Protein AF-0000000074536637 (afdb_homodimer)

InterPro domains:
  IPR002818 DJ-1/PfpI [PF01965] (7-188)
  IPR006286 Deglycase PfpI-like [PTHR42733] (5-195)
  IPR006286 Deglycase PfpI-like [TIGR01382] (5-191)
  IPR029062 Class I glutamine amidotransferase-like [G3DSA:3.40.50.880] (2-197)
  IPR029062 Class I glutamine amidotransferase-like [SSF52317] (7-191)

Foldseek 3Di:
DDAFEEEEEDAAAFAPLLRPVLQVVSVVLPHHYFYEYPPDAFFDWHWYWHWDDDPPDPGTDTDIDDTGGGHHYLVVCLVPLVRGQEYEFGDGPRLVCLLVDPSSLSSVVVCLVVLGAYFYEASRCLSVLVPLVSQADWEEEYAPVCQVSSVVSNHHYDDDDQQDWDDGRRYIYHYHSNNCVRSSVVSCVSVVHDDDD/DDAFEEEEEDAAAFAPLLRPVLQVVSVVLPHHYFYEYPPDAFFDWHWYWHWDDDPPDPGTDTDIDDTGGGHHYLVVCLVPLVRGQEYEFTDGPRLVCLLVDPSSLSSVVVCLVVLGAYFYEASRCLSVLVPLVSQADWEEEYAPVCQVSSVVSNHHYDDDDQQDWDDGRRYIYHYHSNNCVRSSVVSCVSVVHDDDD

pLDDT: mean 97.72, std 3.06, range [65.25, 99.0]

Solvent-accessible surface area (backbone atoms only — not comparable to full-atom values): 19338 Å² total; per-residue (Å²): 78,71,70,41,36,28,38,33,55,51,41,57,29,18,26,40,63,48,50,49,35,57,50,38,40,43,38,34,72,55,34,45,68,36,27,26,30,90,97,41,40,54,76,39,67,33,44,19,19,31,70,40,77,53,92,90,53,96,54,67,45,78,41,75,42,42,75,42,72,24,66,28,38,27,69,63,48,69,76,45,56,88,69,44,55,33,39,38,28,36,17,40,65,19,22,72,59,47,54,69,34,68,69,52,47,51,55,51,48,50,36,62,75,68,58,35,36,33,37,25,25,18,39,13,46,56,48,51,45,89,42,26,87,82,33,47,73,34,53,41,29,35,26,74,91,46,44,64,60,44,38,71,28,50,21,41,62,47,89,72,55,49,52,36,53,34,75,35,92,46,35,31,16,16,27,36,67,76,5,44,27,50,34,50,40,53,45,35,50,70,64,44,41,45,72,44,51,80,72,68,40,37,29,39,35,54,51,41,59,31,18,26,41,63,47,49,50,35,56,50,37,40,43,38,35,70,54,32,44,67,38,26,26,30,90,95,39,40,53,75,40,68,32,44,18,18,32,68,40,79,52,92,91,52,95,55,68,44,78,40,76,43,42,76,44,72,24,66,29,37,29,68,59,49,68,76,44,55,87,69,43,56,33,40,37,30,36,17,39,63,19,22,71,58,47,53,72,33,67,69,53,47,50,55,52,48,51,36,62,74,69,58,35,36,33,38,23,24,19,39,12,46,56,48,52,46,88,42,28,87,82,34,48,72,34,53,41,28,36,24,72,91,46,44,64,60,45,38,71,28,49,20,40,62,48,90,73,56,48,53,34,53,34,75,34,91,44,34,33,16,15,26,36,67,76,4,43,27,50,32,50,41,54,44,35,51,70,63,44,43,45,74,44,51

Nearest PDB structures (foldseek):
  4ofw-assembly1_C  TM=9.790E-01  e=1.172E-25  Arabidopsis thaliana
  4ogg-assembly1_B  TM=9.775E-01  e=1.172E-25  Arabidopsis thaliana
  3uk7-assembly1_C  TM=9.797E-01  e=1.022E-24  Arabidopsis thaliana
  3l18-assembly1_B  TM=9.431E-01  e=6.520E-18  Thermococcus onnurineus NA1
  7r66-assembly2_C  TM=9.139E-01  e=1.018E-17  Thermococcus thioreducens

Structure (mmCIF, N/CA/C/O backbone):
data_AF-0000000074536637-model_v1
#
loop_
_entity.id
_entity.type
_entity.pdbx_description
1 polymer 'Predicted protein'
#
loop_
_atom_site.group_PDB
_atom_site.id
_atom_site.type_symbol
_atom_site.label_atom_id
_atom_site.label_alt_id
_atom_site.label_comp_id
_atom_site.label_asym_id
_atom_site.label_entity_id
_atom_site.label_seq_id
_atom_site.pdbx_PDB_ins_code
_atom_site.Cartn_x
_atom_site.Cartn_y
_atom_site.Cartn_z
_atom_site.occupancy
_atom_site.B_iso_or_equiv
_atom_site.auth_seq_id
_atom_site.auth_comp_id
_atom_site.auth_asym_id
_atom_site.auth_atom_id
_atom_site.pdbx_PDB_model_num
ATOM 1 N N . MET A 1 1 ? 19.703 12.25 -6.086 1 66.25 1 MET A N 1
ATOM 2 C CA . MET A 1 1 ? 19.656 12.695 -4.695 1 66.25 1 MET A CA 1
ATOM 3 C C . MET A 1 1 ? 19.812 11.516 -3.742 1 66.25 1 MET A C 1
ATOM 5 O O . MET A 1 1 ? 19.75 10.359 -4.164 1 66.25 1 MET A O 1
ATOM 9 N N . VAL A 1 2 ? 20.125 11.766 -2.373 1 85.44 2 VAL A N 1
ATOM 10 C CA . VAL A 1 2 ? 20.5 10.82 -1.326 1 85.44 2 VAL A CA 1
ATOM 11 C C . VAL A 1 2 ? 19.25 10.312 -0.619 1 85.44 2 VAL A C 1
ATOM 13 O O . VAL A 1 2 ? 18.234 11.016 -0.534 1 85.44 2 VAL A O 1
ATOM 16 N N . ALA A 1 3 ? 19.188 9.172 -0.277 1 94.5 3 ALA A N 1
ATOM 17 C CA . ALA A 1 3 ? 18.125 8.602 0.559 1 94.5 3 ALA A CA 1
ATOM 18 C C . ALA A 1 3 ? 17.75 9.547 1.694 1 94.5 3 ALA A C 1
ATOM 20 O O . ALA A 1 3 ? 18.625 10.172 2.301 1 94.5 3 ALA A O 1
ATOM 21 N N . GLN A 1 4 ? 16.453 9.711 1.934 1 96.69 4 GLN A N 1
ATOM 22 C CA . GLN A 1 4 ? 15.953 10.609 2.965 1 96.69 4 GLN A CA 1
ATOM 23 C C . GLN A 1 4 ? 15.352 9.836 4.137 1 96.69 4 GLN A C 1
ATOM 25 O O . GLN A 1 4 ? 14.883 8.711 3.965 1 96.69 4 GLN A O 1
ATOM 30 N N . ASN A 1 5 ? 15.477 10.469 5.32 1 98.69 5 ASN A N 1
ATOM 31 C CA . ASN A 1 5 ? 14.641 10.086 6.449 1 98.69 5 ASN A CA 1
ATOM 32 C C . ASN A 1 5 ? 13.312 10.852 6.445 1 98.69 5 ASN A C 1
ATOM 34 O O . ASN A 1 5 ? 13.305 12.086 6.414 1 98.69 5 ASN A O 1
ATOM 38 N N . LEU A 1 6 ? 12.25 10.102 6.453 1 98.94 6 LEU A N 1
ATOM 39 C CA . LEU A 1 6 ? 10.93 10.711 6.379 1 98.94 6 LEU A CA 1
ATOM 40 C C . LEU A 1 6 ? 10.133 10.43 7.652 1 98.94 6 LEU A C 1
ATOM 42 O O . LEU A 1 6 ? 10.43 9.477 8.383 1 98.94 6 LEU A O 1
ATOM 46 N N . ILE A 1 7 ? 9.156 11.258 7.906 1 98.94 7 ILE A N 1
ATOM 47 C CA . ILE A 1 7 ? 8.25 11.078 9.031 1 98.94 7 ILE A CA 1
ATOM 48 C C . ILE A 1 7 ? 6.84 10.812 8.523 1 98.94 7 ILE A C 1
ATOM 50 O O . ILE A 1 7 ? 6.344 11.523 7.645 1 98.94 7 ILE A O 1
ATOM 54 N N . LEU A 1 8 ? 6.27 9.797 8.961 1 99 8 LEU A N 1
ATOM 55 C CA . LEU A 1 8 ? 4.844 9.516 8.812 1 99 8 LEU A CA 1
ATOM 56 C C . LEU A 1 8 ? 4.125 9.633 10.148 1 99 8 L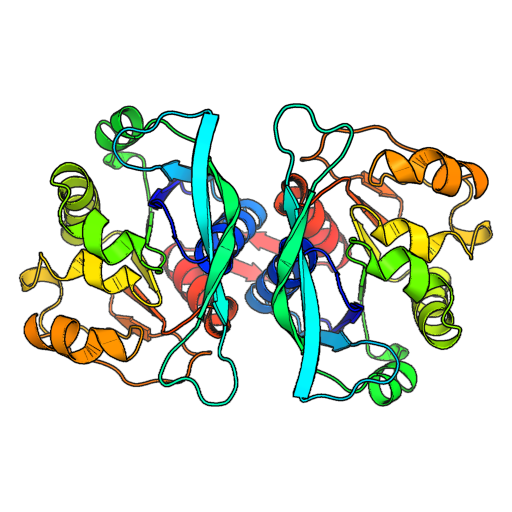EU A C 1
ATOM 58 O O . LEU A 1 8 ? 4.355 8.82 11.055 1 99 8 LEU A O 1
ATOM 62 N N . ILE A 1 9 ? 3.268 10.617 10.312 1 99 9 ILE A N 1
ATOM 63 C CA . ILE A 1 9 ? 2.537 10.781 11.562 1 99 9 ILE A CA 1
ATOM 64 C C . ILE A 1 9 ? 1.169 10.109 11.453 1 99 9 ILE A C 1
ATOM 66 O O . ILE A 1 9 ? 0.37 10.453 10.578 1 99 9 ILE A O 1
ATOM 70 N N . VAL A 1 10 ? 0.954 9.188 12.344 1 98.94 10 VAL A N 1
ATOM 71 C CA . VAL A 1 10 ? -0.331 8.492 12.367 1 98.94 10 VAL A CA 1
ATOM 72 C C . VAL A 1 10 ? -0.961 8.617 13.758 1 98.94 10 VAL A C 1
ATOM 74 O O . VAL A 1 10 ? -0.354 9.18 14.672 1 98.94 10 VAL A O 1
ATOM 77 N N . GLY A 1 11 ? -2.148 8.242 13.914 1 98.88 11 GLY A N 1
ATOM 78 C CA . GLY A 1 11 ? -2.932 8.078 15.125 1 98.88 11 GLY A CA 1
ATOM 79 C C . GLY A 1 11 ? -4.051 7.062 14.984 1 98.88 11 GLY A C 1
ATOM 80 O O . GLY A 1 11 ? -4.277 6.531 13.898 1 98.88 11 GLY A O 1
ATOM 81 N N . ASP A 1 12 ? -4.711 6.746 16.125 1 98.62 12 ASP A N 1
ATOM 82 C CA . ASP A 1 12 ? -5.824 5.805 16.062 1 98.62 12 ASP A CA 1
ATOM 83 C C . ASP A 1 12 ? -6.871 6.25 15.047 1 98.62 12 ASP A C 1
ATOM 85 O O . ASP A 1 12 ? -7.262 7.418 15.016 1 98.62 12 ASP A O 1
ATOM 89 N N . TYR A 1 13 ? -7.184 5.262 14.148 1 98.5 13 TYR A N 1
ATOM 90 C CA . TYR A 1 13 ? -8.195 5.387 13.102 1 98.5 13 TYR A CA 1
ATOM 91 C C . TYR A 1 13 ? -7.691 6.246 11.953 1 98.5 13 TYR A C 1
ATOM 93 O O . TYR A 1 13 ? -8.461 6.973 11.328 1 98.5 13 TYR A O 1
ATOM 101 N N . VAL A 1 14 ? -6.355 6.238 11.828 1 98.88 14 VAL A N 1
ATOM 102 C CA . VAL A 1 14 ? -5.812 6.598 10.516 1 98.88 14 VAL A CA 1
ATOM 103 C C . VAL A 1 14 ? -6.379 5.66 9.453 1 98.88 14 VAL A C 1
ATOM 105 O O . VAL A 1 14 ? -6.617 4.48 9.719 1 98.88 14 VAL A O 1
ATOM 108 N N . GLU A 1 15 ? -6.676 6.242 8.273 1 98.81 15 GLU A N 1
ATOM 109 C CA . GLU A 1 15 ? -7.16 5.371 7.203 1 98.81 15 GLU A CA 1
ATOM 110 C C . GLU A 1 15 ? -6.117 4.32 6.832 1 98.81 15 GLU A C 1
ATOM 112 O O . GLU A 1 15 ? -4.945 4.648 6.629 1 98.81 15 GLU A O 1
ATOM 117 N N . ASP A 1 16 ? -6.469 3.104 6.746 1 98.75 16 ASP A N 1
ATOM 118 C CA . ASP A 1 16 ? -5.629 1.912 6.648 1 98.75 16 ASP A CA 1
ATOM 119 C C . ASP A 1 16 ? -4.699 1.995 5.441 1 98.75 16 ASP A C 1
ATOM 121 O O . ASP A 1 16 ? -3.479 1.89 5.582 1 98.75 16 ASP A O 1
ATOM 125 N N . TYR A 1 17 ? -5.176 2.271 4.211 1 98.81 17 TYR A N 1
ATOM 126 C CA . TYR A 1 17 ? -4.391 2.369 2.986 1 98.81 17 TYR A CA 1
ATOM 127 C C . TYR A 1 17 ? -3.498 3.604 3.006 1 98.81 17 TYR A C 1
ATOM 129 O O . TYR A 1 17 ? -2.377 3.574 2.496 1 98.81 17 TYR A O 1
ATOM 137 N N . GLU A 1 18 ? -3.963 4.641 3.635 1 98.94 18 GLU A N 1
ATOM 138 C CA . GLU A 1 18 ? -3.234 5.902 3.6 1 98.94 18 GLU A CA 1
ATOM 139 C C . GLU A 1 18 ? -2.029 5.871 4.535 1 98.94 18 GLU A C 1
ATOM 141 O O . GLU A 1 18 ? -1.146 6.727 4.449 1 98.94 18 GLU A O 1
ATOM 146 N N . ALA A 1 19 ? -2.014 4.891 5.398 1 98.88 19 ALA A N 1
ATOM 147 C CA . ALA A 1 19 ? -0.835 4.664 6.23 1 98.88 19 ALA A CA 1
ATOM 148 C C . ALA A 1 19 ? 0.123 3.68 5.566 1 98.88 19 ALA A C 1
ATOM 150 O O . ALA A 1 19 ? 1.294 3.998 5.344 1 98.88 19 ALA A O 1
ATOM 151 N N . MET A 1 20 ? -0.38 2.596 5.156 1 98.94 20 MET A N 1
ATOM 152 C CA . MET A 1 20 ? 0.481 1.476 4.789 1 98.94 20 MET A CA 1
ATOM 153 C C . MET A 1 20 ? 1.078 1.679 3.4 1 98.94 20 MET A C 1
ATOM 155 O O . MET A 1 20 ? 2.254 1.389 3.178 1 98.94 20 MET A O 1
ATOM 159 N N . VAL A 1 21 ? 0.267 2.15 2.422 1 98.94 21 VAL A N 1
ATOM 160 C CA . VAL A 1 21 ? 0.751 2.262 1.05 1 98.94 21 VAL A CA 1
ATOM 161 C C . VAL A 1 21 ? 1.923 3.24 0.993 1 98.94 21 VAL A C 1
ATOM 163 O O . VAL A 1 21 ? 3.006 2.893 0.518 1 98.94 21 VAL A O 1
ATOM 166 N N . PRO A 1 22 ? 1.776 4.445 1.54 1 98.94 22 PRO A N 1
ATOM 167 C CA . PRO A 1 22 ? 2.943 5.328 1.485 1 98.94 22 PRO A CA 1
ATOM 168 C C . PRO A 1 22 ? 4.121 4.797 2.297 1 98.94 22 PRO A C 1
ATOM 170 O O . PRO A 1 22 ? 5.273 4.922 1.873 1 98.94 22 PRO A O 1
ATOM 173 N N . TYR A 1 23 ? 3.895 4.203 3.479 1 98.94 23 TYR A N 1
ATOM 174 C CA . TYR A 1 23 ? 4.973 3.65 4.289 1 98.94 23 TYR A CA 1
ATOM 175 C C . TYR A 1 23 ? 5.805 2.66 3.488 1 98.94 23 TYR A C 1
ATOM 177 O O . TYR A 1 23 ? 7.027 2.807 3.387 1 98.94 23 TYR A O 1
ATOM 185 N N . GLN A 1 24 ? 5.156 1.778 2.844 1 98.94 24 GLN A N 1
ATOM 186 C CA . GLN A 1 24 ? 5.902 0.684 2.234 1 98.94 24 GLN A CA 1
ATOM 187 C C . GLN A 1 24 ? 6.371 1.051 0.83 1 98.94 24 GLN A C 1
ATOM 189 O O . GLN A 1 24 ? 7.43 0.606 0.386 1 98.94 24 GLN A O 1
ATOM 194 N N . ALA A 1 25 ? 5.586 1.879 0.075 1 98.88 25 ALA A N 1
ATOM 195 C CA . ALA A 1 25 ? 6.039 2.328 -1.238 1 98.88 25 ALA A CA 1
ATOM 196 C C . ALA A 1 25 ? 7.324 3.146 -1.123 1 98.88 25 ALA A C 1
ATOM 198 O O . ALA A 1 25 ? 8.258 2.961 -1.905 1 98.88 25 ALA A O 1
ATOM 199 N N . LEU A 1 26 ? 7.359 4.039 -0.119 1 98.88 26 LEU A N 1
ATOM 200 C CA . LEU A 1 26 ? 8.531 4.883 0.063 1 98.88 26 LEU A CA 1
ATOM 201 C C . LEU A 1 26 ? 9.719 4.062 0.558 1 98.88 26 LEU A C 1
ATOM 203 O O . LEU A 1 26 ? 10.859 4.316 0.169 1 98.88 26 LEU A O 1
ATOM 207 N N . THR A 1 27 ? 9.469 3.094 1.434 1 98.75 27 THR A N 1
ATOM 208 C CA . THR A 1 27 ? 10.523 2.195 1.886 1 98.75 27 THR A CA 1
ATOM 209 C C . THR A 1 27 ? 11.031 1.336 0.732 1 98.75 27 THR A C 1
ATOM 211 O O . THR A 1 27 ? 12.234 1.102 0.609 1 98.75 27 THR A O 1
ATOM 214 N N . MET A 1 28 ? 10.156 0.894 -0.134 1 98.5 28 MET A N 1
ATOM 215 C CA . MET A 1 28 ? 10.508 0.091 -1.301 1 98.5 28 MET A CA 1
ATOM 216 C C . MET A 1 28 ? 11.469 0.846 -2.209 1 98.5 28 MET A C 1
ATOM 218 O O . MET A 1 28 ? 12.414 0.258 -2.75 1 98.5 28 MET A O 1
ATOM 222 N N . VAL A 1 29 ? 11.25 2.182 -2.355 1 97.75 29 VAL A N 1
ATOM 223 C CA . VAL A 1 29 ? 12.07 2.975 -3.27 1 97.75 29 VAL A CA 1
ATOM 224 C C . VAL A 1 29 ? 13.422 3.273 -2.631 1 97.75 29 VAL A C 1
ATOM 226 O O . VAL A 1 29 ? 14.359 3.68 -3.314 1 97.75 29 VAL A O 1
ATOM 229 N N . GLY A 1 30 ? 13.508 3.195 -1.3 1 97.81 30 GLY A N 1
ATOM 230 C CA . GLY A 1 30 ? 14.828 3.273 -0.695 1 97.81 30 GLY A CA 1
ATOM 231 C C . GLY A 1 30 ? 14.93 4.34 0.376 1 97.81 30 GLY A C 1
ATOM 232 O O . GLY A 1 30 ? 15.992 4.527 0.975 1 97.81 30 GLY A O 1
ATOM 233 N N . HIS A 1 31 ? 13.836 5.078 0.661 1 98.75 31 HIS A N 1
ATOM 234 C CA . HIS A 1 31 ? 13.828 6.035 1.762 1 98.75 31 HIS A CA 1
ATOM 235 C C . HIS A 1 31 ? 13.555 5.34 3.092 1 98.75 31 HIS A C 1
ATOM 237 O O . HIS A 1 31 ? 13.078 4.203 3.119 1 98.75 31 HIS A O 1
ATOM 243 N N . SER A 1 32 ? 13.992 5.969 4.148 1 98.56 32 SER A N 1
ATOM 244 C CA . SER A 1 32 ? 13.609 5.527 5.488 1 98.56 32 SER A CA 1
ATOM 245 C C . SER A 1 32 ? 12.375 6.273 5.984 1 98.56 32 SER A C 1
ATOM 247 O O . SER A 1 32 ? 12.273 7.492 5.816 1 98.56 32 SER A O 1
ATOM 249 N N . VAL A 1 33 ? 11.43 5.527 6.523 1 98.88 33 VAL A N 1
ATOM 250 C CA . VAL A 1 33 ? 10.203 6.156 7 1 98.88 33 VAL A CA 1
ATOM 251 C C . VAL A 1 33 ? 10.008 5.852 8.484 1 98.88 33 VAL A C 1
ATOM 253 O O . VAL A 1 33 ? 9.812 4.691 8.859 1 98.88 33 VAL A O 1
ATOM 256 N N . SER A 1 34 ? 10.094 6.836 9.312 1 98.94 34 SER A N 1
ATOM 257 C CA . SER A 1 34 ? 9.773 6.734 10.734 1 98.94 34 SER A CA 1
ATOM 258 C C . SER A 1 34 ? 8.289 6.98 10.984 1 98.94 34 SER A C 1
ATOM 260 O O . SER A 1 34 ? 7.801 8.094 10.773 1 98.94 34 SER A O 1
ATOM 262 N N . VAL A 1 35 ? 7.602 5.926 11.398 1 98.94 35 VAL A N 1
ATOM 263 C CA . VAL A 1 35 ? 6.195 6.031 11.766 1 98.94 35 VAL A CA 1
ATOM 264 C C . VAL A 1 35 ? 6.07 6.426 13.234 1 98.94 35 VAL A C 1
ATOM 266 O O . VAL A 1 35 ? 6.527 5.699 14.125 1 98.94 35 VAL A O 1
ATOM 269 N N . ILE A 1 36 ? 5.41 7.559 13.445 1 98.94 36 ILE A N 1
ATOM 270 C CA . ILE A 1 36 ? 5.332 8.039 14.82 1 98.94 36 ILE A CA 1
ATOM 271 C C . ILE A 1 36 ? 3.893 8.414 15.148 1 98.94 36 ILE A C 1
ATOM 273 O O . ILE A 1 36 ? 3.076 8.633 14.25 1 98.94 36 ILE A O 1
ATOM 277 N N . SER A 1 37 ? 3.572 8.492 16.391 1 98.88 37 SER A N 1
ATOM 278 C CA . SER A 1 37 ? 2.324 8.961 16.984 1 98.88 37 SER A CA 1
ATOM 279 C C . SER A 1 37 ? 2.564 9.57 18.359 1 98.88 37 SER A C 1
ATOM 281 O O . SER A 1 37 ? 3.396 9.078 19.125 1 98.88 37 SER A O 1
ATOM 283 N N . PRO A 1 38 ? 1.854 10.703 18.625 1 98.44 38 PRO A N 1
ATOM 284 C CA . PRO A 1 38 ? 2.092 11.336 19.922 1 98.44 38 PRO A CA 1
ATOM 285 C C . PRO A 1 38 ? 1.887 10.375 21.094 1 98.44 38 PRO A C 1
ATOM 287 O O . PRO A 1 38 ? 0.868 9.68 21.156 1 98.44 38 PRO A O 1
ATOM 290 N N . GLY A 1 39 ? 2.865 10.359 22.016 1 97.06 39 GLY A N 1
ATOM 291 C CA . GLY A 1 39 ? 2.766 9.555 23.234 1 97.06 39 GLY A CA 1
ATOM 292 C C . GLY A 1 39 ? 3.102 8.094 23.016 1 97.06 39 GLY A C 1
ATOM 293 O O . GLY A 1 39 ? 2.941 7.27 23.922 1 97.06 39 GLY A O 1
ATOM 294 N N . LYS A 1 40 ? 3.588 7.742 21.844 1 98.25 40 LYS A N 1
ATOM 295 C CA . LYS A 1 40 ? 3.881 6.344 21.531 1 98.25 40 LYS A CA 1
ATOM 296 C C . LYS A 1 40 ? 5.375 6.129 21.328 1 98.25 40 LYS A C 1
ATOM 298 O O . LYS A 1 40 ? 6.105 7.078 21.031 1 98.25 40 LYS A O 1
ATOM 303 N N . LYS A 1 41 ? 5.77 4.898 21.531 1 98.31 41 LYS A N 1
ATOM 304 C CA . LYS A 1 41 ? 7.152 4.469 21.328 1 98.31 41 LYS A CA 1
ATOM 305 C C . LYS A 1 41 ? 7.238 3.355 20.281 1 98.31 41 LYS A C 1
ATOM 307 O O . LYS A 1 41 ? 6.23 2.721 19.969 1 98.31 41 LYS A O 1
ATOM 312 N N . LYS A 1 42 ? 8.516 3.213 19.766 1 98.25 42 LYS A N 1
ATOM 313 C CA . LYS A 1 42 ? 8.758 2.092 18.859 1 98.25 42 LYS A CA 1
ATOM 314 C C . LYS A 1 42 ? 8.227 0.788 19.438 1 98.25 42 LYS A C 1
ATOM 316 O O . LYS A 1 42 ? 8.477 0.477 20.609 1 98.25 42 LYS A O 1
ATOM 321 N N . GLY A 1 43 ? 7.457 0.052 18.625 1 97.19 43 GLY A N 1
ATOM 322 C CA . GLY A 1 43 ? 6.883 -1.2 19.094 1 97.19 43 GLY A CA 1
ATOM 323 C C . GLY A 1 43 ? 5.414 -1.087 19.453 1 97.19 43 GLY A C 1
ATOM 324 O O . GLY A 1 43 ? 4.691 -2.084 19.453 1 97.19 43 GLY A O 1
ATOM 325 N N . ASP A 1 44 ? 4.906 0.136 19.859 1 98.38 44 ASP A N 1
ATOM 326 C CA . ASP A 1 44 ? 3.479 0.374 20.078 1 98.38 44 ASP A CA 1
ATOM 327 C C . ASP A 1 44 ? 2.707 0.26 18.766 1 98.38 44 ASP A C 1
ATOM 329 O O . ASP A 1 44 ? 3.291 -0.027 17.719 1 98.38 44 ASP A O 1
ATOM 333 N N . LYS A 1 45 ? 1.407 0.355 18.844 1 98.25 45 LYS A N 1
ATOM 334 C CA . LYS A 1 45 ? 0.561 0.284 17.656 1 98.25 45 LYS A CA 1
ATOM 335 C C . LYS A 1 45 ? -0.565 1.312 17.719 1 98.25 45 LYS A C 1
ATOM 337 O O . LYS A 1 45 ? -0.886 1.822 18.797 1 98.25 45 LYS A O 1
ATOM 342 N N . VAL A 1 46 ? -1.085 1.661 16.609 1 98.56 46 VAL A N 1
ATOM 343 C CA . VAL A 1 46 ? -2.377 2.33 16.5 1 98.56 46 VAL A CA 1
ATOM 344 C C . VAL A 1 46 ? -3.361 1.443 15.742 1 98.56 46 VAL A C 1
ATOM 346 O O . VAL A 1 46 ? -2.953 0.528 15.031 1 98.56 46 VAL A O 1
ATOM 349 N N . VAL A 1 47 ? -4.629 1.674 15.93 1 97.88 47 VAL A N 1
ATOM 350 C CA . VAL A 1 47 ? -5.66 0.987 15.164 1 97.88 47 VAL A CA 1
ATOM 351 C C . VAL A 1 47 ? -6.008 1.804 13.922 1 97.88 47 VAL A C 1
ATOM 353 O O . VAL A 1 47 ? -6.129 3.029 13.992 1 97.88 47 VAL A O 1
ATOM 356 N N . THR A 1 48 ? -6.148 1.14 12.773 1 98.56 48 THR A N 1
ATOM 357 C CA . THR A 1 48 ? -6.508 1.848 11.547 1 98.56 48 THR A CA 1
ATOM 358 C C . THR A 1 48 ? -7.996 1.685 11.25 1 98.56 48 THR A C 1
ATOM 360 O O . THR A 1 48 ? -8.688 0.915 11.914 1 98.56 48 THR A O 1
ATOM 363 N N . ALA A 1 49 ? -8.438 2.453 10.297 1 98.25 49 ALA A N 1
ATOM 364 C CA . ALA A 1 49 ? -9.836 2.404 9.875 1 98.25 49 ALA A CA 1
ATOM 365 C C . ALA A 1 49 ? -9.961 2.02 8.406 1 98.25 49 ALA A C 1
ATOM 367 O O . ALA A 1 49 ? -9.164 2.471 7.574 1 98.25 49 ALA A O 1
ATOM 368 N N . ILE A 1 50 ? -10.961 1.172 8.156 1 97.5 50 ILE A N 1
ATOM 369 C CA . ILE A 1 50 ? -11.375 0.867 6.793 1 97.5 50 ILE A CA 1
ATOM 370 C C . ILE A 1 50 ? -12.492 1.822 6.367 1 97.5 50 ILE A C 1
ATOM 372 O O . ILE A 1 50 ? -13.602 1.766 6.898 1 97.5 50 ILE A O 1
ATOM 376 N N . HIS A 1 51 ? -12.117 2.666 5.418 1 95.88 51 HIS A N 1
ATOM 377 C CA . HIS A 1 51 ? -13.156 3.521 4.855 1 95.88 51 HIS A CA 1
ATOM 378 C C . HIS A 1 51 ? -13.719 2.928 3.57 1 95.88 51 HIS A C 1
ATOM 380 O O . HIS A 1 51 ? -12.961 2.514 2.688 1 95.88 51 HIS A O 1
ATOM 386 N N . ASP A 1 52 ? -14.984 2.834 3.516 1 92.88 52 ASP A N 1
ATOM 387 C CA . ASP A 1 52 ? -15.688 2.385 2.318 1 92.88 52 ASP A CA 1
ATOM 388 C C . ASP A 1 52 ? -17 3.143 2.131 1 92.88 52 ASP A C 1
ATOM 390 O O . ASP A 1 52 ? -17.422 3.881 3.021 1 92.88 52 ASP A O 1
ATOM 394 N N . PHE A 1 53 ? -17.453 3.029 0.951 1 89.12 53 PHE A N 1
ATOM 395 C CA . PHE A 1 53 ? -18.719 3.699 0.649 1 89.12 53 PHE A CA 1
ATOM 396 C C . PHE A 1 53 ? -19.797 2.682 0.312 1 89.12 53 PHE A C 1
ATOM 398 O O . PHE A 1 53 ? -19.734 2.02 -0.725 1 89.12 53 PHE A O 1
ATOM 405 N N . LEU A 1 54 ? -20.734 2.518 1.188 1 88 54 LEU A N 1
ATOM 406 C CA . LEU A 1 54 ? -21.812 1.563 1 1 88 54 LEU A CA 1
ATOM 407 C C . LEU A 1 54 ? -23.047 2.254 0.434 1 88 54 LEU A C 1
ATOM 409 O O . LEU A 1 54 ? -23.281 3.439 0.687 1 88 54 LEU A O 1
ATOM 413 N N . PRO A 1 55 ? -23.828 1.499 -0.35 1 89.69 55 PRO A N 1
ATOM 414 C CA . PRO A 1 55 ? -25.031 2.1 -0.948 1 89.69 55 PRO A CA 1
ATOM 415 C C . PRO A 1 55 ? -25.953 2.717 0.091 1 89.69 55 PRO A C 1
ATOM 417 O O . PRO A 1 55 ? -26.25 2.092 1.117 1 89.69 55 PRO A O 1
ATOM 420 N N . GLY A 1 56 ? -26.344 3.93 -0.2 1 92.19 56 GLY A N 1
ATOM 421 C CA . GLY A 1 56 ? -27.359 4.574 0.615 1 92.19 56 GLY A CA 1
ATOM 422 C C . GLY A 1 56 ? -26.781 5.426 1.729 1 92.19 56 GLY A C 1
ATOM 423 O O . GLY A 1 56 ? -27.516 6.184 2.377 1 92.19 56 GLY A O 1
ATOM 424 N N . GLU A 1 57 ? -25.516 5.32 1.923 1 91.44 57 GLU A N 1
ATOM 425 C CA . GLU A 1 57 ? -24.875 6.102 2.977 1 91.44 57 GLU A CA 1
ATOM 426 C C . GLU A 1 57 ? -24.516 7.504 2.484 1 91.44 57 GLU A C 1
ATOM 428 O O . GLU A 1 57 ? -24.172 7.688 1.319 1 91.44 57 GLU A O 1
ATOM 433 N N . GLN A 1 58 ? -24.609 8.492 3.379 1 91.94 58 GLN A N 1
ATOM 434 C CA . GLN A 1 58 ? -24.297 9.875 3.031 1 91.94 58 GLN A CA 1
ATOM 435 C C . GLN A 1 58 ? -22.797 10.117 3.02 1 91.94 58 GLN A C 1
ATOM 437 O O . GLN A 1 58 ? -22.328 11.117 2.467 1 91.94 58 GLN A O 1
ATOM 442 N N . THR A 1 59 ? -22.125 9.227 3.676 1 90.62 59 THR A N 1
ATOM 443 C CA . THR A 1 59 ? -20.672 9.305 3.742 1 90.62 59 THR A CA 1
ATOM 444 C C . THR A 1 59 ? -20.062 7.914 3.934 1 90.62 59 THR A C 1
ATOM 446 O O . THR A 1 59 ? -20.781 6.906 3.857 1 90.62 59 THR A O 1
ATOM 449 N N . TYR A 1 60 ? -18.75 7.891 4.051 1 91.69 60 TYR A N 1
ATOM 450 C CA . TYR A 1 60 ? -18.062 6.602 4.141 1 91.69 60 TYR A CA 1
ATOM 451 C C . TYR A 1 60 ? -18.391 5.906 5.457 1 91.69 60 TYR A C 1
ATOM 453 O O . TYR A 1 60 ? -18.594 6.562 6.48 1 91.69 60 TYR A O 1
ATOM 461 N N . THR A 1 61 ? -18.453 4.598 5.418 1 93.5 61 THR A N 1
ATOM 462 C CA . THR A 1 61 ? -18.484 3.771 6.621 1 93.5 61 THR A CA 1
ATOM 463 C C . THR A 1 61 ? -17.062 3.52 7.125 1 93.5 61 THR A C 1
ATOM 465 O O . THR A 1 61 ? -16.094 3.598 6.359 1 93.5 61 THR A O 1
ATOM 468 N N . GLU A 1 62 ? -16.938 3.303 8.438 1 95.06 62 GLU A N 1
ATOM 469 C CA . GLU A 1 62 ? -15.648 3.051 9.07 1 95.06 62 GLU A CA 1
ATOM 470 C C . GLU A 1 62 ? -15.656 1.719 9.812 1 95.06 62 GLU A C 1
ATOM 472 O O . GLU A 1 62 ? -16.484 1.495 10.695 1 95.06 62 GLU A O 1
ATOM 477 N N . LEU A 1 63 ? -14.844 0.81 9.367 1 95.44 63 LEU A N 1
ATOM 478 C CA . LEU A 1 63 ? -14.609 -0.446 10.07 1 95.44 63 LEU A CA 1
ATOM 479 C C . LEU A 1 63 ? -13.203 -0.484 10.664 1 95.44 63 LEU A C 1
ATOM 481 O O . LEU A 1 63 ? -12.328 0.279 10.242 1 95.44 63 LEU A O 1
ATOM 485 N N . LYS A 1 64 ? -13.039 -1.345 11.719 1 96.5 64 LYS A N 1
ATOM 486 C CA . LYS A 1 64 ? -11.703 -1.531 12.266 1 96.5 64 LYS A CA 1
ATOM 487 C C . LYS A 1 64 ? -10.766 -2.15 11.234 1 96.5 64 LYS A C 1
ATOM 489 O O . LYS A 1 64 ? -11.125 -3.109 10.555 1 96.5 64 LYS A O 1
ATOM 494 N N . GLY A 1 65 ? -9.602 -1.528 11.031 1 97.56 65 GLY A N 1
ATOM 495 C CA . GLY A 1 65 ? -8.586 -2.061 10.141 1 97.56 65 GLY A CA 1
ATOM 496 C C . GLY A 1 65 ? -7.477 -2.795 10.867 1 97.56 65 GLY A C 1
ATOM 497 O O . GLY A 1 65 ? -7.723 -3.449 11.883 1 97.56 65 GLY A O 1
ATOM 498 N N . HIS A 1 66 ? -6.273 -2.836 10.297 1 97.94 66 HIS A N 1
ATOM 499 C CA . HIS A 1 66 ? -5.098 -3.475 10.875 1 97.94 66 HIS A CA 1
ATOM 500 C C . HIS A 1 66 ? -4.613 -2.713 12.109 1 97.94 66 HIS A C 1
ATOM 502 O O . HIS A 1 66 ? -4.84 -1.508 12.227 1 97.94 66 HIS A O 1
ATOM 508 N N . ASN A 1 67 ? -4.02 -3.451 13.031 1 97.25 67 ASN A N 1
ATOM 509 C CA . ASN A 1 67 ? -3.076 -2.754 13.898 1 97.25 67 ASN A CA 1
ATOM 510 C C . ASN A 1 67 ? -1.825 -2.326 13.133 1 97.25 67 ASN A C 1
ATOM 512 O O . ASN A 1 67 ? -1.258 -3.111 12.375 1 97.25 67 ASN A O 1
ATOM 516 N N . PHE A 1 68 ? -1.499 -1.12 13.234 1 98.19 68 PHE A N 1
ATOM 517 C CA . PHE A 1 68 ? -0.386 -0.543 12.492 1 98.19 68 PHE A CA 1
ATOM 518 C C . PHE A 1 68 ? 0.762 -0.184 13.43 1 98.19 68 PHE A C 1
ATOM 520 O O . PHE A 1 68 ? 0.577 0.573 14.383 1 98.19 68 PHE A O 1
ATOM 527 N N . ALA A 1 69 ? 1.939 -0.64 13.164 1 97.88 69 ALA A N 1
ATOM 528 C CA . ALA A 1 69 ? 3.076 -0.562 14.078 1 97.88 69 ALA A CA 1
ATOM 529 C C . ALA A 1 69 ? 3.717 0.823 14.039 1 97.88 69 ALA A C 1
ATOM 531 O O . ALA A 1 69 ? 3.887 1.405 12.969 1 97.88 69 ALA A O 1
ATOM 532 N N . ILE A 1 70 ? 4.004 1.336 15.25 1 98.81 70 ILE A N 1
ATOM 533 C CA . ILE A 1 70 ? 4.879 2.492 15.414 1 98.81 70 ILE A CA 1
ATOM 534 C C . ILE A 1 70 ? 6.34 2.051 15.32 1 98.81 70 ILE A C 1
ATOM 536 O O . ILE A 1 70 ? 6.758 1.123 16.016 1 98.81 70 ILE A O 1
ATOM 540 N N . THR A 1 71 ? 7.121 2.758 14.453 1 98.75 71 THR A N 1
ATOM 541 C CA . THR A 1 71 ? 8.445 2.223 14.172 1 98.75 71 THR A CA 1
ATOM 542 C C . THR A 1 71 ? 9.531 3.115 14.781 1 98.75 71 THR A C 1
ATOM 544 O O . THR A 1 71 ? 10.719 2.803 14.695 1 98.75 71 THR A O 1
ATOM 547 N N . ALA A 1 72 ? 9.164 4.27 15.328 1 98.88 72 ALA A N 1
ATOM 548 C CA . ALA A 1 72 ? 10.102 5.188 15.961 1 98.88 72 ALA A CA 1
ATOM 549 C C . ALA A 1 72 ? 9.469 5.883 17.156 1 98.88 72 ALA A C 1
ATOM 551 O O . ALA A 1 72 ? 8.242 6.012 17.234 1 98.88 72 ALA A O 1
ATOM 552 N N . ASP A 1 73 ? 10.297 6.324 18.109 1 98.75 73 ASP A N 1
ATOM 553 C CA . ASP A 1 73 ? 9.828 7.074 19.266 1 98.75 73 ASP A CA 1
ATOM 554 C C . ASP A 1 73 ? 9.453 8.5 18.891 1 98.75 73 ASP A C 1
ATOM 556 O O . ASP A 1 73 ? 10.273 9.25 18.359 1 98.75 73 ASP A O 1
ATOM 560 N N . PHE A 1 74 ? 8.234 8.852 19.281 1 98.81 74 PHE A N 1
ATOM 561 C CA . PHE A 1 74 ? 7.758 10.188 18.938 1 98.81 74 PHE A CA 1
ATOM 562 C C . PHE A 1 74 ? 8.727 11.25 19.453 1 98.81 74 PHE A C 1
ATOM 564 O O . PHE A 1 74 ? 9.133 12.141 18.703 1 98.81 74 PHE A O 1
ATOM 571 N N . ASP A 1 75 ? 9.109 11.117 20.719 1 98.56 75 ASP A N 1
ATOM 572 C CA . ASP A 1 75 ? 9.938 12.133 21.359 1 98.56 75 ASP A CA 1
ATOM 573 C C . ASP A 1 75 ? 11.328 12.18 20.734 1 98.56 75 ASP A C 1
ATOM 575 O O . ASP A 1 75 ? 11.938 13.25 20.641 1 98.56 75 ASP A O 1
ATOM 579 N N . ASP A 1 76 ? 11.844 11.023 20.312 1 98.69 76 ASP A N 1
ATOM 580 C CA . ASP A 1 76 ? 13.141 10.992 19.656 1 98.69 76 ASP A CA 1
ATOM 581 C C . ASP A 1 76 ? 13.102 11.734 18.328 1 98.69 76 ASP A C 1
ATOM 583 O O . ASP A 1 76 ? 14.016 12.492 18 1 98.69 76 ASP A O 1
ATOM 587 N N . VAL A 1 77 ? 12.062 11.523 17.562 1 98.81 77 VAL A N 1
ATOM 588 C CA . VAL A 1 77 ? 11.898 12.203 16.266 1 98.81 77 VAL A CA 1
ATOM 589 C C . VAL A 1 77 ? 11.742 13.703 16.484 1 98.81 77 VAL A C 1
ATOM 591 O O . VAL A 1 77 ? 12.406 14.508 15.828 1 98.81 77 VAL A O 1
ATOM 594 N N . LEU A 1 78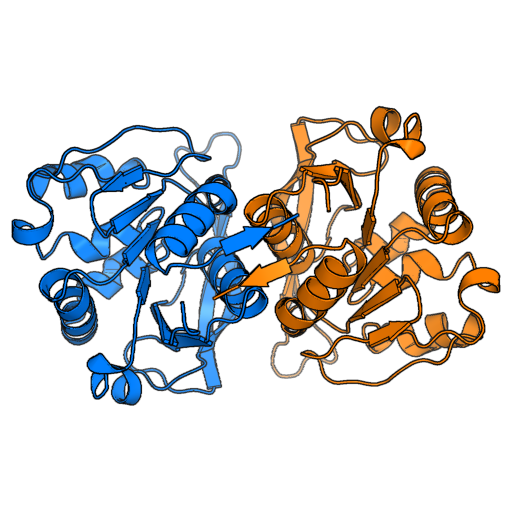 ? 10.906 14.062 17.484 1 98.75 78 LEU A N 1
ATOM 595 C CA . LEU A 1 78 ? 10.641 15.461 17.797 1 98.75 78 LEU A CA 1
ATOM 596 C C . LEU A 1 78 ? 11.93 16.203 18.141 1 98.75 78 LEU A C 1
ATOM 598 O O . LEU A 1 78 ? 12.102 17.359 17.75 1 98.75 78 LEU A O 1
ATOM 602 N N . SER A 1 79 ? 12.82 15.523 18.75 1 98.44 79 SER A N 1
ATOM 603 C CA . SER A 1 79 ?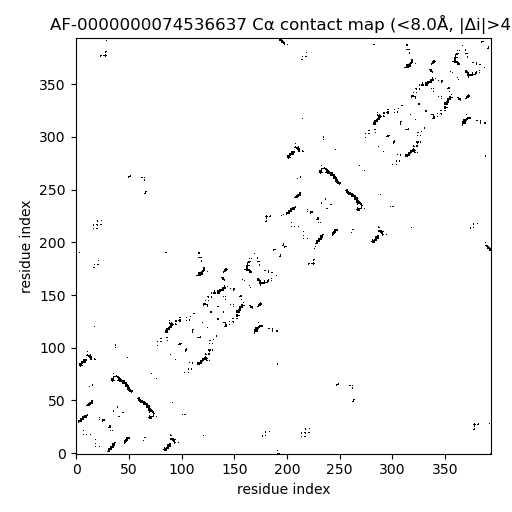 14.055 16.156 19.219 1 98.44 79 SER A CA 1
ATOM 604 C C . SER A 1 79 ? 15.094 16.234 18.094 1 98.44 79 SER A C 1
ATOM 606 O O . SER A 1 79 ? 16.141 16.859 18.266 1 98.44 79 SER A O 1
ATOM 608 N N . ASN A 1 80 ? 14.844 15.602 16.859 1 98.75 80 ASN A N 1
ATOM 609 C CA . ASN A 1 80 ? 15.844 15.5 15.805 1 98.75 80 ASN A CA 1
ATOM 610 C C . ASN A 1 80 ? 15.25 15.852 14.445 1 98.75 80 ASN A C 1
ATOM 612 O O . ASN A 1 80 ? 15.609 15.242 13.43 1 98.75 80 ASN A O 1
ATOM 616 N N . LEU A 1 81 ? 14.453 16.844 14.367 1 98.81 81 LEU A N 1
ATOM 617 C CA . LEU A 1 81 ? 13.656 17.156 13.188 1 98.81 81 LEU A CA 1
ATOM 618 C C . LEU A 1 81 ? 14.555 17.547 12.016 1 98.81 81 LEU A C 1
ATOM 620 O O . LEU A 1 81 ? 14.203 17.297 10.859 1 98.81 81 LEU A O 1
ATOM 624 N N . ASP A 1 82 ? 15.719 18.062 12.258 1 98.56 82 ASP A N 1
ATOM 625 C CA . ASP A 1 82 ? 16.609 18.5 11.188 1 98.56 82 ASP A CA 1
ATOM 626 C C . ASP A 1 82 ? 17.094 17.328 10.359 1 98.56 82 ASP A C 1
ATOM 628 O O . ASP A 1 82 ? 17.547 17.5 9.219 1 98.56 82 ASP A O 1
ATOM 632 N N . ASN A 1 83 ? 17.031 16.125 10.883 1 98.38 83 ASN A N 1
ATOM 633 C CA . ASN A 1 83 ? 17.516 14.93 10.227 1 98.38 83 ASN A CA 1
ATOM 634 C C . ASN A 1 83 ? 16.484 14.344 9.273 1 98.38 83 ASN A C 1
ATOM 636 O O . ASN A 1 83 ? 16.75 13.328 8.609 1 98.38 83 ASN A O 1
ATOM 640 N N . PHE A 1 84 ? 15.367 14.977 9.18 1 98.88 84 PHE A N 1
ATOM 641 C CA . PHE A 1 84 ? 14.289 14.438 8.367 1 98.88 84 PHE A CA 1
ATOM 642 C C . PHE A 1 84 ? 14.016 15.336 7.168 1 98.88 84 PHE A C 1
ATOM 644 O O . PHE A 1 84 ? 13.977 16.562 7.305 1 98.88 84 PHE A O 1
ATOM 651 N N . GLY A 1 85 ? 13.805 14.664 6.016 1 98.62 85 GLY A N 1
ATOM 652 C CA . GLY A 1 85 ? 13.734 15.398 4.762 1 98.62 85 GLY A CA 1
ATOM 653 C C . GLY A 1 85 ? 12.32 15.555 4.234 1 98.62 85 GLY A C 1
ATOM 654 O O . GLY A 1 85 ? 12.086 16.281 3.27 1 98.62 85 GLY A O 1
ATOM 655 N N . GLY A 1 86 ? 11.375 14.922 4.816 1 98.81 86 GLY A N 1
ATOM 656 C CA . GLY A 1 86 ? 10 15 4.352 1 98.81 86 GLY A CA 1
ATOM 657 C C . GLY A 1 86 ? 8.992 14.523 5.383 1 98.81 86 GLY A C 1
ATOM 658 O O . GLY A 1 86 ? 9.352 13.82 6.328 1 98.81 86 GLY A O 1
ATOM 659 N N . LEU A 1 87 ? 7.77 14.953 5.207 1 98.94 87 LEU A N 1
ATOM 660 C CA . LEU A 1 87 ? 6.68 14.695 6.145 1 98.94 87 LEU A CA 1
ATOM 661 C C . LEU A 1 87 ? 5.445 14.18 5.414 1 98.94 87 LEU A C 1
ATOM 663 O O . LEU A 1 87 ? 5.047 14.734 4.391 1 98.94 87 LEU A O 1
ATOM 667 N N . ILE A 1 88 ? 4.91 13.07 5.863 1 99 88 ILE A N 1
ATOM 668 C CA . ILE A 1 88 ? 3.682 12.508 5.312 1 99 88 ILE A CA 1
ATOM 669 C C . ILE A 1 88 ? 2.566 12.586 6.355 1 99 88 ILE A C 1
ATOM 671 O O . ILE A 1 88 ? 2.744 12.164 7.496 1 99 88 ILE A O 1
ATOM 675 N N . LEU A 1 89 ? 1.415 13.125 5.945 1 98.94 89 LEU A N 1
ATOM 676 C CA . LEU A 1 89 ? 0.234 13.297 6.785 1 98.94 89 LEU A CA 1
ATOM 677 C C . LEU A 1 89 ? -0.975 12.594 6.168 1 98.94 89 LEU A C 1
ATOM 679 O O . LEU A 1 89 ? -1.689 13.188 5.355 1 98.94 89 LEU A O 1
ATOM 683 N N . PRO A 1 90 ? -1.189 11.328 6.539 1 98.88 90 PRO A N 1
ATOM 684 C CA . PRO A 1 90 ? -2.377 10.625 6.055 1 98.88 90 PRO A CA 1
ATOM 685 C C . PRO A 1 90 ? -3.668 11.133 6.695 1 98.88 90 PRO A C 1
ATOM 687 O O . PRO A 1 90 ? -3.623 11.93 7.637 1 98.88 90 PRO A O 1
ATOM 690 N N . GLY A 1 91 ? -4.773 10.711 6.133 1 98.56 91 GLY A N 1
ATOM 691 C CA . GLY A 1 91 ? -6.074 11.086 6.668 1 98.56 91 GLY A CA 1
ATOM 692 C C . GLY A 1 91 ? -6.691 10.008 7.543 1 98.56 91 GLY A C 1
ATOM 693 O O . GLY A 1 91 ? -5.992 9.125 8.039 1 98.56 91 GLY A O 1
ATOM 694 N N . GLY A 1 92 ? -7.934 10.031 7.645 1 98.12 92 GLY A N 1
ATOM 695 C CA . GLY A 1 92 ? -8.727 9.32 8.633 1 98.12 92 GLY A CA 1
ATOM 696 C C . GLY A 1 92 ? -9.156 10.195 9.797 1 98.12 92 GLY A C 1
ATOM 697 O O . GLY A 1 92 ? -9.016 11.422 9.742 1 98.12 92 GLY A O 1
ATOM 698 N N . ARG A 1 93 ? -9.781 9.641 10.773 1 97.25 93 ARG A N 1
ATOM 699 C CA . ARG A 1 93 ? -10.297 10.383 11.922 1 97.25 93 ARG A CA 1
ATOM 700 C C . ARG A 1 93 ? -9.156 10.961 12.758 1 97.25 93 ARG A C 1
ATOM 702 O O . ARG A 1 93 ? -9.344 11.945 13.469 1 97.25 93 ARG A O 1
ATOM 709 N N . CYS A 1 94 ? -7.961 10.406 12.633 1 98.44 94 CYS A N 1
ATOM 710 C CA . CYS A 1 94 ? -6.84 10.797 13.477 1 98.44 94 CYS A CA 1
ATOM 711 C C . CYS A 1 94 ? -6.465 12.258 13.25 1 98.44 94 CYS A C 1
ATOM 713 O O . CYS A 1 94 ? -6 12.938 14.172 1 98.44 94 CYS A O 1
ATOM 715 N N . SER A 1 95 ? -6.68 12.758 12.016 1 98.38 95 SER A N 1
ATOM 716 C CA . SER A 1 95 ? -6.289 14.125 11.688 1 98.38 95 SER A CA 1
ATOM 717 C C . SER A 1 95 ? -7.035 15.141 12.547 1 98.38 95 SER A C 1
ATOM 719 O O . SER A 1 95 ? -6.5 16.203 12.867 1 98.38 95 SER A O 1
ATOM 721 N N . GLU A 1 96 ? -8.266 14.773 12.953 1 97.56 96 GLU A N 1
ATOM 722 C CA . GLU A 1 96 ? -9.109 15.648 13.758 1 97.56 96 GLU A CA 1
ATOM 723 C C . GLU A 1 96 ? -8.477 15.922 15.117 1 97.56 96 GLU A C 1
ATOM 725 O O . GLU A 1 96 ? -8.508 17.062 15.602 1 97.56 96 GLU A O 1
ATOM 730 N N . TYR A 1 97 ? -7.922 14.898 15.742 1 97.81 97 TYR A N 1
ATOM 731 C CA . TYR A 1 97 ? -7.395 15.125 17.078 1 97.81 97 TYR A CA 1
ATOM 732 C C . TYR A 1 97 ? -5.895 15.375 17.047 1 97.81 97 TYR A C 1
ATOM 734 O O . TYR A 1 97 ? -5.348 16.047 17.922 1 97.81 97 TYR A O 1
ATOM 742 N N . LEU A 1 98 ? -5.172 14.898 16.016 1 98.75 98 LEU A N 1
ATOM 743 C CA . LEU A 1 98 ? -3.732 15.125 15.914 1 98.75 98 LEU A CA 1
ATOM 744 C C . LEU A 1 98 ? -3.418 16.609 15.789 1 98.75 98 LEU A C 1
ATOM 746 O O . LEU A 1 98 ? -2.406 17.078 16.312 1 98.75 98 LEU A O 1
ATOM 750 N N . ARG A 1 99 ? -4.281 17.359 15.125 1 98.44 99 ARG A N 1
ATOM 751 C CA . ARG A 1 99 ? -4.031 18.781 14.906 1 98.44 99 ARG A CA 1
ATOM 752 C C . ARG A 1 99 ? -4.168 19.562 16.219 1 98.44 99 ARG A C 1
ATOM 754 O O . ARG A 1 99 ? -3.84 20.75 16.266 1 98.44 99 ARG A O 1
ATOM 761 N N . LEU A 1 100 ? -4.672 18.891 17.281 1 98.25 100 LEU A N 1
ATOM 762 C CA . LEU A 1 100 ? -4.828 19.547 18.562 1 98.25 100 LEU A CA 1
ATOM 763 C C . LEU A 1 100 ? -3.594 19.328 19.438 1 98.25 100 LEU A C 1
ATOM 765 O O . LEU A 1 100 ? -3.484 19.922 20.516 1 98.25 100 LEU A O 1
ATOM 769 N N . HIS A 1 101 ? -2.67 18.5 18.984 1 98.31 101 HIS A N 1
ATOM 770 C CA . HIS A 1 101 ? -1.479 18.172 19.766 1 98.31 101 HIS A CA 1
ATOM 771 C C . HIS A 1 101 ? -0.35 19.156 19.484 1 98.31 101 HIS A C 1
ATOM 773 O O . HIS A 1 101 ? 0.169 19.203 18.359 1 98.31 101 HIS A O 1
ATOM 779 N N . ASP A 1 102 ? 0.126 19.828 20.531 1 98.44 102 ASP A N 1
ATOM 780 C CA . ASP A 1 102 ? 1.134 20.875 20.359 1 98.44 102 ASP A CA 1
ATOM 781 C C . ASP A 1 102 ? 2.412 20.312 19.75 1 98.44 102 ASP A C 1
ATOM 783 O O . ASP A 1 102 ? 3.037 20.953 18.906 1 98.44 102 ASP A O 1
ATOM 787 N N . ASN A 1 103 ? 2.822 19.156 20.141 1 98.69 103 ASN A N 1
ATOM 788 C CA . ASN A 1 103 ? 4.062 18.578 19.641 1 98.69 103 ASN A CA 1
ATOM 789 C C . ASN A 1 103 ? 3.932 18.156 18.172 1 98.69 103 ASN A C 1
ATOM 791 O O . ASN A 1 103 ? 4.902 18.219 17.422 1 98.69 103 ASN A O 1
ATOM 795 N N . VAL A 1 104 ? 2.727 17.688 17.766 1 98.88 104 VAL A N 1
ATOM 796 C CA . VAL A 1 104 ? 2.488 17.422 16.344 1 98.88 104 VAL A CA 1
ATOM 797 C C . VAL A 1 104 ? 2.625 18.719 15.547 1 98.88 104 VAL A C 1
ATOM 799 O O . VAL A 1 104 ? 3.285 18.75 14.508 1 98.88 104 VAL A O 1
ATOM 802 N N . LEU A 1 105 ? 2.029 19.766 16.062 1 98.81 105 LEU A N 1
ATOM 803 C CA . LEU A 1 105 ? 2.076 21.062 15.375 1 98.81 105 LEU A CA 1
ATOM 804 C C . LEU A 1 105 ? 3.506 21.578 15.312 1 98.81 105 LEU A C 1
ATOM 806 O O . LEU A 1 105 ? 3.883 22.25 14.344 1 98.81 105 LEU A O 1
ATOM 810 N N . THR A 1 106 ? 4.328 21.281 16.328 1 98.88 106 THR A N 1
ATOM 811 C CA . THR A 1 106 ? 5.738 21.641 16.297 1 98.88 106 THR A CA 1
ATOM 812 C C . THR A 1 106 ? 6.445 20.969 15.125 1 98.88 106 THR A C 1
ATOM 814 O O . THR A 1 106 ? 7.211 21.609 14.398 1 98.88 106 THR A O 1
ATOM 817 N N . ILE A 1 107 ? 6.199 19.719 14.898 1 98.94 107 ILE A N 1
ATOM 818 C CA . ILE A 1 107 ? 6.789 18.984 13.789 1 98.94 107 ILE A CA 1
ATOM 819 C C . ILE A 1 107 ? 6.344 19.594 12.469 1 98.94 107 ILE A C 1
ATOM 821 O O . ILE A 1 107 ? 7.172 19.891 11.602 1 98.94 107 ILE A O 1
ATOM 825 N N . VAL A 1 108 ? 5.043 19.812 12.336 1 98.88 108 VAL A N 1
ATOM 826 C CA . VAL A 1 108 ? 4.465 20.328 11.102 1 98.88 108 VAL A CA 1
ATOM 827 C C . VAL A 1 108 ? 5.039 21.703 10.789 1 98.88 108 VAL A C 1
ATOM 829 O O . VAL A 1 108 ? 5.445 21.969 9.656 1 98.88 108 VAL A O 1
ATOM 832 N N . LYS A 1 109 ? 5.082 22.531 11.781 1 98.81 109 LYS A N 1
ATOM 833 C CA . LYS A 1 109 ? 5.613 23.891 11.625 1 98.81 109 LYS A CA 1
ATOM 834 C C . LYS A 1 109 ? 7.055 23.859 11.125 1 98.81 109 LYS A C 1
ATOM 836 O O . LYS A 1 109 ? 7.441 24.672 10.281 1 98.81 109 LYS A O 1
ATOM 841 N N . HIS A 1 110 ? 7.848 22.953 11.633 1 98.88 110 HIS A N 1
ATOM 842 C CA . HIS A 1 110 ? 9.234 22.797 11.195 1 98.88 110 HIS A CA 1
ATOM 843 C C . HIS A 1 110 ? 9.32 22.594 9.688 1 98.88 110 HIS A C 1
ATOM 845 O O . HIS A 1 110 ? 10.109 23.25 9.008 1 98.88 110 HIS A O 1
ATOM 851 N N . PHE A 1 111 ? 8.547 21.719 9.156 1 98.88 111 PHE A N 1
ATOM 852 C CA . PHE A 1 111 ? 8.586 21.375 7.738 1 98.88 111 PHE A CA 1
ATOM 853 C C . PHE A 1 111 ? 8.031 22.516 6.895 1 98.88 111 PHE A C 1
ATOM 855 O O . PHE A 1 111 ? 8.516 22.781 5.793 1 98.88 111 PHE A O 1
ATOM 862 N N . LEU A 1 112 ? 6.977 23.203 7.418 1 98.75 112 LEU A N 1
ATOM 863 C CA . LEU A 1 112 ? 6.418 24.344 6.715 1 98.75 112 LEU A CA 1
ATOM 864 C C . LEU A 1 112 ? 7.43 25.484 6.641 1 98.75 112 LEU A C 1
ATOM 866 O O . LEU A 1 112 ? 7.66 26.047 5.57 1 98.75 112 LEU A O 1
ATOM 870 N N . GLU A 1 113 ? 8.078 25.781 7.719 1 98.56 113 GLU A N 1
ATOM 871 C CA . GLU A 1 113 ? 9 26.906 7.801 1 98.56 113 GLU A CA 1
ATOM 872 C C . GLU A 1 113 ? 10.258 26.656 6.984 1 98.56 113 GLU A C 1
ATOM 874 O O . GLU A 1 113 ? 10.797 27.562 6.355 1 98.56 113 GLU A O 1
ATOM 879 N N . LYS A 1 114 ? 10.742 25.469 7.012 1 98.56 114 LYS A N 1
ATOM 880 C CA . LYS A 1 114 ? 11.969 25.109 6.305 1 98.56 114 LYS A CA 1
ATOM 881 C C . LYS A 1 114 ? 11.688 24.797 4.836 1 98.56 114 LYS A C 1
ATOM 883 O O . LYS A 1 114 ? 12.609 24.547 4.066 1 98.56 114 LYS A O 1
ATOM 888 N N . LYS A 1 115 ? 10.414 24.797 4.449 1 98.38 115 LYS A N 1
ATOM 889 C CA . LYS A 1 115 ? 9.961 24.516 3.09 1 98.38 115 LYS A CA 1
ATOM 890 C C . LYS A 1 115 ? 10.422 23.141 2.633 1 98.38 115 LYS A C 1
ATOM 892 O O . LYS A 1 115 ? 10.859 22.969 1.494 1 98.38 115 LYS A O 1
ATOM 897 N N . LYS A 1 116 ? 10.438 22.203 3.572 1 98.69 116 LYS A N 1
ATOM 898 C CA . LYS A 1 116 ? 10.719 20.812 3.25 1 98.69 116 LYS A CA 1
ATOM 899 C C . LYS A 1 116 ? 9.469 20.109 2.701 1 98.69 116 LYS A C 1
ATOM 901 O O . LYS A 1 116 ? 8.344 20.5 3.027 1 98.69 116 LYS A O 1
ATOM 906 N N . PRO A 1 117 ? 9.617 19.094 1.852 1 98.88 117 PRO A N 1
ATOM 907 C CA . PRO A 1 117 ? 8.484 18.391 1.233 1 98.88 117 PRO A CA 1
ATOM 908 C C . PRO A 1 117 ? 7.484 17.875 2.258 1 98.88 117 PRO A C 1
ATOM 910 O O . PRO A 1 117 ? 7.879 17.281 3.27 1 98.88 117 PRO A O 1
ATOM 913 N N . ILE A 1 118 ? 6.199 18.156 2.008 1 98.94 118 ILE A N 1
ATOM 914 C CA . ILE A 1 118 ? 5.086 17.641 2.795 1 98.94 118 ILE A CA 1
ATOM 915 C C . ILE A 1 118 ? 4.078 16.953 1.876 1 98.94 118 ILE A C 1
ATOM 917 O O . ILE A 1 118 ? 3.678 17.516 0.854 1 98.94 118 ILE A O 1
ATOM 921 N N . ALA A 1 119 ? 3.725 15.789 2.158 1 98.94 119 ALA A N 1
ATOM 922 C CA . ALA A 1 119 ? 2.646 15.07 1.478 1 98.94 119 ALA A CA 1
ATOM 923 C C . ALA A 1 119 ? 1.458 14.859 2.412 1 98.94 119 ALA A C 1
ATOM 925 O O . ALA A 1 119 ? 1.578 14.172 3.428 1 98.94 119 ALA A O 1
ATOM 926 N N . ALA A 1 120 ? 0.301 15.422 2.115 1 98.94 120 ALA A N 1
ATOM 927 C CA . ALA A 1 120 ? -0.909 15.297 2.922 1 98.94 120 ALA A CA 1
ATOM 928 C C . ALA A 1 120 ? -2.09 14.836 2.072 1 98.94 120 ALA A C 1
ATOM 930 O O . ALA A 1 120 ? -2.256 15.281 0.935 1 98.94 120 ALA A O 1
ATOM 931 N N . ILE A 1 121 ? -2.939 13.984 2.607 1 98.94 121 ILE A N 1
ATOM 932 C CA . ILE A 1 121 ? -4.004 13.422 1.782 1 98.94 121 ILE A CA 1
ATOM 933 C C . ILE A 1 121 ? -5.266 13.242 2.621 1 98.94 121 ILE A C 1
ATOM 935 O O . ILE A 1 121 ? -5.188 13.039 3.836 1 98.94 121 ILE A O 1
ATOM 939 N N . CYS A 1 122 ? -6.48 13.289 1.915 1 98.69 122 CYS A N 1
ATOM 940 C CA . CYS A 1 122 ? -7.766 13.07 2.57 1 98.69 122 CYS A CA 1
ATOM 941 C C . CYS A 1 122 ? -7.988 14.086 3.688 1 98.69 122 CYS A C 1
ATOM 943 O O . CYS A 1 122 ? -8.102 15.281 3.43 1 98.69 122 CYS A O 1
ATOM 945 N N . HIS A 1 123 ? -8.078 13.688 4.969 1 98.81 123 HIS A N 1
ATOM 946 C CA . HIS A 1 123 ? -8.227 14.586 6.109 1 98.81 123 HIS A CA 1
ATOM 947 C C . HIS A 1 123 ? -6.871 15.094 6.59 1 98.81 123 HIS A C 1
ATOM 949 O O . HIS A 1 123 ? -6.801 15.992 7.426 1 98.81 123 HIS A O 1
ATOM 955 N N . GLY A 1 124 ? -5.766 14.609 6 1 98.88 124 GLY A N 1
ATOM 956 C CA . GLY A 1 124 ? -4.418 14.984 6.398 1 98.88 124 GLY A CA 1
ATOM 957 C C . GLY A 1 124 ? -4.176 16.484 6.355 1 98.88 124 GLY A C 1
ATOM 958 O O . GLY A 1 124 ? -3.584 17.047 7.281 1 98.88 124 GLY A O 1
ATOM 959 N N . PRO A 1 125 ? -4.629 17.172 5.363 1 98.88 125 PRO A N 1
ATOM 960 C CA . PRO A 1 125 ? -4.43 18.609 5.246 1 98.88 125 PRO A CA 1
ATOM 961 C C . PRO A 1 125 ? -5.027 19.391 6.418 1 98.88 125 PRO A C 1
ATOM 963 O O . PRO A 1 125 ? -4.641 20.531 6.664 1 98.88 125 PRO A O 1
ATOM 966 N N . LEU A 1 126 ? -5.965 18.766 7.152 1 98.81 126 LEU A N 1
ATOM 967 C CA . LEU A 1 126 ? -6.5 19.438 8.344 1 98.81 126 LEU A CA 1
ATOM 968 C C . LEU A 1 126 ? -5.383 19.781 9.32 1 98.81 126 LEU A C 1
ATOM 970 O O . LEU A 1 126 ? -5.457 20.781 10.023 1 98.81 126 LEU A O 1
ATOM 974 N N . ILE A 1 127 ? -4.352 18.969 9.328 1 98.88 127 ILE A N 1
ATOM 975 C CA . ILE A 1 127 ? -3.268 19.141 10.289 1 98.88 127 ILE A CA 1
ATOM 976 C C . ILE A 1 127 ? -2.434 20.359 9.93 1 98.88 127 ILE A C 1
ATOM 978 O O . ILE A 1 127 ? -1.688 20.875 10.758 1 98.88 127 ILE A O 1
ATOM 982 N N . LEU A 1 128 ? -2.588 20.859 8.734 1 98.81 128 LEU A N 1
ATOM 983 C CA . LEU A 1 128 ? -1.864 22.031 8.273 1 98.81 128 LEU A CA 1
ATOM 984 C C . LEU A 1 128 ? -2.639 23.312 8.602 1 98.81 128 LEU A C 1
ATOM 986 O O . LEU A 1 128 ? -2.07 24.406 8.602 1 98.81 128 LEU A O 1
ATOM 990 N N . THR A 1 129 ? -3.9 23.25 8.906 1 98.69 129 THR A N 1
ATOM 991 C CA . THR A 1 129 ? -4.809 24.391 8.93 1 98.69 129 THR A CA 1
ATOM 992 C C . THR A 1 129 ? -4.516 25.281 10.125 1 98.69 129 THR A C 1
ATOM 994 O O . THR A 1 129 ? -4.875 26.469 10.125 1 98.69 129 THR A O 1
ATOM 997 N N . PRO A 1 130 ? -3.871 24.812 11.227 1 98.62 130 PRO A N 1
ATOM 998 C CA . PRO A 1 130 ? -3.496 25.734 12.312 1 98.62 130 PRO A CA 1
ATOM 999 C C . PRO A 1 130 ? -2.436 26.75 11.883 1 98.62 130 PRO A C 1
ATOM 1001 O O . PRO A 1 130 ? -2.105 27.656 12.648 1 98.62 130 PRO A O 1
ATOM 1004 N N . PHE A 1 131 ? -1.892 26.609 10.68 1 98.56 131 PHE A N 1
ATOM 1005 C CA . PHE A 1 131 ? -0.854 27.516 10.195 1 98.56 131 PHE A CA 1
ATOM 1006 C C . PHE A 1 131 ? -1.303 28.219 8.914 1 98.56 131 PHE A C 1
ATOM 1008 O O . PHE A 1 131 ? -0.658 28.094 7.875 1 98.56 131 PHE A O 1
ATOM 1015 N N . PRO A 1 132 ? -2.361 29.047 9.008 1 98.31 132 PRO A N 1
ATOM 1016 C CA . PRO A 1 132 ? -2.904 29.672 7.805 1 98.31 132 PRO A CA 1
ATOM 1017 C C . PRO A 1 132 ? -1.884 30.562 7.09 1 98.31 132 PRO A C 1
ATOM 1019 O O . PRO A 1 132 ? -1.944 30.703 5.867 1 98.31 132 PRO A O 1
ATOM 1022 N N . GLU A 1 133 ? -0.95 31.078 7.734 1 98.25 133 GLU A N 1
ATOM 1023 C CA . GLU A 1 133 ? 0.053 31.953 7.133 1 98.25 133 GLU A CA 1
ATOM 1024 C C . GLU A 1 133 ? 0.917 31.188 6.133 1 98.25 133 GLU A C 1
ATOM 1026 O O . GLU A 1 133 ? 1.468 31.781 5.203 1 98.25 133 GLU A O 1
ATOM 1031 N N . HIS A 1 134 ? 1.036 29.891 6.281 1 98.25 134 HIS A N 1
ATOM 1032 C CA . HIS A 1 134 ? 1.843 29.078 5.383 1 98.25 134 HIS A CA 1
ATOM 1033 C C . HIS A 1 134 ? 0.994 28.484 4.258 1 98.25 134 HIS A C 1
ATOM 1035 O O . HIS A 1 134 ? 1.526 27.891 3.316 1 98.25 134 HIS A O 1
ATOM 1041 N N . LEU A 1 135 ? -0.38 28.641 4.332 1 98.31 135 LEU A N 1
ATOM 1042 C CA . LEU A 1 135 ? -1.275 28.016 3.365 1 98.31 135 LEU A CA 1
ATOM 1043 C C . LEU A 1 135 ? -1.916 29.062 2.461 1 98.31 135 LEU A C 1
ATOM 1045 O O . LEU A 1 135 ? -2.441 28.734 1.395 1 98.31 135 LEU A O 1
ATOM 1049 N N . LYS A 1 136 ? -1.916 30.297 2.945 1 98.06 136 LYS A N 1
ATOM 1050 C CA . LYS A 1 136 ? -2.559 31.375 2.191 1 98.06 136 LYS A CA 1
ATOM 1051 C C . LYS A 1 136 ? -2.064 31.406 0.748 1 98.06 136 LYS A C 1
ATOM 1053 O O . LYS A 1 136 ? -0.858 31.438 0.5 1 98.06 136 LYS A O 1
ATOM 1058 N N . GLY A 1 137 ? -3.018 31.312 -0.167 1 98.12 137 GLY A N 1
ATOM 1059 C CA . GLY A 1 137 ? -2.705 31.422 -1.583 1 98.12 137 GLY A CA 1
ATOM 1060 C C . GLY A 1 137 ? -2.24 30.109 -2.193 1 98.12 137 GLY A C 1
ATOM 1061 O O . GLY A 1 137 ? -2.107 30 -3.414 1 98.12 137 GLY A O 1
ATOM 1062 N N . LYS A 1 138 ? -1.938 29.109 -1.455 1 98.56 138 LYS A N 1
ATOM 1063 C CA . LYS A 1 138 ? -1.502 27.812 -1.971 1 98.56 138 LYS A CA 1
ATOM 1064 C C . LYS A 1 138 ? -2.684 27 -2.496 1 98.56 138 LYS A C 1
ATOM 1066 O O . LYS A 1 138 ? -3.811 27.156 -2.02 1 98.56 138 LYS A O 1
ATOM 1071 N N . ARG A 1 139 ? -2.43 26.281 -3.488 1 98.81 139 ARG A N 1
ATOM 1072 C CA . ARG A 1 139 ? -3.406 25.344 -4.012 1 98.81 139 ARG A CA 1
ATOM 1073 C C . ARG A 1 139 ? -3.398 24.047 -3.207 1 98.81 139 ARG A C 1
ATOM 1075 O O . ARG A 1 139 ? -2.408 23.312 -3.209 1 98.81 139 ARG A O 1
ATOM 1082 N N . ILE A 1 140 ? -4.496 23.75 -2.465 1 98.88 140 ILE A N 1
ATOM 1083 C CA . ILE A 1 140 ? -4.555 22.625 -1.551 1 98.88 140 ILE A CA 1
ATOM 1084 C C . ILE A 1 140 ? -5.789 21.781 -1.851 1 98.88 140 ILE A C 1
ATOM 1086 O O . ILE A 1 140 ? -6.898 22.312 -1.96 1 98.88 140 ILE A O 1
ATOM 1090 N N . SER A 1 141 ? -5.633 20.531 -2.08 1 98.81 141 SER A N 1
ATOM 1091 C CA . SER A 1 141 ? -6.746 19.594 -2.135 1 98.81 141 SER A CA 1
ATOM 1092 C C . SER A 1 141 ? -6.871 18.797 -0.834 1 98.81 141 SER A C 1
ATOM 1094 O O . SER A 1 141 ? -5.938 18.766 -0.032 1 98.81 141 SER A O 1
ATOM 1096 N N . ALA A 1 142 ? -7.969 18.219 -0.56 1 98.69 142 ALA A N 1
ATOM 1097 C CA . ALA A 1 142 ? -8.328 17.422 0.608 1 98.69 142 ALA A CA 1
ATOM 1098 C C . ALA A 1 142 ? -9.633 16.656 0.371 1 98.69 142 ALA A C 1
ATOM 1100 O O . ALA A 1 142 ? -10.289 16.844 -0.655 1 98.69 142 ALA A O 1
ATOM 1101 N N . TYR A 1 143 ? -9.891 15.758 1.264 1 97.94 143 TYR A N 1
ATOM 1102 C CA . TYR A 1 143 ? -11.234 15.18 1.229 1 97.94 143 TYR A CA 1
ATOM 1103 C C . TYR A 1 143 ? -12.297 16.266 1.221 1 97.94 143 TYR A C 1
ATOM 1105 O O . TYR A 1 143 ? -12.164 17.281 1.906 1 97.94 143 TYR A O 1
ATOM 1113 N N . PHE A 1 144 ? -13.352 16.125 0.566 1 96.25 144 PHE A N 1
ATOM 1114 C CA . PHE A 1 144 ? -14.305 17.172 0.252 1 96.25 144 PHE A CA 1
ATOM 1115 C C . PHE A 1 144 ? -14.891 17.781 1.527 1 96.25 144 PHE A C 1
ATOM 1117 O O . PHE A 1 144 ? -15.188 18.969 1.578 1 96.25 144 PHE A O 1
ATOM 1124 N N . ALA A 1 145 ? -15.078 16.984 2.525 1 96.19 145 ALA A N 1
ATOM 1125 C CA . ALA A 1 145 ? -15.656 17.453 3.781 1 96.19 145 ALA A CA 1
ATOM 1126 C C . ALA A 1 145 ? -14.734 18.453 4.473 1 96.19 145 ALA A C 1
ATOM 1128 O O . ALA A 1 145 ? -15.156 19.156 5.398 1 96.19 145 ALA A O 1
ATOM 1129 N N . CYS A 1 146 ? -13.461 18.562 4.027 1 98.06 146 CYS A N 1
ATOM 1130 C CA . CYS A 1 146 ? -12.484 19.453 4.641 1 98.06 146 CYS A CA 1
ATOM 1131 C C . CYS A 1 146 ? -12.438 20.781 3.916 1 98.06 146 CYS A C 1
ATOM 1133 O O . CYS A 1 146 ? -11.648 21.672 4.273 1 98.06 146 CYS A O 1
ATOM 1135 N N . LYS A 1 147 ? -13.273 21.016 2.941 1 98.31 147 LYS A N 1
ATOM 1136 C CA . LYS A 1 147 ? -13.227 22.156 2.035 1 98.31 147 LYS A CA 1
ATOM 1137 C C . LYS A 1 147 ? -13.195 23.484 2.809 1 98.31 147 LYS A C 1
ATOM 1139 O O . LYS A 1 147 ? -12.305 24.312 2.592 1 98.31 147 LYS A O 1
ATOM 1144 N N . HIS A 1 148 ? -14.086 23.609 3.703 1 98.56 148 HIS A N 1
ATOM 1145 C CA . HIS A 1 148 ? -14.227 24.891 4.379 1 98.56 148 HIS A CA 1
ATOM 1146 C C . HIS A 1 148 ? -13.047 25.156 5.309 1 98.56 148 HIS A C 1
ATOM 1148 O O . HIS A 1 148 ? -12.625 26.297 5.477 1 98.56 148 HIS A O 1
ATOM 1154 N N . ASP A 1 149 ? -12.531 24.109 5.938 1 98.5 149 ASP A N 1
ATOM 1155 C CA . ASP A 1 149 ? -11.344 24.266 6.77 1 98.5 149 ASP A CA 1
ATOM 1156 C C . ASP A 1 149 ? -10.164 24.781 5.949 1 98.5 149 ASP A C 1
ATOM 1158 O O . ASP A 1 149 ? -9.438 25.672 6.395 1 98.5 149 ASP A O 1
ATOM 1162 N N . ILE A 1 150 ? -10.023 24.234 4.742 1 98.69 150 ILE A N 1
ATOM 1163 C CA . ILE A 1 150 ? -8.93 24.625 3.863 1 98.69 150 ILE A CA 1
ATOM 1164 C C . ILE A 1 150 ? -9.133 26.078 3.406 1 98.69 150 ILE A C 1
ATOM 1166 O O . ILE A 1 150 ? -8.219 26.891 3.504 1 98.69 150 ILE A O 1
ATOM 1170 N N . GLN A 1 151 ? -10.312 26.359 2.99 1 98.69 151 GLN A N 1
ATOM 1171 C CA . GLN A 1 151 ? -10.625 27.703 2.49 1 98.69 151 GLN A CA 1
ATOM 1172 C C . GLN A 1 151 ? -10.43 28.75 3.58 1 98.69 151 GLN A C 1
ATOM 1174 O O . GLN A 1 151 ? -9.984 29.859 3.303 1 98.69 151 GLN A O 1
ATOM 1179 N N . ASN A 1 152 ? -10.75 28.422 4.762 1 98.56 152 ASN A N 1
ATOM 1180 C CA . ASN A 1 152 ? -10.672 29.344 5.883 1 98.56 152 ASN A CA 1
ATOM 1181 C C . ASN A 1 152 ? -9.227 29.75 6.176 1 98.56 152 ASN A C 1
ATOM 1183 O O . ASN A 1 152 ? -8.984 30.75 6.855 1 98.56 152 ASN A O 1
ATOM 1187 N N . THR A 1 153 ? -8.266 29.016 5.715 1 98.38 153 THR A N 1
ATOM 1188 C CA . THR A 1 153 ? -6.855 29.359 5.902 1 98.38 153 THR A CA 1
ATOM 1189 C C . THR A 1 153 ? -6.414 30.406 4.887 1 98.38 153 THR A C 1
ATOM 1191 O O . THR A 1 153 ? -5.324 30.969 5.004 1 98.38 153 THR A O 1
ATOM 1194 N N . GLY A 1 154 ? -7.281 30.688 3.863 1 98.56 154 GLY A N 1
ATOM 1195 C CA . GLY A 1 154 ? -6.887 31.547 2.76 1 98.56 154 GLY A CA 1
ATOM 1196 C C . GLY A 1 154 ? -6.293 30.781 1.591 1 98.56 154 GLY A C 1
ATOM 1197 O O . GLY A 1 154 ? -5.949 31.375 0.567 1 98.56 154 GLY A O 1
ATOM 1198 N N . ALA A 1 155 ? -6.168 29.453 1.733 1 98.69 155 ALA A N 1
ATOM 1199 C CA . ALA A 1 155 ? -5.723 28.625 0.615 1 98.69 155 ALA A CA 1
ATOM 1200 C C . ALA A 1 155 ? -6.812 28.5 -0.445 1 98.69 155 ALA A C 1
ATOM 1202 O O . ALA A 1 155 ? -7.992 28.734 -0.162 1 98.69 155 ALA A O 1
ATOM 1203 N N . GLU A 1 156 ? -6.383 28.266 -1.635 1 98.62 156 GLU A N 1
ATOM 1204 C CA . GLU A 1 156 ? -7.309 27.844 -2.688 1 98.62 156 GLU A CA 1
ATOM 1205 C C . GLU A 1 156 ? -7.629 26.359 -2.59 1 98.62 156 GLU A C 1
ATOM 1207 O O . GLU A 1 156 ? -6.762 25.516 -2.826 1 98.62 156 GLU A O 1
ATOM 1212 N N . TYR A 1 157 ? -8.836 26.078 -2.256 1 98.69 157 TYR A N 1
ATOM 1213 C CA . TYR A 1 157 ? -9.25 24.688 -2.277 1 98.69 157 TYR A CA 1
ATOM 1214 C C . TYR A 1 157 ? -9.398 24.188 -3.709 1 98.69 157 TYR A C 1
ATOM 1216 O O . TYR A 1 157 ? -10.195 24.719 -4.48 1 98.69 157 TYR A O 1
ATOM 1224 N N . VAL A 1 158 ? -8.656 23.188 -4.082 1 98.75 158 VAL A N 1
ATOM 1225 C CA . VAL A 1 158 ? -8.703 22.625 -5.426 1 98.75 158 VAL A CA 1
ATOM 1226 C C . VAL A 1 158 ? -9.594 21.391 -5.434 1 98.75 158 VAL A C 1
ATOM 1228 O O . VAL A 1 158 ? -9.227 20.344 -4.887 1 98.75 158 VAL A O 1
ATOM 1231 N N . GLN A 1 159 ? -10.719 21.531 -6.008 1 97.69 159 GLN A N 1
ATOM 1232 C CA . GLN A 1 159 ? -11.578 20.375 -6.234 1 97.69 159 GLN A CA 1
ATOM 1233 C C . GLN A 1 159 ? -11.062 19.516 -7.383 1 97.69 159 GLN A C 1
ATOM 1235 O O . GLN A 1 159 ? -10.922 20 -8.508 1 97.69 159 GLN A O 1
ATOM 1240 N N . CYS A 1 160 ? -10.633 18.297 -7.125 1 97.25 160 CYS A N 1
ATOM 1241 C CA . CYS A 1 160 ? -10.125 17.375 -8.148 1 97.25 160 CYS A CA 1
ATOM 1242 C C . CYS A 1 160 ? -10.57 15.953 -7.875 1 97.25 160 CYS A C 1
ATOM 1244 O O . CYS A 1 160 ? -11.312 15.695 -6.918 1 97.25 160 CYS A O 1
ATOM 1246 N N . GLY A 1 161 ? -10.336 15.047 -8.797 1 97.06 161 GLY A N 1
ATOM 1247 C CA . GLY A 1 161 ? -10.773 13.664 -8.664 1 97.06 161 GLY A CA 1
ATOM 1248 C C . GLY A 1 161 ? -10.031 12.906 -7.582 1 97.06 161 GLY A C 1
ATOM 1249 O O . GLY A 1 161 ? -8.953 13.312 -7.156 1 97.06 161 GLY A O 1
ATOM 1250 N N . ALA A 1 162 ? -10.609 11.781 -7.133 1 96.5 162 ALA A N 1
ATOM 1251 C CA . ALA A 1 162 ? -10.039 10.961 -6.07 1 96.5 162 ALA A CA 1
ATOM 1252 C C . ALA A 1 162 ? -8.664 10.43 -6.469 1 96.5 162 ALA A C 1
ATOM 1254 O O . ALA A 1 162 ? -7.852 10.078 -5.609 1 96.5 162 ALA A O 1
ATOM 1255 N N . GLU A 1 163 ? -8.375 10.383 -7.777 1 97.69 163 GLU A N 1
ATOM 1256 C CA . GLU A 1 163 ? -7.125 9.805 -8.266 1 97.69 163 GLU A CA 1
ATOM 1257 C C . GLU A 1 163 ? -6.066 10.883 -8.477 1 97.69 163 GLU A C 1
ATOM 1259 O O . GLU A 1 163 ? -4.926 10.578 -8.836 1 97.69 163 GLU A O 1
ATOM 1264 N N . ASP A 1 164 ? -6.391 12.117 -8.25 1 98 164 ASP A N 1
ATOM 1265 C CA . ASP A 1 164 ? -5.527 13.234 -8.609 1 98 164 ASP A CA 1
ATOM 1266 C C . ASP A 1 164 ? -4.625 13.633 -7.445 1 98 164 ASP A C 1
ATOM 1268 O O . ASP A 1 164 ? -4.824 13.18 -6.316 1 98 164 ASP A O 1
ATOM 1272 N N . ALA A 1 165 ? -3.652 14.391 -7.727 1 98.62 165 ALA A N 1
ATOM 1273 C CA . ALA A 1 165 ? -2.752 15.039 -6.773 1 98.62 165 ALA A CA 1
ATOM 1274 C C . ALA A 1 165 ? -2.561 16.516 -7.113 1 98.62 165 ALA A C 1
ATOM 1276 O O . ALA A 1 165 ? -2.572 16.891 -8.289 1 98.62 165 ALA A O 1
ATOM 1277 N N . VAL A 1 166 ? -2.412 17.328 -6.172 1 98.88 166 VAL A N 1
ATOM 1278 C CA . VAL A 1 166 ? -2.189 18.766 -6.332 1 98.88 166 VAL A CA 1
ATOM 1279 C C . VAL A 1 166 ? -0.867 19.156 -5.68 1 98.88 166 VAL A C 1
ATOM 1281 O O . VAL A 1 166 ? -0.651 18.906 -4.492 1 98.88 166 VAL A O 1
ATOM 1284 N N . VAL A 1 167 ? 0.026 19.781 -6.465 1 98.81 167 VAL A N 1
ATOM 1285 C CA . VAL A 1 167 ? 1.312 20.234 -5.949 1 98.81 167 VAL A CA 1
ATOM 1286 C C . VAL A 1 167 ? 1.327 21.75 -5.852 1 98.81 167 VAL A C 1
ATOM 1288 O O . VAL A 1 167 ? 0.971 22.453 -6.805 1 98.81 167 VAL A O 1
ATOM 1291 N N . SER A 1 168 ? 1.594 22.234 -4.738 1 98.75 168 SER A N 1
ATOM 1292 C CA . SER A 1 168 ? 1.843 23.641 -4.512 1 98.75 168 SER A CA 1
ATOM 1293 C C . SER A 1 168 ? 3.145 23.859 -3.748 1 98.75 168 SER A C 1
ATOM 1295 O O . SER A 1 168 ? 3.193 23.688 -2.529 1 98.75 168 SER A O 1
ATOM 1297 N N . ASP A 1 169 ? 4.254 24.297 -4.477 1 97.75 169 ASP A N 1
ATOM 1298 C CA . ASP A 1 169 ? 5.582 24.453 -3.891 1 97.75 169 ASP A CA 1
ATOM 1299 C C . ASP A 1 169 ? 6.078 23.141 -3.301 1 97.75 169 ASP A C 1
ATOM 1301 O O . ASP A 1 169 ? 6.18 22.125 -4.008 1 97.75 169 ASP A O 1
ATOM 1305 N N . ASN A 1 170 ? 6.266 23.125 -1.989 1 98.31 170 ASN A N 1
ATOM 1306 C CA . ASN A 1 170 ? 6.832 21.938 -1.349 1 98.31 170 ASN A CA 1
ATOM 1307 C C . ASN A 1 170 ? 5.738 21.031 -0.776 1 98.31 170 ASN A C 1
ATOM 1309 O O . ASN A 1 170 ? 6.031 20.094 -0.03 1 98.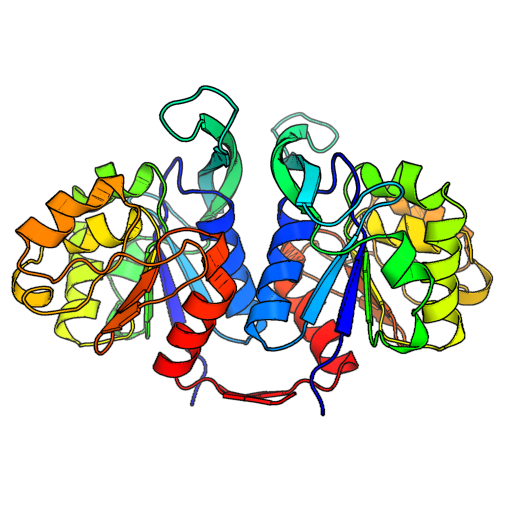31 170 ASN A O 1
ATOM 1313 N N . ILE A 1 171 ? 4.434 21.281 -1.119 1 98.88 171 ILE A N 1
ATOM 1314 C CA . ILE A 1 171 ? 3.324 20.531 -0.538 1 98.88 171 ILE A CA 1
ATOM 1315 C C . ILE A 1 171 ? 2.57 19.797 -1.639 1 98.88 171 ILE A C 1
ATOM 1317 O O . ILE A 1 171 ? 2.164 20.391 -2.635 1 98.88 171 ILE A O 1
ATOM 1321 N N . VAL A 1 172 ? 2.459 18.531 -1.514 1 98.94 172 VAL A N 1
ATOM 1322 C CA . VAL A 1 172 ? 1.602 17.734 -2.375 1 98.94 172 VAL A CA 1
ATOM 1323 C C . VAL A 1 172 ? 0.376 17.266 -1.593 1 98.94 172 VAL A C 1
ATOM 1325 O O . VAL A 1 172 ? 0.504 16.734 -0.487 1 98.94 172 VAL A O 1
ATOM 1328 N N . THR A 1 173 ? -0.807 17.484 -2.086 1 98.94 173 THR A N 1
ATOM 1329 C CA . THR A 1 173 ? -2.043 17.078 -1.425 1 98.94 173 THR A CA 1
ATOM 1330 C C . THR A 1 173 ? -2.896 16.219 -2.354 1 98.94 173 THR A C 1
ATOM 1332 O O . THR A 1 173 ? -2.697 16.219 -3.57 1 98.94 173 THR A O 1
ATOM 1335 N N . GLY A 1 174 ? -3.688 15.398 -1.862 1 98.75 174 GLY A N 1
ATOM 1336 C CA . GLY A 1 174 ? -4.629 14.555 -2.578 1 98.75 174 GLY A CA 1
ATOM 1337 C C . GLY A 1 174 ? -5.949 14.383 -1.851 1 98.75 174 GLY A C 1
ATOM 1338 O O . GLY A 1 174 ? -6.066 14.734 -0.677 1 98.75 174 GLY A O 1
ATOM 1339 N N . VAL A 1 175 ? -6.922 13.781 -2.479 1 98.38 175 VAL A N 1
ATOM 1340 C CA . VAL A 1 175 ? -8.297 13.719 -1.984 1 98.38 175 VAL A CA 1
ATOM 1341 C C . VAL A 1 175 ? -8.484 12.461 -1.142 1 98.38 175 VAL A C 1
ATOM 1343 O O . VAL A 1 175 ? -9.109 12.5 -0.08 1 98.38 175 VAL A O 1
ATOM 1346 N N . ALA A 1 176 ? -8.023 11.328 -1.738 1 97.31 176 ALA A N 1
ATOM 1347 C CA . ALA A 1 176 ? -8.227 10.031 -1.102 1 97.31 176 ALA A CA 1
ATOM 1348 C C . ALA A 1 176 ? -7.258 8.992 -1.659 1 97.31 176 ALA A C 1
ATOM 1350 O O . ALA A 1 176 ? -6.461 9.289 -2.555 1 97.31 176 ALA A O 1
ATOM 1351 N N . TRP A 1 177 ? -7.273 7.809 -1.097 1 97.81 177 TRP A N 1
ATOM 1352 C CA . TRP A 1 177 ? -6.246 6.793 -1.31 1 97.81 177 TRP A CA 1
ATOM 1353 C C . TRP A 1 177 ? -6.215 6.348 -2.768 1 97.81 177 TRP A C 1
ATOM 1355 O O . TRP A 1 177 ? -5.188 5.879 -3.258 1 97.81 177 TRP A O 1
ATOM 1365 N N . PRO A 1 178 ? -7.309 6.453 -3.586 1 97.75 178 PRO A N 1
ATOM 1366 C CA . PRO A 1 178 ? -7.148 6.102 -5 1 97.75 178 PRO A CA 1
ATOM 1367 C C . PRO A 1 178 ? -6.078 6.938 -5.699 1 97.75 178 PRO A C 1
ATOM 1369 O O . PRO A 1 178 ? -5.52 6.512 -6.711 1 97.75 178 PRO A O 1
ATOM 1372 N N . GLY A 1 179 ? -5.711 8.055 -5.145 1 98.5 179 GLY A N 1
ATOM 1373 C CA . GLY A 1 179 ? -4.758 8.969 -5.754 1 98.5 179 GLY A CA 1
ATOM 1374 C C . GLY A 1 179 ? -3.326 8.711 -5.324 1 98.5 179 GLY A C 1
ATOM 1375 O O . GLY A 1 179 ? -2.408 9.422 -5.742 1 98.5 179 GLY A O 1
ATOM 1376 N N . HIS A 1 180 ? -3.084 7.66 -4.547 1 98.88 180 HIS A N 1
ATOM 1377 C CA . HIS A 1 180 ? -1.763 7.383 -3.996 1 98.88 180 HIS A CA 1
ATOM 1378 C C . HIS A 1 180 ? -0.698 7.395 -5.086 1 98.88 180 HIS A C 1
ATOM 1380 O O . HIS A 1 180 ? 0.368 7.992 -4.914 1 98.88 180 HIS A O 1
ATOM 1386 N N . PRO A 1 181 ? -0.974 6.727 -6.246 1 98.81 181 PRO A N 1
ATOM 1387 C CA . PRO A 1 181 ? 0.112 6.645 -7.223 1 98.81 181 PRO A CA 1
ATOM 1388 C C . PRO A 1 181 ? 0.584 8.023 -7.695 1 98.81 181 PRO A C 1
ATOM 1390 O O . PRO A 1 181 ? 1.782 8.312 -7.652 1 98.81 181 PRO A O 1
ATOM 1393 N N . LYS A 1 182 ? -0.322 8.898 -8.047 1 98.75 182 LYS A N 1
ATOM 1394 C CA . LYS A 1 182 ? 0.052 10.242 -8.492 1 98.75 182 LYS A CA 1
ATOM 1395 C C . LYS A 1 182 ? 0.589 11.07 -7.332 1 98.75 182 LYS A C 1
ATOM 1397 O O . LYS A 1 182 ? 1.55 11.828 -7.496 1 98.75 182 LYS A O 1
ATOM 1402 N N . TRP A 1 183 ? -0.041 10.961 -6.215 1 98.88 183 TRP A N 1
ATOM 1403 C CA . TRP A 1 183 ? 0.317 11.688 -5 1 98.88 183 TRP A CA 1
ATOM 1404 C C . TRP A 1 183 ? 1.734 11.344 -4.559 1 98.88 183 TRP A C 1
ATOM 1406 O O . TRP A 1 183 ? 2.553 12.234 -4.324 1 98.88 183 TRP A O 1
ATOM 1416 N N . LEU A 1 184 ? 2.061 10.039 -4.531 1 98.94 184 LEU A N 1
ATOM 1417 C CA . LEU A 1 184 ? 3.379 9.586 -4.105 1 98.94 184 LEU A CA 1
ATOM 1418 C C . LEU A 1 184 ? 4.43 9.891 -5.168 1 98.94 184 LEU A C 1
ATOM 1420 O O . LEU A 1 184 ? 5.578 10.195 -4.844 1 98.94 184 LEU A O 1
ATOM 1424 N N . ARG A 1 185 ? 4.039 9.789 -6.422 1 98.5 185 ARG A N 1
ATOM 1425 C CA . ARG A 1 185 ? 4.98 10.148 -7.477 1 98.5 185 ARG A CA 1
ATOM 1426 C C . ARG A 1 185 ? 5.395 11.609 -7.371 1 98.5 185 ARG A C 1
ATOM 1428 O O . ARG A 1 185 ? 6.578 11.938 -7.488 1 98.5 185 ARG A O 1
ATOM 1435 N N . ALA A 1 186 ? 4.469 12.484 -7.148 1 98.75 186 ALA A N 1
ATOM 1436 C CA . ALA A 1 186 ? 4.758 13.906 -6.984 1 98.75 186 ALA A CA 1
ATOM 1437 C C . ALA A 1 186 ? 5.656 14.141 -5.773 1 98.75 186 ALA A C 1
ATOM 1439 O O . ALA A 1 186 ? 6.562 14.977 -5.82 1 98.75 186 ALA A O 1
ATOM 1440 N N . PHE A 1 187 ? 5.387 13.43 -4.707 1 98.88 187 PHE A N 1
ATOM 1441 C CA . PHE A 1 187 ? 6.207 13.555 -3.506 1 98.88 187 PHE A CA 1
ATOM 1442 C C . PHE A 1 187 ? 7.637 13.109 -3.773 1 98.88 187 PHE A C 1
ATOM 1444 O O . PHE A 1 187 ? 8.586 13.758 -3.336 1 98.88 187 PHE A O 1
ATOM 1451 N N . LEU A 1 188 ? 7.777 11.961 -4.496 1 98.69 188 LEU A N 1
ATOM 1452 C CA . LEU A 1 188 ? 9.094 11.469 -4.875 1 98.69 188 LEU A CA 1
ATOM 1453 C C . LEU A 1 188 ? 9.844 12.5 -5.707 1 98.69 188 LEU A C 1
ATOM 1455 O O . LEU A 1 188 ? 11.055 12.68 -5.539 1 98.69 188 LEU A O 1
ATOM 1459 N N . ASP A 1 189 ? 9.125 13.164 -6.586 1 98 189 ASP A N 1
ATOM 1460 C CA . ASP A 1 189 ? 9.734 14.227 -7.375 1 98 189 ASP A CA 1
ATOM 1461 C C . ASP A 1 189 ? 10.289 15.328 -6.48 1 98 189 ASP A C 1
ATOM 1463 O O . ASP A 1 189 ? 11.406 15.812 -6.695 1 98 189 ASP A O 1
ATOM 1467 N N . LEU A 1 190 ? 9.508 15.711 -5.473 1 98.31 190 LEU A N 1
ATOM 1468 C CA . LEU A 1 190 ? 9.938 16.75 -4.543 1 98.31 190 LEU A CA 1
ATOM 1469 C C . LEU A 1 190 ? 11.164 16.297 -3.752 1 98.31 190 LEU A C 1
ATOM 1471 O O . LEU A 1 190 ? 11.984 17.125 -3.35 1 98.31 190 LEU A O 1
ATOM 1475 N N . LEU A 1 191 ? 11.273 14.984 -3.559 1 98.12 191 LEU A N 1
ATOM 1476 C CA . LEU A 1 191 ? 12.383 14.43 -2.789 1 98.12 191 LEU A CA 1
ATOM 1477 C C . LEU A 1 191 ? 13.609 14.227 -3.672 1 98.12 191 LEU A C 1
ATOM 1479 O O . LEU A 1 191 ? 14.688 13.891 -3.176 1 98.12 191 LEU A O 1
ATOM 1483 N N . GLY A 1 192 ? 13.453 14.344 -4.965 1 97.31 192 GLY A N 1
ATOM 1484 C CA . GLY A 1 192 ? 14.562 14.227 -5.898 1 97.31 192 GLY A CA 1
ATOM 1485 C C . GLY A 1 192 ? 14.797 12.805 -6.375 1 97.31 192 GLY A C 1
ATOM 1486 O O . GLY A 1 192 ? 15.859 12.492 -6.922 1 97.31 192 GLY A O 1
ATOM 1487 N N . THR A 1 193 ? 13.789 11.938 -6.152 1 96.94 193 THR A N 1
ATOM 1488 C CA . THR A 1 193 ? 13.891 10.547 -6.562 1 96.94 193 THR A CA 1
ATOM 1489 C C . THR A 1 193 ? 13.562 10.391 -8.047 1 96.94 193 THR A C 1
ATOM 1491 O O . THR A 1 193 ? 12.602 10.977 -8.539 1 96.94 193 THR A O 1
ATOM 1494 N N . THR A 1 194 ? 14.398 9.609 -8.75 1 96.12 194 THR A N 1
ATOM 1495 C CA . THR A 1 194 ? 14.133 9.344 -10.164 1 96.12 194 THR A CA 1
ATOM 1496 C C . THR A 1 194 ? 13.906 7.848 -10.391 1 96.12 194 THR A C 1
ATOM 1498 O O . THR A 1 194 ? 14.57 7.012 -9.773 1 96.12 194 THR A O 1
ATOM 1501 N N . ILE A 1 195 ? 12.984 7.523 -11.234 1 95.56 195 ILE A N 1
ATOM 1502 C CA . ILE A 1 195 ? 12.625 6.148 -11.57 1 95.56 195 ILE A CA 1
ATOM 1503 C C . ILE A 1 195 ? 12.719 5.945 -13.078 1 95.56 195 ILE A C 1
ATOM 1505 O O . ILE A 1 195 ? 12.18 6.742 -13.852 1 95.56 195 ILE A O 1
ATOM 1509 N N . THR A 1 196 ? 13.422 4.961 -13.43 1 95.25 196 THR A N 1
ATOM 1510 C CA . THR A 1 196 ? 13.539 4.598 -14.844 1 95.25 196 THR A CA 1
ATOM 1511 C C . THR A 1 196 ? 13.016 3.188 -15.086 1 95.25 196 THR A C 1
ATOM 1513 O O . THR A 1 196 ? 13.391 2.248 -14.375 1 95.25 196 THR A O 1
ATOM 1516 N N . LEU A 1 197 ? 12.172 3.006 -16.078 1 95.44 197 LEU A N 1
ATOM 1517 C CA . LEU A 1 197 ? 11.531 1.733 -16.375 1 95.44 197 LEU A CA 1
ATOM 1518 C C . LEU A 1 197 ? 12.336 0.95 -17.406 1 95.44 197 LEU A C 1
ATOM 1520 O O . LEU A 1 197 ? 13.016 1.54 -18.25 1 95.44 197 LEU A O 1
ATOM 1524 N N . MET B 1 1 ? 14.664 0.118 -19.109 1 65.25 1 MET B N 1
ATOM 1525 C CA . MET B 1 1 ? 13.609 -0.783 -19.594 1 65.25 1 MET B CA 1
ATOM 1526 C C . MET B 1 1 ? 12.266 -0.066 -19.656 1 65.25 1 MET B C 1
ATOM 1528 O O . MET B 1 1 ? 12.117 1.028 -19.109 1 65.25 1 MET B O 1
ATOM 1532 N N . VAL B 1 2 ? 11.219 -0.618 -20.5 1 84.69 2 VAL B N 1
ATOM 1533 C CA . VAL B 1 2 ? 9.953 -0.023 -20.906 1 84.69 2 VAL B CA 1
ATOM 1534 C C . VAL B 1 2 ? 8.867 -0.351 -19.891 1 84.69 2 VAL B C 1
ATOM 1536 O O . VAL B 1 2 ? 8.906 -1.407 -19.25 1 84.69 2 VAL B O 1
ATOM 1539 N N . ALA B 1 3 ? 8.078 0.473 -19.609 1 94.06 3 ALA B N 1
ATOM 1540 C CA . ALA B 1 3 ? 6.883 0.248 -18.797 1 94.06 3 ALA B CA 1
ATOM 1541 C C . ALA B 1 3 ? 6.219 -1.076 -19.156 1 94.06 3 ALA B C 1
ATOM 1543 O O . ALA B 1 3 ? 6.137 -1.437 -20.328 1 94.06 3 ALA B O 1
ATOM 1544 N N . GLN B 1 4 ? 5.809 -1.842 -18.125 1 96.56 4 GLN B N 1
ATOM 1545 C CA . GLN B 1 4 ? 5.191 -3.148 -18.328 1 96.56 4 GLN B CA 1
ATOM 1546 C C . GLN B 1 4 ? 3.709 -3.121 -17.969 1 96.56 4 GLN B C 1
ATOM 1548 O O . GLN B 1 4 ? 3.279 -2.311 -17.156 1 96.56 4 GLN B O 1
ATOM 1553 N N . ASN B 1 5 ? 2.969 -3.99 -18.703 1 98.69 5 ASN B N 1
ATOM 1554 C CA . ASN B 1 5 ? 1.644 -4.387 -18.25 1 98.69 5 ASN B CA 1
ATOM 1555 C C . ASN B 1 5 ? 1.709 -5.598 -17.312 1 98.69 5 ASN B C 1
ATOM 1557 O O . ASN B 1 5 ? 2.262 -6.637 -17.688 1 98.69 5 ASN B O 1
ATOM 1561 N N . LEU B 1 6 ? 1.167 -5.422 -16.141 1 98.94 6 LEU B N 1
ATOM 1562 C CA . LEU B 1 6 ? 1.229 -6.48 -15.141 1 98.94 6 LEU B CA 1
ATOM 1563 C C . LEU B 1 6 ? -0.168 -6.984 -14.797 1 98.94 6 LEU B C 1
ATOM 1565 O O . LEU B 1 6 ? -1.158 -6.285 -15.016 1 98.94 6 LEU B O 1
ATOM 1569 N N . ILE B 1 7 ? -0.229 -8.18 -14.297 1 98.94 7 ILE B N 1
ATOM 1570 C CA . ILE B 1 7 ? -1.479 -8.773 -13.836 1 98.94 7 ILE B CA 1
ATOM 1571 C C . ILE B 1 7 ? -1.423 -8.992 -12.328 1 98.94 7 ILE B C 1
ATOM 1573 O O . ILE B 1 7 ? -0.442 -9.531 -11.805 1 98.94 7 ILE B O 1
ATOM 1577 N N . LEU B 1 8 ? -2.354 -8.516 -11.648 1 99 8 LEU B N 1
ATOM 1578 C CA . LEU B 1 8 ? -2.623 -8.852 -10.258 1 99 8 LEU B CA 1
ATOM 1579 C C . LEU B 1 8 ? -3.898 -9.672 -10.133 1 99 8 LEU B C 1
ATOM 1581 O O . LEU B 1 8 ? -4.996 -9.172 -10.391 1 99 8 LEU B O 1
ATOM 1585 N N . ILE B 1 9 ? -3.787 -10.922 -9.734 1 99 9 ILE B N 1
ATOM 1586 C CA . ILE B 1 9 ? -4.961 -11.773 -9.586 1 99 9 ILE B CA 1
ATOM 1587 C C . ILE B 1 9 ? -5.43 -11.75 -8.133 1 99 9 ILE B C 1
ATOM 1589 O O . ILE B 1 9 ? -4.668 -12.109 -7.227 1 99 9 ILE B O 1
ATOM 1593 N N . VAL B 1 10 ? -6.656 -11.352 -7.965 1 98.94 10 VAL B N 1
ATOM 1594 C CA . VAL B 1 10 ? -7.23 -11.32 -6.625 1 98.94 10 VAL B CA 1
ATOM 1595 C C . VAL B 1 10 ? -8.523 -12.133 -6.594 1 98.94 10 VAL B C 1
ATOM 1597 O O . VAL B 1 10 ? -8.969 -12.633 -7.629 1 98.94 10 VAL B O 1
ATOM 1600 N N . GLY B 1 11 ? -9.062 -12.367 -5.48 1 98.88 11 GLY B N 1
ATOM 1601 C CA . GLY B 1 11 ? -10.359 -12.945 -5.168 1 98.88 11 GLY B CA 1
ATOM 1602 C C . GLY B 1 11 ? -10.891 -12.523 -3.814 1 98.88 11 GL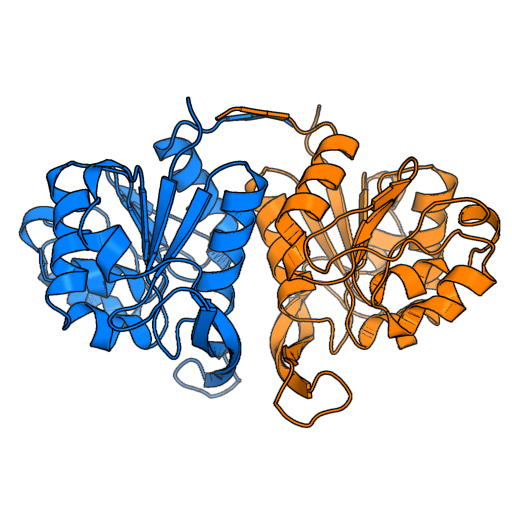Y B C 1
ATOM 1603 O O . GLY B 1 11 ? -10.211 -11.82 -3.064 1 98.88 11 GLY B O 1
ATOM 1604 N N . ASP B 1 12 ? -12.156 -12.898 -3.531 1 98.62 12 ASP B N 1
ATOM 1605 C CA . ASP B 1 12 ? -12.734 -12.562 -2.232 1 98.62 12 ASP B CA 1
ATOM 1606 C C . ASP B 1 12 ? -11.844 -13.062 -1.093 1 98.62 12 ASP B C 1
ATOM 1608 O O . ASP B 1 12 ? -11.398 -14.211 -1.103 1 98.62 12 ASP B O 1
ATOM 1612 N N . TYR B 1 13 ? -11.547 -12.07 -0.185 1 98.5 13 TYR B N 1
ATOM 1613 C CA . TYR B 1 13 ? -10.766 -12.273 1.032 1 98.5 13 TYR B CA 1
ATOM 1614 C C . TYR B 1 13 ? -9.281 -12.422 0.716 1 98.5 13 TYR B C 1
ATOM 1616 O O . TYR B 1 13 ? -8.57 -13.172 1.387 1 98.5 13 TYR B O 1
ATOM 1624 N N . VAL B 1 14 ? -8.914 -11.805 -0.414 1 98.88 14 VAL B N 1
ATOM 1625 C CA . VAL B 1 14 ? -7.5 -11.461 -0.545 1 98.88 14 VAL B CA 1
ATOM 1626 C C . VAL B 1 14 ? -7.07 -10.578 0.622 1 98.88 14 VAL B C 1
ATOM 1628 O O . VAL B 1 14 ? -7.855 -9.766 1.112 1 98.88 14 VAL B O 1
ATOM 1631 N N . GLU B 1 15 ? -5.848 -10.828 1.113 1 98.81 15 GLU B N 1
ATOM 1632 C CA . GLU B 1 15 ? -5.375 -9.961 2.189 1 98.81 15 GLU B CA 1
ATOM 1633 C C . GLU B 1 15 ? -5.285 -8.508 1.729 1 98.81 15 GLU B C 1
ATOM 1635 O O . GLU B 1 15 ? -4.734 -8.219 0.665 1 98.81 15 GLU B O 1
ATOM 1640 N N . ASP B 1 16 ? -5.805 -7.594 2.455 1 98.75 16 ASP B N 1
ATOM 1641 C CA . ASP B 1 16 ? -6.062 -6.195 2.125 1 98.75 16 ASP B CA 1
ATOM 1642 C C . ASP B 1 16 ? -4.777 -5.488 1.702 1 98.75 16 ASP B C 1
ATOM 1644 O O . ASP B 1 16 ? -4.707 -4.918 0.61 1 98.75 16 ASP B O 1
ATOM 1648 N N . TYR B 1 17 ? -3.67 -5.543 2.475 1 98.81 17 TYR B N 1
ATOM 1649 C CA . TYR B 1 17 ? -2.393 -4.898 2.182 1 98.81 17 TYR B CA 1
ATOM 1650 C C . TYR B 1 17 ? -1.705 -5.566 0.997 1 98.81 17 TYR B C 1
ATOM 1652 O O . TYR B 1 17 ? -1.045 -4.902 0.197 1 98.81 17 TYR B O 1
ATOM 1660 N N . GLU B 1 18 ? -1.913 -6.84 0.852 1 98.94 18 GLU B N 1
ATOM 1661 C CA . GLU B 1 18 ? -1.196 -7.586 -0.177 1 98.94 18 GLU B CA 1
ATOM 1662 C C . GLU B 1 18 ? -1.797 -7.34 -1.559 1 98.94 18 GLU B C 1
ATOM 1664 O O . GLU B 1 18 ? -1.178 -7.656 -2.576 1 98.94 18 GLU B O 1
ATOM 1669 N N . ALA B 1 19 ? -2.975 -6.781 -1.57 1 98.88 19 ALA B N 1
ATOM 1670 C CA . ALA B 1 19 ? -3.57 -6.344 -2.828 1 98.88 19 ALA B CA 1
ATOM 1671 C C . ALA B 1 19 ? -3.215 -4.891 -3.129 1 98.88 19 ALA B C 1
ATOM 1673 O O . ALA B 1 19 ? -2.643 -4.59 -4.18 1 98.88 19 ALA B O 1
ATOM 1674 N N . MET B 1 20 ? -3.416 -4.051 -2.195 1 98.94 20 MET B N 1
ATOM 1675 C CA . MET B 1 20 ? -3.4 -2.617 -2.469 1 98.94 20 MET B CA 1
ATOM 1676 C C . MET B 1 20 ? -1.969 -2.098 -2.572 1 98.94 20 MET B C 1
ATOM 1678 O O . MET B 1 20 ? -1.662 -1.276 -3.438 1 98.94 20 MET B O 1
ATOM 1682 N N . VAL B 1 21 ? -1.072 -2.547 -1.665 1 98.94 21 VAL B N 1
ATOM 1683 C CA . VAL B 1 21 ? 0.281 -2.002 -1.644 1 98.94 21 VAL B CA 1
ATOM 1684 C C . VAL B 1 21 ? 0.983 -2.307 -2.965 1 98.94 21 VAL B C 1
ATOM 1686 O O . VAL B 1 21 ? 1.466 -1.397 -3.643 1 98.94 21 VAL B O 1
ATOM 1689 N N . PRO B 1 22 ? 0.988 -3.561 -3.412 1 98.94 22 PRO B N 1
ATOM 1690 C CA . PRO B 1 22 ? 1.646 -3.789 -4.703 1 98.94 22 PRO B CA 1
ATOM 1691 C C . PRO B 1 22 ? 0.936 -3.09 -5.859 1 98.94 22 PRO B C 1
ATOM 1693 O O . PRO B 1 22 ? 1.59 -2.566 -6.766 1 98.94 22 PRO B O 1
ATOM 1696 N N . TYR B 1 23 ? -0.395 -3.061 -5.879 1 98.94 23 TYR B N 1
ATOM 1697 C CA . TYR B 1 23 ? -1.137 -2.387 -6.938 1 98.94 23 TYR B CA 1
ATOM 1698 C C . TYR B 1 23 ? -0.69 -0.937 -7.078 1 98.94 23 TYR B C 1
ATOM 1700 O O . TYR B 1 23 ? -0.299 -0.505 -8.164 1 98.94 23 TYR B O 1
ATOM 1708 N N . GLN B 1 24 ? -0.628 -0.258 -6 1 98.94 24 GLN B N 1
ATOM 1709 C CA . GLN B 1 24 ? -0.412 1.181 -6.102 1 98.94 24 GLN B CA 1
ATOM 1710 C C . GLN B 1 24 ? 1.077 1.513 -6.137 1 98.94 24 GLN B C 1
ATOM 1712 O O . GLN B 1 24 ? 1.489 2.48 -6.781 1 98.94 24 GLN B O 1
ATOM 1717 N N . ALA B 1 25 ? 1.937 0.708 -5.438 1 98.88 25 ALA B N 1
ATOM 1718 C CA . ALA B 1 25 ? 3.377 0.938 -5.516 1 98.88 25 ALA B CA 1
ATOM 1719 C C . ALA B 1 25 ? 3.883 0.757 -6.945 1 98.88 25 ALA B C 1
ATOM 1721 O O . ALA B 1 25 ? 4.676 1.564 -7.434 1 98.88 25 ALA B O 1
ATOM 1722 N N . LEU B 1 26 ? 3.389 -0.299 -7.617 1 98.88 26 LEU B N 1
ATOM 1723 C CA . LEU B 1 26 ? 3.824 -0.566 -8.984 1 98.88 26 LEU B CA 1
ATOM 1724 C C . LEU B 1 26 ? 3.271 0.48 -9.945 1 98.88 26 LEU B C 1
ATOM 1726 O O . LEU B 1 26 ? 3.951 0.879 -10.891 1 98.88 26 LEU B O 1
ATOM 1730 N N . THR B 1 27 ? 2.033 0.917 -9.719 1 98.75 27 THR B N 1
ATOM 1731 C CA . THR B 1 27 ? 1.456 1.987 -10.523 1 98.75 27 THR B CA 1
ATOM 1732 C C . THR B 1 27 ? 2.207 3.297 -10.305 1 98.75 27 THR B C 1
ATOM 1734 O O . THR B 1 27 ? 2.459 4.043 -11.25 1 98.75 27 THR B O 1
ATOM 1737 N N . MET B 1 28 ? 2.607 3.572 -9.086 1 98.5 28 MET B N 1
ATOM 1738 C CA . MET B 1 28 ? 3.365 4.77 -8.734 1 98.5 28 MET B CA 1
ATOM 1739 C C . MET B 1 28 ? 4.684 4.824 -9.5 1 98.5 28 MET B C 1
ATOM 1741 O O . MET B 1 28 ? 5.098 5.891 -9.953 1 98.5 28 MET B O 1
ATOM 1745 N N . VAL B 1 29 ? 5.32 3.645 -9.664 1 97.75 29 VAL B N 1
ATOM 1746 C CA . VAL B 1 29 ? 6.625 3.58 -10.32 1 97.75 29 VAL B CA 1
ATOM 1747 C C . VAL B 1 29 ? 6.457 3.738 -11.828 1 97.75 29 VAL B C 1
ATOM 1749 O O . VAL B 1 29 ? 7.418 4.047 -12.539 1 97.75 29 VAL B O 1
ATOM 1752 N N . GLY B 1 30 ? 5.285 3.408 -12.352 1 97.75 30 GLY B N 1
ATOM 1753 C CA . GLY B 1 30 ? 5.039 3.721 -13.75 1 97.75 30 GLY B CA 1
ATOM 1754 C C . GLY B 1 30 ? 4.574 2.523 -14.555 1 97.75 30 GLY B C 1
ATOM 1755 O O . GLY B 1 30 ? 4.336 2.635 -15.758 1 97.75 30 GLY B O 1
ATOM 1756 N N . HIS B 1 31 ? 4.43 1.337 -13.914 1 98.75 31 HIS B N 1
ATOM 1757 C CA . HIS B 1 31 ? 3.869 0.174 -14.594 1 98.75 31 HIS B CA 1
ATOM 1758 C C . HIS B 1 31 ? 2.344 0.226 -14.602 1 98.75 31 HIS B C 1
ATOM 1760 O O . HIS B 1 31 ? 1.737 0.973 -13.836 1 98.75 31 HIS B O 1
ATOM 1766 N N . SER B 1 32 ? 1.769 -0.447 -15.562 1 98.56 32 SER B N 1
ATOM 1767 C CA . SER B 1 32 ? 0.324 -0.656 -15.562 1 98.56 32 SER B CA 1
ATOM 1768 C C . SER B 1 32 ? -0.044 -1.974 -14.891 1 98.56 32 SER B C 1
ATOM 1770 O O . SER B 1 32 ? 0.585 -3.004 -15.141 1 98.56 32 SER B O 1
ATOM 1772 N N . VAL B 1 33 ? -1.016 -1.916 -14.008 1 98.88 33 VAL B N 1
ATOM 1773 C CA . VAL B 1 33 ? -1.408 -3.125 -13.289 1 98.88 33 VAL B CA 1
ATOM 1774 C C . VAL B 1 33 ? -2.887 -3.416 -13.539 1 98.88 33 VAL B C 1
ATOM 1776 O O . VAL B 1 33 ? -3.756 -2.643 -13.133 1 98.88 33 VAL B O 1
ATOM 1779 N N . SER B 1 34 ? -3.172 -4.473 -14.219 1 98.94 34 SER B N 1
ATOM 1780 C CA . SER B 1 34 ? -4.531 -4.969 -14.406 1 98.94 34 SER B CA 1
ATOM 1781 C C . SER B 1 34 ? -4.941 -5.898 -13.266 1 98.94 34 SER B C 1
ATOM 1783 O O . SER B 1 34 ? -4.375 -6.98 -13.102 1 98.94 34 SER B O 1
ATOM 1785 N N . VAL B 1 35 ? -5.902 -5.438 -12.469 1 98.94 35 VAL B N 1
ATOM 1786 C CA . VAL B 1 35 ? -6.457 -6.25 -11.391 1 98.94 35 VAL B CA 1
ATOM 1787 C C . VAL B 1 35 ? -7.609 -7.102 -11.922 1 98.94 35 VAL B C 1
ATOM 1789 O O . VAL B 1 35 ? -8.609 -6.566 -12.414 1 98.94 35 VAL B O 1
ATOM 1792 N N . ILE B 1 36 ? -7.434 -8.406 -11.773 1 98.94 36 ILE B N 1
ATOM 1793 C CA . ILE B 1 36 ? -8.461 -9.273 -1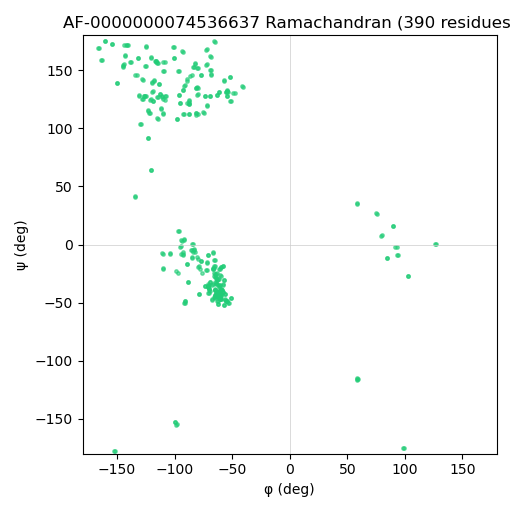2.336 1 98.94 36 ILE B CA 1
ATOM 1794 C C . ILE B 1 36 ? -8.875 -10.32 -11.305 1 98.94 36 ILE B C 1
ATOM 1796 O O . ILE B 1 36 ? -8.156 -10.57 -10.336 1 98.94 36 ILE B O 1
ATOM 1800 N N . SER B 1 37 ? -10 -10.914 -11.477 1 98.88 37 SER B N 1
ATOM 1801 C CA . SER B 1 37 ? -10.578 -12.031 -10.734 1 98.88 37 SER B CA 1
ATOM 1802 C C . SER B 1 37 ? -11.484 -12.883 -11.617 1 98.88 37 SER B C 1
ATOM 1804 O O . SER B 1 37 ? -12.211 -12.344 -12.453 1 98.88 37 SER B O 1
ATOM 1806 N N . PRO B 1 38 ? -11.367 -14.219 -11.438 1 98.44 38 PRO B N 1
ATOM 1807 C CA . PRO B 1 38 ? -12.203 -15.062 -12.297 1 98.44 38 PRO B CA 1
ATOM 1808 C C . PRO B 1 38 ? -13.688 -14.703 -12.219 1 98.44 38 PRO B C 1
ATOM 1810 O O . PRO B 1 38 ? -14.227 -14.57 -11.117 1 98.44 38 PRO B O 1
ATOM 1813 N N . GLY B 1 39 ? -14.328 -14.578 -13.391 1 97.19 39 GLY B N 1
ATOM 1814 C CA . GLY B 1 39 ? -15.758 -14.32 -13.461 1 97.19 39 GLY B CA 1
ATOM 1815 C C . GLY B 1 39 ? -16.109 -12.867 -13.227 1 97.19 39 GLY B C 1
ATOM 1816 O O . GLY B 1 39 ? -17.297 -12.516 -13.148 1 97.19 39 GLY B O 1
ATOM 1817 N N . LYS B 1 40 ? -15.125 -11.992 -13.133 1 98.31 40 LYS B N 1
ATOM 1818 C CA . LYS B 1 40 ? -15.398 -10.586 -12.852 1 98.31 40 LYS B CA 1
ATOM 1819 C C . LYS B 1 40 ? -15 -9.703 -14.023 1 98.31 40 LYS B C 1
ATOM 1821 O O . LYS B 1 40 ? -14.195 -10.102 -14.867 1 98.31 40 LYS B O 1
ATOM 1826 N N . LYS B 1 41 ? -15.625 -8.555 -14.07 1 98.38 41 LYS B N 1
ATOM 1827 C CA . LYS B 1 41 ? -15.359 -7.543 -15.086 1 98.38 41 LYS B CA 1
ATOM 1828 C C . LYS B 1 41 ? -14.906 -6.23 -14.453 1 98.38 41 LYS B C 1
ATOM 1830 O O . LYS B 1 41 ? -15.094 -6.02 -13.25 1 98.38 41 LYS B O 1
ATOM 1835 N N . LYS B 1 42 ? -14.242 -5.402 -15.359 1 98.25 42 LYS B N 1
ATOM 1836 C CA . LYS B 1 42 ? -13.883 -4.062 -14.906 1 98.25 42 LYS B CA 1
ATOM 1837 C C . LYS B 1 42 ? -15.062 -3.375 -14.227 1 98.25 42 LYS B C 1
ATOM 1839 O O . LYS B 1 42 ? -16.172 -3.377 -14.758 1 98.25 42 LYS B O 1
ATOM 1844 N N . GLY B 1 43 ? -14.812 -2.824 -13.039 1 97.19 43 GLY B N 1
ATOM 1845 C CA . GLY B 1 43 ? -15.875 -2.156 -12.305 1 97.19 43 GLY B CA 1
ATOM 1846 C C . GLY B 1 43 ? -16.438 -2.994 -11.172 1 97.19 43 GLY B C 1
ATOM 1847 O O . GLY B 1 43 ? -17 -2.457 -10.219 1 97.19 43 GLY B O 1
ATOM 1848 N N . ASP B 1 44 ? -16.375 -4.371 -11.242 1 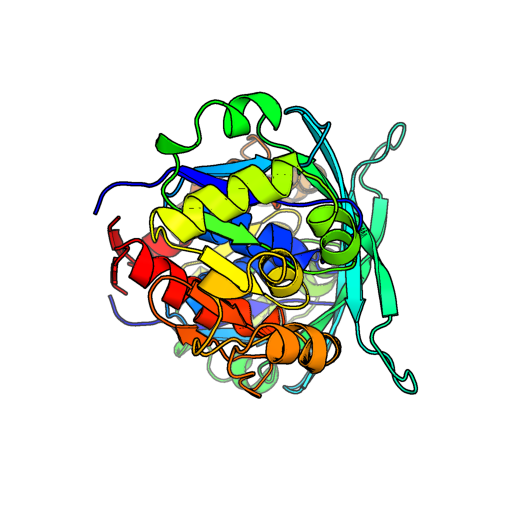98.38 44 ASP B N 1
ATOM 1849 C CA . ASP B 1 44 ? -16.734 -5.246 -10.133 1 98.38 44 ASP B CA 1
ATOM 1850 C C . ASP B 1 44 ? -15.781 -5.07 -8.961 1 98.38 44 ASP B C 1
ATOM 1852 O O . ASP B 1 44 ? -14.859 -4.254 -9.016 1 98.38 44 ASP B O 1
ATOM 1856 N N . LYS B 1 45 ? -16.078 -5.727 -7.879 1 98.19 45 LYS B N 1
ATOM 1857 C CA . LYS B 1 45 ? -15.234 -5.656 -6.691 1 98.19 45 LYS B CA 1
ATOM 1858 C C . LYS B 1 45 ? -15.07 -7.027 -6.043 1 98.19 45 LYS B C 1
ATOM 1860 O O . LYS B 1 45 ? -15.867 -7.938 -6.305 1 98.19 45 LYS B O 1
ATOM 1865 N N . VAL B 1 46 ? -14.039 -7.188 -5.301 1 98.56 46 VAL B N 1
ATOM 1866 C CA . VAL B 1 46 ? -13.922 -8.273 -4.336 1 98.56 46 VAL B CA 1
ATOM 1867 C C . VAL B 1 46 ? -13.828 -7.707 -2.922 1 98.56 46 VAL B C 1
ATOM 1869 O O . VAL B 1 46 ? -13.508 -6.531 -2.738 1 98.56 46 VAL B O 1
ATOM 1872 N N . VAL B 1 47 ? -14.156 -8.508 -1.946 1 97.81 47 VAL B N 1
ATOM 1873 C CA . VAL B 1 47 ? -13.977 -8.125 -0.549 1 97.81 47 VAL B CA 1
ATOM 1874 C C . VAL B 1 47 ? -12.594 -8.57 -0.066 1 97.81 47 VAL B C 1
ATOM 1876 O O . VAL B 1 47 ? -12.148 -9.68 -0.375 1 97.81 47 VAL B O 1
ATOM 1879 N N . THR B 1 48 ? -11.906 -7.703 0.683 1 98.56 48 THR B N 1
ATOM 1880 C CA . THR B 1 48 ? -10.594 -8.07 1.204 1 98.56 48 THR B CA 1
ATOM 1881 C C . THR B 1 48 ? -10.688 -8.469 2.674 1 98.56 48 THR B C 1
ATOM 1883 O O . THR B 1 48 ? -11.742 -8.328 3.295 1 98.56 48 THR B O 1
ATOM 1886 N N . ALA B 1 49 ? -9.602 -9.008 3.15 1 98.19 49 ALA B N 1
ATOM 1887 C CA . ALA B 1 49 ? -9.531 -9.43 4.547 1 98.19 49 ALA B CA 1
ATOM 1888 C C . ALA B 1 49 ? -8.422 -8.695 5.289 1 98.19 49 ALA B C 1
ATOM 1890 O O . ALA B 1 49 ? -7.344 -8.469 4.742 1 98.19 49 ALA B O 1
ATOM 1891 N N . ILE B 1 50 ? -8.766 -8.344 6.527 1 97.56 50 ILE B N 1
ATOM 1892 C CA . ILE B 1 50 ? -7.777 -7.828 7.465 1 97.56 50 ILE B CA 1
ATOM 1893 C C . ILE B 1 50 ? -7.207 -8.977 8.297 1 97.56 50 ILE B C 1
ATOM 1895 O O . ILE B 1 50 ? -7.914 -9.57 9.117 1 97.56 50 ILE B O 1
ATOM 1899 N N . HIS B 1 51 ? -5.941 -9.219 8.031 1 95.94 51 HIS B N 1
ATOM 1900 C CA . HIS B 1 51 ? -5.281 -10.211 8.875 1 95.94 51 HIS B CA 1
ATOM 1901 C C . HIS B 1 51 ? -4.512 -9.539 10.008 1 95.94 51 HIS B C 1
ATOM 1903 O O . HIS B 1 51 ? -3.756 -8.594 9.781 1 95.94 51 HIS B O 1
ATOM 1909 N N . ASP B 1 52 ? -4.762 -9.984 11.18 1 93.06 52 ASP B N 1
ATOM 1910 C CA . ASP B 1 52 ? -4.035 -9.523 12.359 1 93.06 52 ASP B CA 1
ATOM 1911 C C . ASP B 1 52 ? -3.803 -10.672 13.344 1 93.06 52 ASP B C 1
ATOM 1913 O O . ASP B 1 52 ? -4.375 -11.75 13.188 1 93.06 52 ASP B O 1
ATOM 1917 N N . PHE B 1 53 ? -2.893 -10.406 14.188 1 89.25 53 PHE B N 1
ATOM 1918 C CA . PHE B 1 53 ? -2.58 -11.414 15.188 1 89.25 53 PHE B CA 1
ATOM 1919 C C . PHE B 1 53 ? -2.932 -10.922 16.594 1 89.25 53 PHE B C 1
ATOM 1921 O O . PHE B 1 53 ? -2.291 -10 17.109 1 89.25 53 PHE B O 1
ATOM 1928 N N . LEU B 1 54 ? -3.949 -11.453 17.141 1 88.12 54 LEU B N 1
ATOM 1929 C CA . LEU B 1 54 ? -4.41 -11.047 18.469 1 88.12 54 LEU B CA 1
ATOM 1930 C C . LEU B 1 54 ? -3.875 -11.992 19.547 1 88.12 54 LEU B C 1
ATOM 1932 O O . LEU B 1 54 ? -3.645 -13.172 19.281 1 88.12 54 LEU B O 1
ATOM 1936 N N . PRO B 1 55 ? -3.662 -11.445 20.734 1 89.81 55 PRO B N 1
ATOM 1937 C CA . PRO B 1 55 ? -3.123 -12.281 21.812 1 89.81 55 PRO B CA 1
ATOM 1938 C C . PRO B 1 55 ? -3.967 -13.523 22.062 1 89.81 55 PRO B C 1
ATOM 1940 O O . PRO B 1 55 ? -5.195 -13.438 22.156 1 89.81 55 PRO B O 1
ATOM 1943 N N . GLY B 1 56 ? -3.275 -14.609 22.125 1 92.12 56 GLY B N 1
ATOM 1944 C CA . GLY B 1 56 ? -3.928 -15.844 22.547 1 92.12 56 GLY B CA 1
ATOM 1945 C C . GLY B 1 56 ? -4.43 -16.672 21.375 1 92.12 56 GLY B C 1
ATOM 1946 O O . GLY B 1 56 ? -4.832 -17.828 21.547 1 92.12 56 GLY B O 1
ATOM 1947 N N . GLU B 1 57 ? -4.375 -16.109 20.219 1 91.38 57 GLU B N 1
ATOM 1948 C CA . GLU B 1 57 ? -4.844 -16.828 19.031 1 91.38 57 GLU B CA 1
ATOM 1949 C C . GLU B 1 57 ? -3.734 -17.688 18.438 1 91.38 57 GLU B C 1
ATOM 1951 O O . GLU B 1 57 ? -2.562 -17.312 18.469 1 91.38 57 GLU B O 1
ATOM 1956 N N . GLN B 1 58 ? -4.105 -18.844 17.906 1 91.94 58 GLN B N 1
ATOM 1957 C CA . GLN B 1 58 ? -3.137 -19.766 17.312 1 91.94 58 GLN B CA 1
ATOM 1958 C C . GLN B 1 58 ? -2.736 -19.328 15.914 1 91.94 58 GLN B C 1
ATOM 1960 O O . GLN B 1 58 ? -1.729 -19.797 15.375 1 91.94 58 GLN B O 1
ATOM 1965 N N . THR B 1 59 ? -3.559 -18.5 15.367 1 90.62 59 THR B N 1
ATOM 1966 C CA . THR B 1 59 ? -3.305 -17.953 14.039 1 90.62 59 THR B CA 1
ATOM 1967 C C . THR B 1 59 ? -3.938 -16.578 13.875 1 90.62 59 THR B C 1
ATOM 1969 O O . THR B 1 59 ? -4.414 -15.992 14.852 1 90.62 59 THR B O 1
ATOM 1972 N N . TYR B 1 60 ? -3.797 -16.031 12.703 1 91.88 60 TYR B N 1
ATOM 1973 C CA . TYR B 1 60 ? -4.293 -14.68 12.477 1 91.88 60 TYR B CA 1
ATOM 1974 C C . TYR B 1 60 ? -5.812 -14.641 12.516 1 91.88 60 TYR B C 1
ATOM 1976 O O . TYR B 1 60 ? -6.477 -15.609 12.133 1 91.88 60 TYR B O 1
ATOM 1984 N N . THR B 1 61 ? -6.348 -13.555 13.008 1 93.44 61 THR B N 1
ATOM 1985 C CA . THR B 1 61 ? -7.766 -13.242 12.859 1 93.44 61 THR B CA 1
ATOM 1986 C C . THR B 1 61 ? -8.039 -12.594 11.508 1 93.44 61 THR B C 1
ATOM 1988 O O . THR B 1 61 ? -7.137 -12.023 10.891 1 93.44 61 THR B O 1
ATOM 1991 N N . GLU B 1 62 ? -9.266 -12.773 11.016 1 95.12 62 GLU B N 1
ATOM 1992 C CA . GLU B 1 62 ? -9.68 -12.211 9.734 1 95.12 62 GLU B CA 1
ATOM 1993 C C . GLU B 1 62 ? -10.914 -11.328 9.891 1 95.12 62 GLU B C 1
ATOM 1995 O O . GLU B 1 62 ? -11.953 -11.781 10.375 1 95.12 62 GLU B O 1
ATOM 2000 N N . LEU B 1 63 ? -10.758 -10.055 9.641 1 95.31 63 LEU B N 1
ATOM 2001 C CA . LEU B 1 63 ? -11.867 -9.109 9.586 1 95.31 63 LEU B CA 1
ATOM 2002 C C . LEU B 1 63 ? -12.133 -8.664 8.148 1 95.31 63 LEU B C 1
ATOM 2004 O O . LEU B 1 63 ? -11.266 -8.797 7.285 1 95.31 63 LEU B O 1
ATOM 2008 N N . LYS B 1 64 ? -13.398 -8.203 7.922 1 96.44 64 LYS B N 1
ATOM 2009 C CA . LYS B 1 64 ? -13.703 -7.645 6.605 1 96.44 64 LYS B CA 1
ATOM 2010 C C . LYS B 1 64 ? -12.875 -6.395 6.332 1 96.44 64 LYS B C 1
ATOM 2012 O O . LYS B 1 64 ? -12.75 -5.523 7.191 1 96.44 64 LYS B O 1
ATOM 2017 N N . GLY B 1 65 ? -12.203 -6.363 5.176 1 97.56 65 GLY B N 1
ATOM 2018 C CA . GLY B 1 65 ? -11.438 -5.203 4.758 1 97.56 65 GLY B CA 1
ATOM 2019 C C . GLY B 1 65 ? -12.172 -4.332 3.758 1 97.56 65 GLY B C 1
ATOM 2020 O O . GLY B 1 65 ? -13.398 -4.195 3.826 1 97.56 65 GLY B O 1
ATOM 2021 N N . HIS B 1 66 ? -11.438 -3.604 2.908 1 97.94 66 HIS B N 1
ATOM 2022 C CA . HIS B 1 66 ? -11.992 -2.744 1.868 1 97.94 66 HIS B CA 1
ATOM 2023 C C . HIS B 1 66 ? -12.648 -3.566 0.768 1 97.94 66 HIS B C 1
ATOM 2025 O O . HIS B 1 66 ? -12.289 -4.727 0.55 1 97.94 66 HIS B O 1
ATOM 2031 N N . ASN B 1 67 ? -13.664 -2.975 0.155 1 97.25 67 ASN B N 1
ATOM 2032 C CA . ASN B 1 67 ? -13.938 -3.436 -1.202 1 97.25 67 ASN B CA 1
ATOM 2033 C C . ASN B 1 67 ? -12.836 -3.025 -2.17 1 97.25 67 ASN B C 1
ATOM 2035 O O . ASN B 1 67 ? -12.391 -1.878 -2.16 1 97.25 67 ASN B O 1
ATOM 2039 N N . PHE B 1 68 ? -12.344 -3.949 -2.875 1 98.12 68 PHE B N 1
ATOM 2040 C CA . PHE B 1 68 ? -11.219 -3.729 -3.779 1 98.12 68 PHE B CA 1
ATOM 2041 C C . PHE B 1 68 ? -11.672 -3.838 -5.23 1 98.12 68 PHE B C 1
ATOM 2043 O O . PHE B 1 68 ? -12.227 -4.855 -5.641 1 98.12 68 PHE B O 1
ATOM 2050 N N . ALA B 1 69 ? -11.383 -2.859 -6.035 1 97.81 69 ALA B N 1
ATOM 2051 C CA . ALA B 1 69 ? -11.938 -2.729 -7.383 1 97.81 69 ALA B CA 1
ATOM 2052 C C . ALA B 1 69 ? -11.188 -3.617 -8.367 1 97.81 69 ALA B C 1
ATOM 2054 O O . ALA B 1 69 ? -9.953 -3.705 -8.328 1 97.81 69 ALA B O 1
ATOM 2055 N N . ILE B 1 70 ? -11.969 -4.312 -9.211 1 98.81 70 ILE B N 1
ATOM 2056 C CA . ILE B 1 70 ? -11.445 -4.973 -10.406 1 98.81 70 ILE B CA 1
ATOM 2057 C C . ILE B 1 70 ? -11.273 -3.947 -11.523 1 98.81 70 ILE B C 1
ATOM 2059 O O . ILE B 1 70 ? -12.195 -3.203 -11.844 1 98.81 70 ILE B O 1
ATOM 2063 N N . THR B 1 71 ? -10.055 -3.928 -12.125 1 98.75 71 THR B N 1
ATOM 2064 C CA . THR B 1 71 ? -9.773 -2.818 -13.023 1 98.75 71 THR B CA 1
ATOM 2065 C C . THR B 1 71 ? -9.719 -3.301 -14.477 1 98.75 71 THR B C 1
ATOM 2067 O O . THR B 1 71 ? -9.555 -2.5 -15.398 1 98.75 71 THR B O 1
ATOM 2070 N N . ALA B 1 72 ? -9.766 -4.613 -14.695 1 98.88 72 ALA B N 1
ATOM 2071 C CA . ALA B 1 72 ? -9.75 -5.188 -16.047 1 98.88 72 ALA B CA 1
ATOM 2072 C C . ALA B 1 72 ? -10.633 -6.43 -16.125 1 98.88 72 ALA B C 1
ATOM 2074 O O . ALA B 1 72 ? -10.875 -7.09 -15.109 1 98.88 72 ALA B O 1
ATOM 2075 N N . ASP B 1 73 ? -11.117 -6.75 -17.328 1 98.81 73 ASP B N 1
ATOM 2076 C CA . ASP B 1 73 ? -11.906 -7.953 -17.562 1 98.81 73 ASP B CA 1
ATOM 2077 C C . ASP B 1 73 ? -11.031 -9.203 -17.531 1 98.81 73 ASP B C 1
ATOM 2079 O O . ASP B 1 73 ? -10.078 -9.32 -18.312 1 98.81 73 ASP B O 1
ATOM 2083 N N . PHE B 1 74 ? -11.477 -10.141 -16.703 1 98.81 74 PHE B N 1
ATOM 2084 C CA . PHE B 1 74 ? -10.695 -11.367 -16.594 1 98.81 74 PHE B CA 1
ATOM 2085 C C . PHE B 1 74 ? -10.5 -12.023 -17.953 1 98.81 74 PHE B C 1
ATOM 2087 O O . PHE B 1 74 ? -9.375 -12.359 -18.328 1 98.81 74 PHE B O 1
ATOM 2094 N N . ASP B 1 75 ? -11.586 -12.141 -18.703 1 98.56 75 ASP B N 1
ATOM 2095 C CA . ASP B 1 75 ? -11.547 -12.844 -19.969 1 98.56 75 ASP B CA 1
ATOM 2096 C C . ASP B 1 75 ? -10.695 -12.094 -21 1 98.56 75 ASP B C 1
ATOM 2098 O O . ASP B 1 75 ? -10.039 -12.703 -21.828 1 98.56 75 ASP B O 1
ATOM 2102 N N . ASP B 1 76 ? -10.727 -10.766 -20.938 1 98.69 76 ASP B N 1
ATOM 2103 C CA . ASP B 1 76 ? -9.906 -9.969 -21.844 1 98.69 76 ASP B CA 1
ATOM 2104 C C . ASP B 1 76 ? -8.422 -10.195 -21.562 1 98.69 76 ASP B C 1
ATOM 2106 O O . ASP B 1 76 ? -7.625 -10.344 -22.5 1 98.69 76 ASP B O 1
ATOM 2110 N N . VAL B 1 77 ? -8.039 -10.227 -20.328 1 98.88 77 VAL B N 1
ATOM 2111 C CA . VAL B 1 77 ? -6.648 -10.461 -19.938 1 98.88 77 VAL B CA 1
ATOM 2112 C C . VAL B 1 77 ? -6.23 -11.867 -20.359 1 98.88 77 VAL B C 1
ATOM 2114 O O . VAL B 1 77 ? -5.168 -12.055 -20.953 1 98.88 77 VAL B O 1
ATOM 2117 N N . LEU B 1 78 ? -7.109 -12.828 -20.078 1 98.75 78 LEU B N 1
ATOM 2118 C CA . LEU B 1 78 ? -6.84 -14.227 -20.391 1 98.75 78 LEU B CA 1
ATOM 2119 C C . LEU B 1 78 ? -6.57 -14.406 -21.875 1 98.75 78 LEU B C 1
ATOM 2121 O O . LEU B 1 78 ? -5.699 -15.195 -22.266 1 98.75 78 LEU B O 1
ATOM 2125 N N . SER B 1 79 ? -7.234 -13.656 -22.672 1 98.5 79 SER B N 1
ATOM 2126 C CA . SER B 1 79 ? -7.133 -13.805 -24.109 1 98.5 79 SER B CA 1
ATOM 2127 C C . SER B 1 79 ? -5.91 -13.078 -24.672 1 98.5 79 SER B C 1
ATOM 2129 O O . SER B 1 79 ? -5.574 -13.211 -25.844 1 98.5 79 SER B O 1
ATOM 2131 N N . ASN B 1 80 ? -5.137 -12.266 -23.828 1 98.75 80 ASN B N 1
ATOM 2132 C CA . ASN B 1 80 ? -4.047 -11.422 -24.297 1 98.75 80 ASN B CA 1
ATOM 2133 C C . ASN B 1 80 ? -2.812 -11.531 -23.422 1 98.75 80 ASN B C 1
ATOM 2135 O O . ASN B 1 80 ? -2.111 -10.547 -23.188 1 98.75 80 ASN B O 1
ATOM 2139 N N . LEU B 1 81 ? -2.473 -12.688 -23 1 98.81 81 LEU B N 1
ATOM 2140 C CA . LEU B 1 81 ? -1.452 -12.93 -21.984 1 98.81 81 LEU B CA 1
ATOM 2141 C C . LEU B 1 81 ? -0.077 -12.492 -22.484 1 98.81 81 LEU B C 1
ATOM 2143 O O . LEU B 1 81 ? 0.769 -12.07 -21.688 1 98.81 81 LEU B O 1
ATOM 2147 N N . ASP B 1 82 ? 0.167 -12.516 -23.75 1 98.56 82 ASP B N 1
ATOM 2148 C CA . ASP B 1 82 ? 1.475 -12.164 -24.297 1 98.56 82 ASP B CA 1
ATOM 2149 C C . ASP B 1 82 ? 1.789 -10.688 -24.062 1 98.56 82 ASP B C 1
ATOM 2151 O O . ASP B 1 82 ? 2.953 -10.281 -24.109 1 98.56 82 ASP B O 1
ATOM 2155 N N . ASN B 1 83 ? 0.796 -9.883 -23.812 1 98.38 83 ASN B N 1
ATOM 2156 C CA . ASN B 1 83 ? 0.953 -8.445 -23.641 1 98.38 83 ASN B CA 1
ATOM 2157 C C . ASN B 1 83 ? 1.34 -8.094 -22.203 1 98.38 83 ASN B C 1
ATOM 2159 O O . ASN B 1 83 ? 1.533 -6.918 -21.875 1 98.38 83 ASN B O 1
ATOM 2163 N N . PHE B 1 84 ? 1.467 -9.078 -21.391 1 98.88 84 PHE B N 1
ATOM 2164 C CA . PHE B 1 84 ? 1.743 -8.82 -19.984 1 98.88 84 PHE B CA 1
ATOM 2165 C C . PHE B 1 84 ? 3.131 -9.328 -19.594 1 98.88 84 PHE B C 1
ATOM 2167 O O . PHE B 1 84 ? 3.529 -10.422 -20 1 98.88 84 PHE B O 1
ATOM 2174 N N . GLY B 1 85 ? 3.818 -8.484 -18.797 1 98.62 85 GLY B N 1
ATOM 2175 C CA . GLY B 1 85 ? 5.227 -8.734 -18.531 1 98.62 85 GLY B CA 1
ATOM 2176 C C . GLY B 1 85 ? 5.477 -9.305 -17.141 1 98.62 85 GLY B C 1
ATOM 2177 O O . GLY B 1 85 ? 6.594 -9.719 -16.828 1 98.62 85 GLY B O 1
ATOM 2178 N N . GLY B 1 86 ? 4.504 -9.375 -16.312 1 98.81 86 GLY B N 1
ATOM 2179 C CA . GLY B 1 86 ? 4.672 -9.875 -14.969 1 98.81 86 GLY B CA 1
ATOM 2180 C C . GLY B 1 86 ? 3.363 -10.234 -14.289 1 98.81 86 GLY B C 1
ATOM 2181 O O . GLY B 1 86 ? 2.297 -9.781 -14.719 1 98.81 86 GLY B O 1
ATOM 2182 N N . LEU B 1 87 ? 3.457 -11.055 -13.289 1 98.94 87 LEU B N 1
ATOM 2183 C CA . LEU B 1 87 ? 2.305 -11.594 -12.57 1 98.94 87 LEU B CA 1
ATOM 2184 C C . LEU B 1 87 ? 2.484 -11.453 -11.062 1 98.94 87 LEU B C 1
ATOM 2186 O O . LEU B 1 87 ? 3.547 -11.781 -10.531 1 98.94 87 LEU B O 1
ATOM 2190 N N . ILE B 1 88 ? 1.507 -10.898 -10.398 1 99 88 ILE B N 1
ATOM 2191 C CA . ILE B 1 88 ? 1.507 -10.773 -8.945 1 99 88 ILE B CA 1
ATOM 2192 C C . ILE B 1 88 ? 0.407 -11.648 -8.352 1 99 88 ILE B C 1
ATOM 2194 O O . ILE B 1 88 ? -0.75 -11.57 -8.773 1 99 88 ILE B O 1
ATOM 2198 N N . LEU B 1 89 ? 0.769 -12.461 -7.367 1 98.94 89 LEU B N 1
ATOM 2199 C CA . LEU B 1 89 ? -0.131 -13.375 -6.672 1 98.94 89 LEU B CA 1
ATOM 2200 C C . LEU B 1 89 ? -0.129 -13.109 -5.172 1 98.94 89 LEU B C 1
ATOM 2202 O O . LEU B 1 89 ? 0.704 -13.648 -4.441 1 98.94 89 LEU B O 1
ATOM 2206 N N . PRO B 1 90 ? -1.049 -12.258 -4.719 1 98.88 90 PRO B N 1
ATOM 2207 C CA . PRO B 1 90 ? -1.159 -12.008 -3.279 1 98.88 90 PRO B CA 1
ATOM 2208 C C . PRO B 1 90 ? -1.761 -13.188 -2.523 1 98.88 90 PRO B C 1
ATOM 2210 O O . PRO B 1 90 ? -2.242 -14.141 -3.143 1 98.88 90 PRO B O 1
ATOM 2213 N N . GLY B 1 91 ? -1.658 -13.133 -1.226 1 98.56 91 GLY B N 1
ATOM 2214 C CA . GLY B 1 91 ? -2.227 -14.172 -0.383 1 98.56 91 GLY B CA 1
ATOM 2215 C C . GLY B 1 91 ? -3.584 -13.805 0.186 1 98.56 91 GLY B C 1
ATOM 2216 O O . GLY B 1 91 ? -4.273 -12.938 -0.352 1 98.56 91 GLY B O 1
ATOM 2217 N N . GLY B 1 92 ? -3.906 -14.367 1.256 1 98.12 92 GLY B N 1
ATOM 2218 C CA . GLY B 1 92 ? -5.242 -14.414 1.825 1 98.12 92 GLY B CA 1
ATOM 2219 C C . GLY B 1 92 ? -5.969 -15.711 1.525 1 98.12 92 GLY B C 1
ATOM 2220 O O . GLY B 1 92 ? -5.367 -16.672 1.027 1 98.12 92 GLY B O 1
ATOM 2221 N N . ARG B 1 93 ? -7.191 -15.828 1.902 1 97.19 93 ARG B N 1
ATOM 2222 C CA . ARG B 1 93 ? -7.98 -17.047 1.716 1 97.19 93 ARG B CA 1
ATOM 2223 C C . ARG B 1 93 ? -8.234 -17.312 0.236 1 97.19 93 ARG B C 1
ATOM 2225 O O . ARG B 1 93 ? -8.461 -18.453 -0.165 1 97.19 93 ARG B O 1
ATOM 2232 N N . CYS B 1 94 ? -8.125 -16.297 -0.599 1 98.44 94 CYS B N 1
ATOM 2233 C CA . CYS B 1 94 ? -8.477 -16.406 -2.008 1 98.44 94 CYS B CA 1
ATOM 2234 C C . CYS B 1 94 ? -7.574 -17.406 -2.717 1 98.44 94 CYS B C 1
ATOM 2236 O O . CYS B 1 94 ? -8 -18.078 -3.656 1 98.44 94 CYS B O 1
ATOM 2238 N N . SER B 1 95 ? -6.32 -17.531 -2.256 1 98.38 95 SER B N 1
ATOM 2239 C CA . SER B 1 95 ? -5.363 -18.406 -2.916 1 98.38 95 SER B CA 1
ATOM 2240 C C . SER B 1 95 ? -5.832 -19.859 -2.869 1 98.38 95 SER B C 1
ATOM 2242 O O . SER B 1 95 ? -5.547 -20.641 -3.779 1 98.38 95 SER B O 1
ATOM 2244 N N . GLU B 1 96 ? -6.586 -20.188 -1.801 1 97.56 96 GLU B N 1
ATOM 2245 C CA . GLU B 1 96 ? -7.078 -21.562 -1.609 1 97.56 96 GLU B CA 1
ATOM 2246 C C . GLU B 1 96 ? -8.039 -21.953 -2.727 1 97.56 96 GLU B C 1
ATOM 2248 O O . GLU B 1 96 ? -7.984 -23.078 -3.225 1 97.56 96 GLU B O 1
ATOM 2253 N N . TYR B 1 97 ? -8.914 -21.047 -3.115 1 97.88 97 TYR B N 1
ATOM 2254 C CA . TYR B 1 97 ? -9.906 -21.453 -4.113 1 97.88 97 TYR B CA 1
ATOM 2255 C C . TYR B 1 97 ? -9.477 -21 -5.508 1 97.88 97 TYR B C 1
ATOM 2257 O O . TYR B 1 97 ? -9.867 -21.609 -6.508 1 97.88 97 TYR B O 1
ATOM 2265 N N . LEU B 1 98 ? -8.625 -19.969 -5.641 1 98.75 98 LEU B N 1
ATOM 2266 C CA . LEU B 1 98 ? -8.172 -19.5 -6.949 1 98.75 98 LEU B CA 1
ATOM 2267 C C . LEU B 1 98 ? -7.359 -20.594 -7.652 1 98.75 98 LEU B C 1
ATOM 2269 O O . LEU B 1 98 ? -7.414 -20.719 -8.875 1 98.75 98 LEU B O 1
ATOM 2273 N N . ARG B 1 99 ? -6.629 -21.375 -6.883 1 98.44 99 ARG B N 1
ATOM 2274 C CA . ARG B 1 99 ? -5.777 -22.391 -7.477 1 98.44 99 ARG B CA 1
ATOM 2275 C C . ARG B 1 99 ? -6.609 -23.531 -8.062 1 98.44 99 ARG B C 1
ATOM 2277 O O . ARG B 1 99 ? -6.082 -24.406 -8.742 1 98.44 99 ARG B O 1
ATOM 2284 N N . LEU B 1 100 ? -7.93 -23.516 -7.785 1 98.25 100 LEU B N 1
ATOM 2285 C CA . LEU B 1 100 ? -8.82 -24.562 -8.305 1 98.25 100 LEU B CA 1
ATOM 2286 C C . LEU B 1 100 ? -9.438 -24.125 -9.633 1 98.25 100 LEU B C 1
ATOM 2288 O O . LEU B 1 100 ? -10.117 -24.906 -10.289 1 98.25 100 LEU B O 1
ATOM 2292 N N . HIS B 1 101 ? -9.234 -22.875 -10.031 1 98.38 101 HIS B N 1
ATOM 2293 C CA . HIS B 1 101 ? -9.82 -22.328 -11.25 1 98.38 101 HIS B CA 1
ATOM 2294 C C . HIS B 1 101 ? -8.922 -22.594 -12.453 1 98.38 101 HIS B C 1
ATOM 2296 O O . HIS B 1 101 ? -7.812 -22.062 -12.531 1 98.38 101 HIS B O 1
ATOM 2302 N N . ASP B 1 102 ? -9.461 -23.281 -13.453 1 98.44 102 ASP B N 1
ATOM 2303 C CA . ASP B 1 102 ? -8.664 -23.688 -14.609 1 98.44 102 ASP B CA 1
ATOM 2304 C C . ASP B 1 102 ? -8.109 -22.469 -15.344 1 98.44 102 ASP B C 1
ATOM 2306 O O . ASP B 1 102 ? -6.961 -22.484 -15.797 1 98.44 102 ASP B O 1
ATOM 2310 N N . ASN B 1 103 ? -8.875 -21.453 -15.477 1 98.69 103 ASN B N 1
ATOM 2311 C CA . ASN B 1 103 ? -8.43 -20.266 -16.219 1 98.69 103 ASN B CA 1
ATOM 2312 C C . ASN B 1 103 ? -7.344 -19.516 -15.453 1 98.69 103 ASN B C 1
ATOM 2314 O O . ASN B 1 103 ? -6.457 -18.906 -16.062 1 98.69 103 ASN B O 1
ATOM 2318 N N . VAL B 1 104 ? -7.418 -19.5 -14.102 1 98.88 104 VAL B N 1
ATOM 2319 C CA . VAL B 1 104 ? -6.332 -18.938 -13.312 1 98.88 104 VAL B CA 1
ATOM 2320 C C . VAL B 1 104 ? -5.047 -19.719 -13.555 1 98.88 104 VAL B C 1
ATOM 2322 O O . VAL B 1 104 ? -3.984 -19.125 -13.781 1 98.88 104 VAL B O 1
ATOM 2325 N N . LEU B 1 105 ? -5.176 -21.016 -13.547 1 98.81 105 LEU B N 1
ATOM 2326 C CA . LEU B 1 105 ? -4.012 -21.875 -13.758 1 98.81 105 LEU B CA 1
ATOM 2327 C C . LEU B 1 105 ? -3.443 -21.688 -15.156 1 98.81 105 LEU B C 1
ATOM 2329 O O . LEU B 1 105 ? -2.229 -21.781 -15.359 1 98.81 105 LEU B O 1
ATOM 2333 N N . THR B 1 106 ? -4.305 -21.391 -16.141 1 98.88 106 THR B N 1
ATOM 2334 C CA . THR B 1 106 ? -3.842 -21.078 -17.5 1 98.88 106 THR B CA 1
ATOM 2335 C C . THR B 1 106 ? -2.959 -19.844 -17.484 1 98.88 106 THR B C 1
ATOM 2337 O O . THR B 1 106 ? -1.896 -19.828 -18.109 1 98.88 106 THR B O 1
ATOM 2340 N N . ILE B 1 107 ? -3.348 -18.828 -16.797 1 98.94 107 ILE B N 1
ATOM 2341 C CA . ILE B 1 107 ? -2.568 -17.594 -16.703 1 98.94 107 ILE B CA 1
ATOM 2342 C C . ILE B 1 107 ? -1.226 -17.891 -16.031 1 98.94 107 ILE B C 1
ATOM 2344 O O . ILE B 1 107 ? -0.173 -17.516 -16.562 1 98.94 107 ILE B O 1
ATOM 2348 N N . VAL B 1 108 ? -1.273 -18.594 -14.906 1 98.88 108 VAL B N 1
ATOM 2349 C CA . VAL B 1 108 ? -0.076 -18.875 -14.125 1 98.88 108 VAL B CA 1
ATOM 2350 C C . VAL B 1 108 ? 0.901 -19.703 -14.953 1 98.88 108 VAL B C 1
ATOM 2352 O O . VAL B 1 108 ? 2.096 -19.406 -15 1 98.88 108 VAL B O 1
ATOM 2355 N N . LYS B 1 109 ? 0.392 -20.703 -15.609 1 98.81 109 LYS B N 1
ATOM 2356 C CA . LYS B 1 109 ? 1.216 -21.578 -16.453 1 98.81 109 LYS B CA 1
ATOM 2357 C C . LYS B 1 109 ? 1.929 -20.766 -17.531 1 98.81 109 LYS B C 1
ATOM 2359 O O . LYS B 1 109 ? 3.096 -21.031 -17.828 1 98.81 109 LYS B O 1
ATOM 2364 N N . HIS B 1 110 ? 1.251 -19.812 -18.125 1 98.88 110 HIS B N 1
ATOM 2365 C CA . HIS B 1 110 ? 1.845 -18.969 -19.141 1 98.88 110 HIS B CA 1
ATOM 2366 C C . HIS B 1 110 ? 3.098 -18.266 -18.625 1 98.88 110 HIS B C 1
ATOM 2368 O O . HIS B 1 110 ? 4.137 -18.266 -19.281 1 98.88 110 HIS B O 1
ATOM 2374 N N . PHE B 1 111 ? 3.039 -17.688 -17.469 1 98.88 111 PHE B N 1
ATOM 2375 C CA . PHE B 1 111 ? 4.156 -16.938 -16.906 1 98.88 111 PHE B CA 1
ATOM 2376 C C . PHE B 1 111 ? 5.277 -17.875 -16.484 1 98.88 111 PHE B C 1
ATOM 2378 O O . PHE B 1 111 ? 6.457 -17.547 -16.609 1 98.88 111 PHE B O 1
ATOM 2385 N N . LEU B 1 112 ? 4.898 -19.062 -15.961 1 98.75 112 LEU B N 1
ATOM 2386 C CA . LEU B 1 112 ? 5.902 -20.062 -15.578 1 98.75 112 LEU B CA 1
ATOM 2387 C C . LEU B 1 112 ? 6.656 -20.562 -16.797 1 98.75 112 LEU B C 1
ATOM 2389 O O . LEU B 1 112 ? 7.887 -20.609 -16.812 1 98.75 112 LEU B O 1
ATOM 2393 N N . GLU B 1 113 ? 5.961 -20.875 -17.844 1 98.56 113 GLU B N 1
ATOM 2394 C CA . GLU B 1 113 ? 6.555 -21.453 -19.047 1 98.56 113 GLU B CA 1
ATOM 2395 C C . GLU B 1 113 ? 7.414 -20.438 -19.781 1 98.56 113 GLU B C 1
ATOM 2397 O O . GLU B 1 113 ? 8.469 -20.781 -20.328 1 98.56 113 GLU B O 1
ATOM 2402 N N . LYS B 1 114 ? 6.969 -19.234 -19.844 1 98.56 114 LYS B N 1
ATOM 2403 C CA . LYS B 1 114 ? 7.688 -18.188 -20.562 1 98.56 114 LYS B CA 1
ATOM 2404 C C . LYS B 1 114 ? 8.789 -17.578 -19.703 1 98.56 114 LYS B C 1
ATOM 2406 O O . LYS B 1 114 ? 9.539 -16.719 -20.156 1 98.56 114 LYS B O 1
ATOM 2411 N N . LYS B 1 115 ? 8.883 -18.016 -18.438 1 98.38 115 LYS B N 1
ATOM 2412 C CA . LYS B 1 115 ? 9.867 -17.547 -17.484 1 98.38 115 LYS B CA 1
ATOM 2413 C C . LYS B 1 115 ? 9.766 -16.031 -17.281 1 98.38 115 LYS B C 1
ATOM 2415 O O . LYS B 1 115 ? 10.789 -15.336 -17.219 1 98.38 115 LYS B O 1
ATOM 2420 N N . LYS B 1 116 ? 8.539 -15.523 -17.344 1 98.69 116 LYS B N 1
ATOM 2421 C CA . LYS B 1 116 ? 8.281 -14.125 -17.031 1 98.69 116 LYS B CA 1
ATOM 2422 C C . LYS B 1 116 ? 8.219 -13.898 -15.523 1 98.69 116 LYS B C 1
ATOM 2424 O O . LYS B 1 116 ? 7.875 -14.805 -14.773 1 98.69 116 LYS B O 1
ATOM 2429 N N . PRO B 1 117 ? 8.562 -12.695 -15.031 1 98.88 117 PRO B N 1
ATOM 2430 C CA . PRO B 1 117 ? 8.586 -12.398 -13.602 1 98.88 117 PRO B CA 1
ATOM 2431 C C . PRO B 1 117 ? 7.258 -12.711 -12.914 1 98.88 117 PRO B C 1
ATOM 2433 O O . PRO B 1 117 ? 6.191 -12.359 -13.43 1 98.88 117 PRO B O 1
ATOM 2436 N N . ILE B 1 118 ? 7.348 -13.414 -11.773 1 98.94 118 ILE B N 1
ATOM 2437 C CA . ILE B 1 118 ? 6.211 -13.703 -10.906 1 98.94 118 ILE B CA 1
ATOM 2438 C C . ILE B 1 118 ? 6.527 -13.266 -9.477 1 98.94 118 ILE B C 1
ATOM 2440 O O . ILE B 1 118 ? 7.59 -13.594 -8.945 1 98.94 118 ILE B O 1
ATOM 2444 N N . ALA B 1 119 ? 5.703 -12.523 -8.906 1 98.94 119 ALA B N 1
ATOM 2445 C CA . ALA B 1 119 ? 5.781 -12.172 -7.488 1 98.94 119 ALA B CA 1
ATOM 2446 C C . ALA B 1 119 ? 4.633 -12.789 -6.703 1 98.94 119 ALA B C 1
ATOM 2448 O O . ALA B 1 119 ? 3.463 -12.484 -6.953 1 98.94 119 ALA B O 1
ATOM 2449 N N . ALA B 1 120 ? 4.906 -13.664 -5.754 1 98.94 120 ALA B N 1
ATOM 2450 C CA . ALA B 1 120 ? 3.902 -14.328 -4.93 1 98.94 120 ALA B CA 1
ATOM 2451 C C . ALA B 1 120 ? 4.219 -14.18 -3.445 1 98.94 120 ALA B C 1
ATOM 2453 O O . ALA B 1 120 ? 5.383 -14.273 -3.041 1 98.94 120 ALA B O 1
ATOM 2454 N N . ILE B 1 121 ? 3.209 -14 -2.613 1 98.94 121 ILE B N 1
ATOM 2455 C CA . ILE B 1 121 ? 3.484 -13.719 -1.209 1 98.94 121 ILE B CA 1
ATOM 2456 C C . ILE B 1 121 ? 2.416 -14.375 -0.333 1 98.94 121 ILE B C 1
ATOM 2458 O O . ILE B 1 121 ? 1.276 -14.555 -0.766 1 98.94 121 ILE B O 1
ATOM 2462 N N . CYS B 1 122 ? 2.814 -14.695 0.972 1 98.69 122 CYS B N 1
ATOM 2463 C CA . CYS B 1 122 ? 1.891 -15.266 1.943 1 98.69 122 CYS B CA 1
ATOM 2464 C C . CYS B 1 122 ? 1.305 -16.578 1.431 1 98.69 122 CYS B C 1
ATOM 2466 O O . CYS B 1 122 ? 2.027 -17.562 1.252 1 98.69 122 CYS B O 1
ATOM 2468 N N . HIS B 1 123 ? -0.003 -16.688 1.176 1 98.81 123 HIS B N 1
ATOM 2469 C CA . HIS B 1 123 ? -0.652 -17.875 0.622 1 98.81 123 HIS B CA 1
ATOM 2470 C C . HIS B 1 123 ? -0.586 -17.875 -0.901 1 98.81 123 HIS B C 1
ATOM 2472 O O . HIS B 1 123 ? -0.919 -18.875 -1.54 1 98.81 123 HIS B O 1
ATOM 2478 N N . GLY B 1 124 ? -0.063 -16.812 -1.516 1 98.88 124 GLY B N 1
ATOM 2479 C CA . GLY B 1 124 ? 0.012 -16.672 -2.961 1 98.88 124 GLY B CA 1
ATOM 2480 C C . GLY B 1 124 ? 0.741 -17.828 -3.633 1 98.88 124 GLY B C 1
ATOM 2481 O O . GLY B 1 124 ? 0.287 -18.344 -4.656 1 98.88 124 GLY B O 1
ATOM 2482 N N . PRO B 1 125 ? 1.829 -18.281 -3.098 1 98.88 125 PRO B N 1
ATOM 2483 C CA . PRO B 1 125 ? 2.596 -19.375 -3.688 1 98.88 125 PRO B CA 1
ATOM 2484 C C . PRO B 1 125 ? 1.78 -20.656 -3.818 1 98.88 125 PRO B C 1
ATOM 2486 O O . PRO B 1 125 ? 2.133 -21.547 -4.609 1 98.88 125 PRO B O 1
ATOM 2489 N N . LEU B 1 126 ? 0.679 -20.781 -3.062 1 98.81 126 LEU B N 1
ATOM 2490 C CA . LEU B 1 126 ? -0.185 -21.938 -3.215 1 98.81 126 LEU B CA 1
ATOM 2491 C C . LEU B 1 126 ? -0.685 -22.062 -4.648 1 98.81 126 LEU B C 1
ATOM 2493 O O . LEU B 1 126 ? -0.885 -23.172 -5.148 1 98.81 126 LEU B O 1
ATOM 2497 N N . ILE B 1 127 ? -0.839 -20.953 -5.301 1 98.88 127 ILE B N 1
ATOM 2498 C CA . ILE B 1 127 ? -1.403 -20.922 -6.648 1 98.88 127 ILE B CA 1
ATOM 2499 C C . ILE B 1 127 ? -0.39 -21.484 -7.641 1 98.88 127 ILE B C 1
ATOM 2501 O O . ILE B 1 127 ? -0.753 -21.875 -8.758 1 98.88 127 ILE B O 1
ATOM 2505 N N . LEU B 1 128 ? 0.847 -21.594 -7.246 1 98.81 128 LEU B N 1
ATOM 2506 C CA . LEU B 1 128 ? 1.899 -22.141 -8.094 1 98.81 128 LEU B CA 1
ATOM 2507 C C . LEU B 1 128 ? 2.004 -23.656 -7.926 1 98.81 128 LEU B C 1
ATOM 2509 O O . LEU B 1 128 ? 2.578 -24.344 -8.773 1 98.81 128 LEU B O 1
ATOM 2513 N N . THR B 1 129 ? 1.456 -24.234 -6.895 1 98.69 129 THR B N 1
ATOM 2514 C CA . THR B 1 129 ? 1.743 -25.609 -6.461 1 98.69 129 THR B CA 1
ATOM 2515 C C . THR B 1 129 ? 1.131 -26.625 -7.422 1 98.69 129 THR B C 1
ATOM 2517 O O . THR B 1 129 ? 1.565 -27.766 -7.477 1 98.69 129 THR B O 1
ATOM 2520 N N . PRO B 1 130 ? 0.095 -26.281 -8.234 1 98.62 130 PRO B N 1
ATOM 2521 C CA . PRO B 1 130 ? -0.393 -27.234 -9.227 1 98.62 130 PRO B CA 1
ATOM 2522 C C . PRO B 1 130 ? 0.625 -27.516 -10.336 1 98.62 130 PRO B C 1
ATOM 2524 O O . PRO B 1 130 ? 0.409 -28.391 -11.172 1 98.62 130 PRO B O 1
ATOM 2527 N N . PHE B 1 131 ? 1.738 -26.781 -10.352 1 98.56 131 PHE B N 1
ATOM 2528 C CA . PHE B 1 131 ? 2.758 -26.953 -11.375 1 98.56 131 PHE B CA 1
ATOM 2529 C C . PHE B 1 131 ? 4.094 -27.328 -10.758 1 98.56 131 PHE B C 1
ATOM 2531 O O . PHE B 1 131 ? 5.09 -26.625 -10.914 1 98.56 131 PHE B O 1
ATOM 2538 N N . PRO B 1 132 ? 4.164 -28.516 -10.117 1 98.31 132 PRO B N 1
ATOM 2539 C CA . PRO B 1 132 ? 5.391 -28.906 -9.414 1 98.31 132 PRO B CA 1
ATOM 2540 C C . PRO B 1 132 ? 6.602 -28.984 -10.336 1 98.31 132 PRO B C 1
ATOM 2542 O O . PRO B 1 132 ? 7.73 -28.75 -9.906 1 98.31 132 PRO B O 1
ATOM 2545 N N . GLU B 1 133 ? 6.43 -29.234 -11.562 1 98.25 133 GLU B N 1
ATOM 2546 C CA . GLU B 1 133 ? 7.535 -29.344 -12.508 1 98.25 133 GLU B CA 1
ATOM 2547 C C . GLU B 1 133 ? 8.266 -28.016 -12.672 1 98.25 133 GLU B C 1
ATOM 2549 O O . GLU B 1 133 ? 9.445 -27.984 -13.023 1 98.25 133 GLU B O 1
ATOM 2554 N N . HIS B 1 134 ? 7.59 -26.922 -12.422 1 98.25 134 HIS B N 1
ATOM 2555 C CA . HIS B 1 134 ? 8.188 -25.594 -12.555 1 98.25 134 HIS B CA 1
ATOM 2556 C C . HIS B 1 134 ? 8.766 -25.109 -11.227 1 98.25 134 HIS B C 1
ATOM 2558 O O . HIS B 1 134 ? 9.445 -24.078 -11.18 1 98.25 134 HIS B O 1
ATOM 2564 N N . LEU B 1 135 ? 8.492 -25.844 -10.086 1 98.31 135 LEU B N 1
ATOM 2565 C CA . LEU B 1 135 ? 8.898 -25.391 -8.766 1 98.31 135 LEU B CA 1
ATOM 2566 C C . LEU B 1 135 ? 10.016 -26.281 -8.211 1 98.31 135 LEU B C 1
ATOM 2568 O O . LEU B 1 135 ? 10.711 -25.875 -7.27 1 98.31 135 LEU B O 1
ATOM 2572 N N . LYS B 1 136 ? 10.125 -27.469 -8.773 1 98 136 LYS B N 1
ATOM 2573 C CA . LYS B 1 136 ? 11.117 -28.422 -8.281 1 98 136 LYS B CA 1
ATOM 2574 C C . LYS B 1 136 ? 12.5 -27.781 -8.219 1 98 136 LYS B C 1
ATOM 2576 O O . LYS B 1 136 ? 12.977 -27.219 -9.211 1 98 136 LYS B O 1
ATOM 2581 N N . GLY B 1 137 ? 13.078 -27.812 -7.027 1 98.12 137 GLY B N 1
ATOM 2582 C CA . GLY B 1 137 ? 14.438 -27.328 -6.844 1 98.12 137 GLY B CA 1
ATOM 2583 C C . GLY B 1 137 ? 14.5 -25.828 -6.629 1 98.12 137 GLY B C 1
ATOM 2584 O O . GLY B 1 137 ? 15.562 -25.281 -6.285 1 98.12 137 GLY B O 1
ATOM 2585 N N . LYS B 1 138 ? 13.484 -25.078 -6.84 1 98.56 138 LYS B N 1
ATOM 2586 C CA . LYS B 1 138 ? 13.469 -23.625 -6.637 1 98.56 138 LYS B CA 1
ATOM 2587 C C . LYS B 1 138 ? 13.359 -23.281 -5.156 1 98.56 138 LYS B C 1
ATOM 2589 O O . LYS B 1 138 ? 12.789 -24.062 -4.375 1 98.56 138 LYS B O 1
ATOM 2594 N N . ARG B 1 139 ? 13.977 -22.25 -4.805 1 98.81 139 ARG B N 1
ATOM 2595 C CA . ARG B 1 139 ? 13.836 -21.703 -3.461 1 98.81 139 ARG B CA 1
ATOM 2596 C C . ARG B 1 139 ? 12.578 -20.859 -3.34 1 98.81 139 ARG B C 1
ATOM 2598 O O . ARG B 1 139 ? 12.453 -19.812 -3.986 1 98.81 139 ARG B O 1
ATOM 2605 N N . ILE B 1 140 ? 11.578 -21.312 -2.535 1 98.88 140 ILE B N 1
ATOM 2606 C CA . ILE B 1 140 ? 10.273 -20.672 -2.449 1 98.88 140 ILE B CA 1
ATOM 2607 C C . ILE B 1 140 ? 9.93 -20.391 -0.988 1 98.88 140 ILE B C 1
ATOM 2609 O O . ILE B 1 140 ? 10.031 -21.281 -0.14 1 98.88 140 ILE B O 1
ATOM 2613 N N . SER B 1 141 ? 9.625 -19.188 -0.649 1 98.81 141 SER B N 1
ATOM 2614 C CA . SER B 1 141 ? 9.047 -18.859 0.648 1 98.81 141 SER B CA 1
ATOM 2615 C C . SER B 1 141 ? 7.539 -18.656 0.547 1 98.81 141 SER B C 1
ATOM 2617 O O . SER B 1 141 ? 7 -18.484 -0.549 1 98.81 141 SER B O 1
ATOM 2619 N N . ALA B 1 142 ? 6.836 -18.734 1.597 1 98.69 142 ALA B N 1
ATOM 2620 C CA . ALA B 1 142 ? 5.391 -18.578 1.753 1 98.69 142 ALA B CA 1
ATOM 2621 C C . ALA B 1 142 ? 5.012 -18.406 3.223 1 98.69 142 ALA B C 1
ATOM 2623 O O . ALA B 1 142 ? 5.863 -18.516 4.105 1 98.69 142 ALA B O 1
ATOM 2624 N N . TYR B 1 143 ? 3.793 -18.047 3.416 1 97.94 143 TYR B N 1
ATOM 2625 C CA . TYR B 1 143 ? 3.307 -18.109 4.789 1 97.94 143 TYR B CA 1
ATOM 2626 C C . TYR B 1 143 ? 3.574 -19.484 5.391 1 97.94 143 TYR B C 1
ATOM 2628 O O . TYR B 1 143 ? 3.436 -20.516 4.711 1 97.94 143 TYR B O 1
ATOM 2636 N N . PHE B 1 144 ? 3.873 -19.609 6.605 1 96.19 144 PHE B N 1
ATOM 2637 C CA . PHE B 1 144 ? 4.41 -20.797 7.23 1 96.19 144 PHE B CA 1
ATOM 2638 C C . PHE B 1 144 ? 3.432 -21.969 7.109 1 96.19 144 PHE B C 1
ATOM 2640 O O . PHE B 1 144 ? 3.842 -23.125 6.98 1 96.19 144 PHE B O 1
ATOM 2647 N N . ALA B 1 145 ? 2.172 -21.688 7.164 1 96.12 145 ALA B N 1
ATOM 2648 C CA . ALA B 1 145 ? 1.152 -22.734 7.09 1 96.12 145 ALA B CA 1
ATOM 2649 C C . ALA B 1 145 ? 1.154 -23.406 5.723 1 96.12 145 ALA B C 1
ATOM 2651 O O . ALA B 1 145 ? 0.555 -24.469 5.543 1 96.12 145 ALA B O 1
ATOM 2652 N N . CYS B 1 146 ? 1.84 -22.812 4.719 1 98.06 146 CYS B N 1
ATOM 2653 C CA . CYS B 1 146 ? 1.877 -23.344 3.359 1 98.06 146 CYS B CA 1
ATOM 2654 C C . CYS B 1 146 ? 3.098 -24.234 3.152 1 98.06 146 CYS B C 1
ATOM 2656 O O . CYS B 1 146 ? 3.316 -24.75 2.055 1 98.06 146 CYS B O 1
ATOM 2658 N N . LYS B 1 147 ? 3.889 -24.469 4.164 1 98.31 147 LYS B N 1
ATOM 2659 C CA . LYS B 1 147 ? 5.188 -25.125 4.086 1 98.31 147 LYS B CA 1
ATOM 2660 C C . LYS B 1 147 ? 5.082 -26.469 3.367 1 98.31 147 LYS B C 1
ATOM 2662 O O . LYS B 1 147 ? 5.805 -26.719 2.402 1 98.31 147 LYS B O 1
ATOM 2667 N N . HIS B 1 148 ? 4.172 -27.25 3.795 1 98.56 148 HIS B N 1
ATOM 2668 C CA . HIS B 1 148 ? 4.102 -28.609 3.279 1 98.56 148 HIS B CA 1
ATOM 2669 C C . HIS B 1 148 ? 3.631 -28.625 1.828 1 98.56 148 HIS B C 1
ATOM 2671 O O . HIS B 1 148 ? 4.062 -29.469 1.039 1 98.56 148 HIS B O 1
ATOM 2677 N N . ASP B 1 149 ? 2.723 -27.703 1.487 1 98.5 149 ASP B N 1
ATOM 2678 C CA . ASP B 1 149 ? 2.295 -27.594 0.097 1 98.5 149 ASP B CA 1
ATOM 2679 C C . ASP B 1 149 ? 3.475 -27.281 -0.817 1 98.5 149 ASP B C 1
ATOM 2681 O O . ASP B 1 149 ? 3.607 -27.859 -1.896 1 98.5 149 ASP B O 1
ATOM 2685 N N . ILE B 1 150 ? 4.324 -26.375 -0.347 1 98.69 150 ILE B N 1
ATOM 2686 C CA . ILE B 1 150 ? 5.484 -25.969 -1.131 1 98.69 150 ILE B CA 1
ATOM 2687 C C . ILE B 1 150 ? 6.469 -27.125 -1.241 1 98.69 150 ILE B C 1
ATOM 2689 O O . ILE B 1 150 ? 6.918 -27.469 -2.34 1 98.69 150 ILE B O 1
ATOM 2693 N N . GLN B 1 151 ? 6.727 -27.734 -0.135 1 98.69 151 GLN B N 1
ATOM 2694 C CA . GLN B 1 151 ? 7.68 -28.844 -0.107 1 98.69 151 GLN B CA 1
ATOM 2695 C C . GLN B 1 151 ? 7.211 -30 -0.99 1 98.69 151 GLN B C 1
ATOM 2697 O O . GLN B 1 151 ? 8.023 -30.656 -1.641 1 98.69 151 GLN B O 1
ATOM 2702 N N . ASN B 1 152 ? 5.961 -30.219 -1.023 1 98.56 152 ASN B N 1
ATOM 2703 C CA . ASN B 1 152 ? 5.391 -31.328 -1.781 1 98.56 152 ASN B CA 1
ATOM 2704 C C . ASN B 1 152 ? 5.59 -31.156 -3.283 1 98.56 152 ASN B C 1
ATOM 2706 O O . ASN B 1 152 ? 5.465 -32.094 -4.051 1 98.56 152 ASN B O 1
ATOM 2710 N N . THR B 1 153 ? 5.871 -29.984 -3.75 1 98.38 153 THR B N 1
ATOM 2711 C CA . THR B 1 153 ? 6.133 -29.719 -5.164 1 98.38 153 THR B CA 1
ATOM 2712 C C . THR B 1 153 ? 7.566 -30.109 -5.523 1 98.38 153 THR B C 1
ATOM 2714 O O . THR B 1 153 ? 7.922 -30.156 -6.703 1 98.38 153 THR B O 1
ATOM 2717 N N . GLY B 1 154 ? 8.422 -30.375 -4.48 1 98.56 154 GLY B N 1
ATOM 2718 C CA . GLY B 1 154 ? 9.836 -30.594 -4.711 1 98.56 154 GLY B CA 1
ATOM 2719 C C . GLY B 1 154 ? 10.656 -29.328 -4.582 1 98.56 154 GLY B C 1
ATOM 2720 O O . GLY B 1 154 ? 11.883 -29.359 -4.707 1 98.56 154 GLY B O 1
ATOM 2721 N N . ALA B 1 155 ? 9.992 -28.203 -4.332 1 98.69 155 ALA B N 1
ATOM 2722 C CA . ALA B 1 155 ? 10.711 -26.953 -4.074 1 98.69 155 ALA B CA 1
ATOM 2723 C C . ALA B 1 155 ? 11.375 -26.984 -2.701 1 98.69 155 ALA B C 1
ATOM 2725 O O . ALA B 1 155 ? 10.984 -27.766 -1.83 1 98.69 155 ALA B O 1
ATOM 2726 N N . GLU B 1 156 ? 12.406 -26.203 -2.58 1 98.56 156 GLU B N 1
ATOM 2727 C CA . GLU B 1 156 ? 12.977 -25.922 -1.267 1 98.56 156 GLU B CA 1
ATOM 2728 C C . GLU B 1 156 ? 12.188 -24.828 -0.551 1 98.56 156 GLU B C 1
ATOM 2730 O O . GLU B 1 156 ? 12.203 -23.672 -0.969 1 98.56 156 GLU B O 1
ATOM 2735 N N . TYR B 1 157 ? 11.531 -25.219 0.481 1 98.62 157 TYR B N 1
ATOM 2736 C CA . TYR B 1 157 ? 10.867 -24.203 1.297 1 98.62 157 TYR B CA 1
ATOM 2737 C C . TYR B 1 157 ? 11.883 -23.391 2.086 1 98.62 157 TYR B C 1
ATOM 2739 O O . TYR B 1 157 ? 12.633 -23.938 2.896 1 98.62 157 TYR B O 1
ATOM 2747 N N . VAL B 1 158 ? 11.938 -22.109 1.872 1 98.75 158 VAL B N 1
ATOM 2748 C CA . VAL B 1 158 ? 12.867 -21.234 2.568 1 98.75 158 VAL B CA 1
ATOM 2749 C C . VAL B 1 158 ? 12.156 -20.562 3.744 1 98.75 158 VAL B C 1
ATOM 2751 O O . VAL B 1 158 ? 11.305 -19.688 3.553 1 98.75 158 VAL B O 1
ATOM 2754 N N . GLN B 1 159 ? 12.492 -20.984 4.887 1 97.56 159 GLN B N 1
ATOM 2755 C CA . GLN B 1 159 ? 12.023 -20.297 6.09 1 97.56 159 GLN B CA 1
ATOM 2756 C C . GLN B 1 159 ? 12.766 -18.984 6.309 1 97.56 159 GLN B C 1
ATOM 2758 O O . GLN B 1 159 ? 13.992 -18.969 6.441 1 97.56 159 GLN B O 1
ATOM 2763 N N . CYS B 1 160 ? 12.109 -17.844 6.211 1 97.12 160 CYS B N 1
ATOM 2764 C CA . CYS B 1 160 ? 12.719 -16.531 6.41 1 97.12 160 CYS B CA 1
ATOM 2765 C C . CYS B 1 160 ? 11.773 -15.602 7.168 1 97.12 160 CYS B C 1
ATOM 2767 O O . CYS B 1 160 ? 10.68 -16.016 7.562 1 97.12 160 CYS B O 1
ATOM 2769 N N . GLY B 1 161 ? 12.242 -14.445 7.562 1 96.94 161 GLY B N 1
ATOM 2770 C CA . GLY B 1 161 ? 11.445 -13.508 8.336 1 96.94 161 GLY B CA 1
ATOM 2771 C C . GLY B 1 161 ? 10.312 -12.891 7.547 1 96.94 161 GLY B C 1
ATOM 2772 O O . GLY B 1 161 ? 10.328 -12.906 6.312 1 96.94 161 GLY B O 1
ATOM 2773 N N . ALA B 1 162 ? 9.328 -12.328 8.25 1 96.44 162 ALA B N 1
ATOM 2774 C CA . ALA B 1 162 ? 8.156 -11.719 7.629 1 96.44 162 ALA B CA 1
ATOM 2775 C C . ALA B 1 162 ? 8.555 -10.547 6.73 1 96.44 16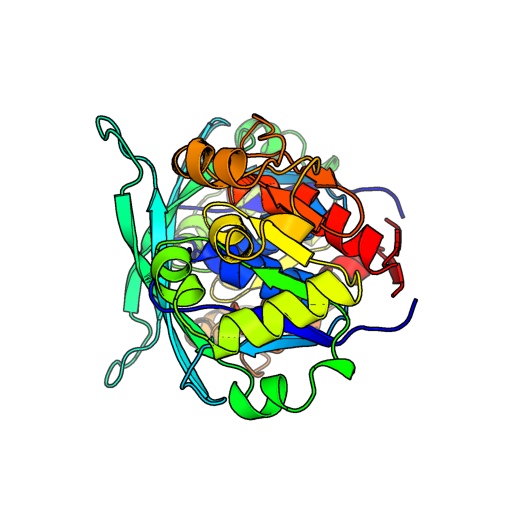2 ALA B C 1
ATOM 2777 O O . ALA B 1 162 ? 7.816 -10.18 5.816 1 96.44 162 ALA B O 1
ATOM 2778 N N . GLU B 1 163 ? 9.742 -9.969 6.957 1 97.69 163 GLU B N 1
ATOM 2779 C CA . GLU B 1 163 ? 10.18 -8.789 6.211 1 97.69 163 GLU B CA 1
ATOM 2780 C C . GLU B 1 163 ? 11.039 -9.18 5.016 1 97.69 163 GLU B C 1
ATOM 2782 O O . GLU B 1 163 ? 11.453 -8.32 4.238 1 97.69 163 GLU B O 1
ATOM 2787 N N . ASP B 1 164 ? 11.289 -10.438 4.836 1 97.94 164 ASP B N 1
ATOM 2788 C CA . ASP B 1 164 ? 12.266 -10.898 3.85 1 97.94 164 ASP B CA 1
ATOM 2789 C C . ASP B 1 164 ? 11.586 -11.227 2.52 1 97.94 164 ASP B C 1
ATOM 2791 O O . ASP B 1 164 ? 10.359 -11.281 2.439 1 97.94 164 ASP B O 1
ATOM 2795 N N . ALA B 1 165 ? 12.359 -11.383 1.521 1 98.62 165 ALA B N 1
ATOM 2796 C CA . ALA B 1 165 ? 11.977 -11.844 0.189 1 98.62 165 ALA B CA 1
ATOM 2797 C C . ALA B 1 165 ? 12.945 -12.898 -0.326 1 98.62 165 ALA B C 1
ATOM 2799 O O . ALA B 1 165 ? 14.141 -12.859 -0.019 1 98.62 165 ALA B O 1
ATOM 2800 N N . VAL B 1 166 ? 12.492 -13.82 -1.04 1 98.88 166 VAL B N 1
ATOM 2801 C CA . VAL B 1 166 ? 13.289 -14.883 -1.633 1 98.88 166 VAL B CA 1
ATOM 2802 C C . VAL B 1 166 ? 13.148 -14.852 -3.152 1 98.88 166 VAL B C 1
ATOM 2804 O O . VAL B 1 166 ? 12.039 -14.898 -3.68 1 98.88 166 VAL B O 1
ATOM 2807 N N . VAL B 1 167 ? 14.289 -14.773 -3.861 1 98.81 167 VAL B N 1
ATOM 2808 C CA . VAL B 1 167 ? 14.281 -14.758 -5.32 1 98.81 167 VAL B CA 1
ATOM 2809 C C . VAL B 1 167 ? 14.859 -16.078 -5.852 1 98.81 167 VAL B C 1
ATOM 2811 O O . VAL B 1 167 ? 15.93 -16.5 -5.418 1 98.81 167 VAL B O 1
ATOM 2814 N N . SER B 1 168 ? 14.141 -16.703 -6.629 1 98.75 168 SER B N 1
ATOM 2815 C CA . SER B 1 168 ? 14.602 -17.875 -7.375 1 98.75 168 SER B CA 1
ATOM 2816 C C . SER B 1 168 ? 14.273 -17.734 -8.859 1 98.75 168 SER B C 1
ATOM 2818 O O . SER B 1 168 ? 13.133 -17.953 -9.273 1 98.75 168 SER B O 1
ATOM 2820 N N . ASP B 1 169 ? 15.32 -17.406 -9.711 1 97.75 169 ASP B N 1
ATOM 2821 C CA . ASP B 1 169 ? 15.133 -17.156 -11.141 1 97.75 169 ASP B CA 1
ATOM 2822 C C . ASP B 1 169 ? 14.148 -16 -11.367 1 97.75 169 ASP B C 1
ATOM 2824 O O . ASP B 1 169 ? 14.367 -14.891 -10.883 1 97.75 169 ASP B O 1
ATOM 2828 N N . ASN B 1 170 ? 13.016 -16.328 -11.992 1 98.31 170 ASN B N 1
ATOM 2829 C CA . ASN B 1 170 ? 12.055 -15.281 -12.336 1 98.31 170 ASN B CA 1
ATOM 2830 C C . ASN B 1 170 ? 10.945 -15.172 -11.297 1 98.31 170 ASN B C 1
ATOM 2832 O O . ASN B 1 170 ? 9.938 -14.492 -11.523 1 98.31 170 ASN B O 1
ATOM 2836 N N . ILE B 1 171 ? 11.094 -15.836 -10.102 1 98.88 171 ILE B N 1
ATOM 2837 C CA . ILE B 1 171 ? 10.039 -15.859 -9.094 1 98.88 171 ILE B CA 1
ATOM 2838 C C . ILE B 1 171 ? 10.539 -15.211 -7.805 1 98.88 171 ILE B C 1
ATOM 2840 O O . ILE B 1 171 ? 11.602 -15.57 -7.289 1 98.88 171 ILE B O 1
ATOM 2844 N N . VAL B 1 172 ? 9.859 -14.234 -7.352 1 98.94 172 VAL B N 1
ATOM 2845 C CA . VAL B 1 172 ? 10.102 -13.641 -6.039 1 98.94 172 VAL B CA 1
ATOM 2846 C C . VAL B 1 172 ? 8.969 -14.023 -5.086 1 98.94 172 VAL B C 1
ATOM 2848 O O . VAL B 1 172 ? 7.793 -13.867 -5.418 1 98.94 172 VAL B O 1
ATOM 2851 N N . THR B 1 173 ? 9.273 -14.555 -3.941 1 98.94 173 THR B N 1
ATOM 2852 C CA . THR B 1 173 ? 8.273 -14.953 -2.957 1 98.94 173 THR B CA 1
ATOM 2853 C C . THR B 1 173 ? 8.555 -14.297 -1.608 1 98.94 173 THR B C 1
ATOM 2855 O O . THR B 1 173 ? 9.664 -13.828 -1.357 1 98.94 173 THR B O 1
ATOM 2858 N N . GLY B 1 174 ? 7.609 -14.109 -0.823 1 98.75 174 GLY B N 1
ATOM 2859 C CA . GLY B 1 174 ? 7.691 -13.57 0.524 1 98.75 174 GLY B CA 1
ATOM 2860 C C . GLY B 1 174 ? 6.711 -14.211 1.484 1 98.75 174 GLY B C 1
ATOM 2861 O O . GLY B 1 174 ? 5.797 -14.93 1.062 1 98.75 174 GLY B O 1
ATOM 2862 N N . VAL B 1 175 ? 6.816 -13.922 2.75 1 98.38 175 VAL B N 1
ATOM 2863 C CA . VAL B 1 175 ? 6.074 -14.609 3.805 1 98.38 175 VAL B CA 1
ATOM 2864 C C . VAL B 1 175 ? 4.758 -13.883 4.066 1 98.38 175 VAL B C 1
ATOM 2866 O O . VAL B 1 175 ? 3.713 -14.523 4.23 1 98.38 175 VAL B O 1
ATOM 2869 N N . ALA B 1 176 ? 4.887 -12.539 4.223 1 97.31 176 ALA B N 1
ATOM 2870 C CA . ALA B 1 176 ? 3.729 -11.727 4.582 1 97.31 176 ALA B CA 1
ATOM 2871 C C . ALA B 1 176 ? 3.969 -10.258 4.25 1 97.31 176 ALA B C 1
ATOM 2873 O O . ALA B 1 176 ? 5.043 -9.891 3.773 1 97.31 176 ALA B O 1
ATOM 2874 N N . TRP B 1 177 ? 2.975 -9.445 4.438 1 97.88 177 TRP B N 1
ATOM 2875 C CA . TRP B 1 177 ? 2.932 -8.078 3.93 1 97.88 177 TRP B CA 1
ATOM 2876 C C . TRP B 1 177 ? 4.031 -7.227 4.559 1 97.88 177 TRP B C 1
ATOM 2878 O O . TRP B 1 177 ? 4.465 -6.234 3.973 1 97.88 177 TRP B O 1
ATOM 2888 N N . PRO B 1 178 ? 4.57 -7.527 5.781 1 97.75 178 PRO B N 1
ATOM 2889 C CA . PRO B 1 178 ? 5.695 -6.715 6.25 1 97.75 178 PRO B CA 1
ATOM 2890 C C . PRO B 1 178 ? 6.883 -6.746 5.293 1 97.75 178 PRO B C 1
ATOM 2892 O O . PRO B 1 178 ? 7.707 -5.828 5.293 1 97.75 178 PRO B O 1
ATOM 2895 N N . GLY B 1 179 ? 6.953 -7.711 4.418 1 98.5 179 GLY B N 1
ATOM 2896 C CA . GLY B 1 179 ? 8.07 -7.879 3.504 1 98.5 179 GLY B CA 1
ATOM 2897 C C . GLY B 1 179 ? 7.867 -7.184 2.174 1 98.5 179 GLY B C 1
ATOM 2898 O O . GLY B 1 179 ? 8.727 -7.25 1.292 1 98.5 179 GLY B O 1
ATOM 2899 N N . HIS B 1 180 ? 6.773 -6.445 2.012 1 98.88 180 HIS B N 1
ATOM 2900 C CA . HIS B 1 180 ? 6.434 -5.82 0.74 1 98.88 180 HIS B CA 1
ATOM 2901 C C . HIS B 1 180 ? 7.609 -5.027 0.18 1 98.88 180 HIS B C 1
ATOM 2903 O O . HIS B 1 180 ? 7.922 -5.133 -1.008 1 98.88 180 HIS B O 1
ATOM 2909 N N . PRO B 1 181 ? 8.289 -4.199 1.035 1 98.81 181 PRO B N 1
ATOM 2910 C CA . PRO B 1 181 ? 9.328 -3.357 0.446 1 98.81 181 PRO B CA 1
ATOM 2911 C C . PRO B 1 181 ? 10.43 -4.172 -0.238 1 98.81 181 PRO B C 1
ATOM 2913 O O . PRO B 1 181 ? 10.75 -3.922 -1.401 1 98.81 181 PRO B O 1
ATOM 2916 N N . LYS B 1 182 ? 10.93 -5.199 0.411 1 98.75 182 LYS B N 1
ATOM 2917 C CA . LYS B 1 182 ? 11.969 -6.031 -0.183 1 98.75 182 LYS B CA 1
ATOM 2918 C C . LYS B 1 182 ? 11.414 -6.871 -1.328 1 98.75 182 LYS B C 1
ATOM 2920 O O . LYS B 1 182 ? 12.078 -7.047 -2.355 1 98.75 182 LYS B O 1
ATOM 2925 N N . TRP B 1 183 ? 10.266 -7.402 -1.127 1 98.88 183 TRP B N 1
ATOM 2926 C CA . TRP B 1 183 ? 9.578 -8.25 -2.098 1 98.88 183 TRP B CA 1
ATOM 2927 C C . TRP B 1 183 ? 9.32 -7.492 -3.396 1 98.88 183 TRP B C 1
ATOM 2929 O O . TRP B 1 183 ? 9.664 -7.969 -4.48 1 98.88 183 TRP B O 1
ATOM 2939 N N . LEU B 1 184 ? 8.805 -6.254 -3.287 1 98.88 184 LEU B N 1
ATOM 2940 C CA . LEU B 1 184 ? 8.5 -5.441 -4.457 1 98.88 184 LEU B CA 1
ATOM 2941 C C . LEU B 1 184 ? 9.773 -4.914 -5.105 1 98.88 184 LEU B C 1
ATOM 2943 O O . LEU B 1 184 ? 9.844 -4.785 -6.328 1 98.88 184 LEU B O 1
ATOM 2947 N N . ARG B 1 185 ? 10.75 -4.598 -4.281 1 98.5 185 ARG B N 1
ATOM 2948 C CA . ARG B 1 185 ? 12.023 -4.16 -4.848 1 98.5 185 ARG B CA 1
ATOM 2949 C C . ARG B 1 185 ? 12.641 -5.254 -5.715 1 98.5 185 ARG B C 1
ATOM 2951 O O . ARG B 1 185 ? 13.117 -4.984 -6.82 1 98.5 185 ARG B O 1
ATOM 2958 N N . ALA B 1 186 ? 12.633 -6.465 -5.25 1 98.75 186 ALA B N 1
ATOM 2959 C CA . ALA B 1 186 ? 13.156 -7.598 -6.012 1 98.75 186 ALA B CA 1
ATOM 2960 C C . ALA B 1 186 ? 12.367 -7.797 -7.305 1 98.75 186 ALA B C 1
ATOM 2962 O O . ALA B 1 186 ? 12.953 -8.102 -8.352 1 98.75 186 ALA B O 1
ATOM 2963 N N . PHE B 1 187 ? 11.07 -7.641 -7.219 1 98.88 187 PHE B N 1
ATOM 2964 C CA . PHE B 1 187 ? 10.227 -7.781 -8.406 1 98.88 187 PHE B CA 1
ATOM 2965 C C . PHE B 1 187 ? 10.555 -6.703 -9.43 1 98.88 187 PHE B C 1
ATOM 2967 O O . PHE B 1 187 ? 10.633 -6.98 -10.625 1 98.88 187 PHE B O 1
ATOM 2974 N N . LEU B 1 188 ? 10.734 -5.445 -8.938 1 98.69 188 LEU B N 1
ATOM 2975 C CA . LEU B 1 188 ? 11.117 -4.344 -9.82 1 98.69 188 LEU B CA 1
ATOM 2976 C C . LEU B 1 188 ? 12.438 -4.637 -10.516 1 98.69 188 LEU B C 1
ATOM 2978 O O . LEU B 1 188 ? 12.609 -4.328 -11.695 1 98.69 188 LEU B O 1
ATOM 2982 N N . ASP B 1 189 ? 13.352 -5.23 -9.773 1 98 189 ASP B N 1
ATOM 2983 C CA . ASP B 1 189 ? 14.625 -5.617 -10.375 1 98 189 ASP B CA 1
ATOM 2984 C C . ASP B 1 189 ? 14.422 -6.602 -11.523 1 98 189 ASP B C 1
ATOM 2986 O O . ASP B 1 189 ? 15.031 -6.461 -12.586 1 98 189 ASP B O 1
ATOM 2990 N N . LEU B 1 190 ? 13.539 -7.578 -11.305 1 98.31 190 LEU B N 1
ATOM 2991 C CA . LEU B 1 190 ? 13.25 -8.562 -12.344 1 98.31 190 LEU B CA 1
ATOM 2992 C C . LEU B 1 190 ? 12.602 -7.906 -13.555 1 98.31 190 LEU B C 1
ATOM 2994 O O . LEU B 1 190 ? 12.766 -8.375 -14.68 1 98.31 190 LEU B O 1
ATOM 2998 N N . LEU B 1 191 ? 11.891 -6.805 -13.312 1 98.06 191 LEU B N 1
ATOM 2999 C CA . LEU B 1 191 ? 11.195 -6.105 -14.383 1 98.06 191 LEU B CA 1
ATOM 3000 C C . LEU B 1 191 ? 12.125 -5.133 -15.094 1 98.06 191 LEU B C 1
ATOM 3002 O O . LEU B 1 191 ? 11.758 -4.543 -16.109 1 98.06 191 LEU B O 1
ATOM 3006 N N . GLY B 1 192 ? 13.289 -4.883 -14.539 1 97.31 192 GLY B N 1
ATOM 3007 C CA . GLY B 1 192 ? 14.281 -4.016 -15.148 1 97.31 192 GLY B CA 1
ATOM 3008 C C . GLY B 1 192 ? 14.141 -2.561 -14.742 1 97.31 192 GLY B C 1
ATOM 3009 O O . GLY B 1 192 ? 14.703 -1.672 -15.391 1 97.31 192 GLY B O 1
ATOM 3010 N N . THR B 1 193 ? 13.375 -2.332 -13.656 1 96.88 193 THR B N 1
ATOM 3011 C CA . THR B 1 193 ? 13.156 -0.975 -13.172 1 96.88 193 THR B CA 1
ATOM 3012 C C . THR B 1 193 ? 14.336 -0.512 -12.312 1 96.88 193 THR B C 1
ATOM 3014 O O . THR B 1 193 ? 14.836 -1.264 -11.477 1 96.88 193 THR B O 1
ATOM 3017 N N . THR B 1 194 ? 14.789 0.731 -12.555 1 96.12 194 THR B N 1
ATOM 3018 C CA . THR B 1 194 ? 15.859 1.297 -11.742 1 96.12 194 THR B CA 1
ATOM 3019 C C . THR B 1 194 ? 15.367 2.533 -10.992 1 96.12 194 THR B C 1
ATOM 3021 O O . THR B 1 194 ? 14.594 3.324 -11.523 1 96.12 194 THR B O 1
ATOM 3024 N N . ILE B 1 195 ? 15.805 2.678 -9.773 1 95.62 195 ILE B N 1
ATOM 3025 C CA . ILE B 1 195 ? 15.438 3.793 -8.906 1 95.62 195 ILE B CA 1
ATOM 3026 C C . ILE B 1 195 ? 16.703 4.48 -8.398 1 95.62 195 ILE B C 1
ATOM 3028 O O . ILE B 1 195 ? 17.625 3.82 -7.906 1 95.62 195 ILE B O 1
ATOM 3032 N N . THR B 1 196 ? 16.734 5.738 -8.586 1 95.5 196 THR B N 1
ATOM 3033 C CA . THR B 1 196 ? 17.844 6.539 -8.078 1 95.5 196 THR B CA 1
ATOM 3034 C C . THR B 1 196 ? 17.344 7.582 -7.082 1 95.5 196 THR B C 1
ATOM 3036 O O . THR B 1 196 ? 16.391 8.305 -7.359 1 95.5 196 THR B O 1
ATOM 3039 N N . LEU B 1 197 ? 17.984 7.691 -5.938 1 95.56 197 LEU B N 1
ATOM 3040 C CA . LEU B 1 197 ? 17.562 8.578 -4.855 1 95.56 197 LEU B CA 1
ATOM 3041 C C . LEU B 1 197 ? 18.297 9.914 -4.945 1 95.56 197 LEU B C 1
ATOM 3043 O O . LEU B 1 197 ? 19.422 9.984 -5.434 1 95.56 197 LEU B O 1
#

Secondary structure (DSSP, 8-state):
----EEEEE--TTEEHHHHHHHHHHHHHHT-EEEEE-TT--TT-EEEEEEEE--TT-SS-EEEEEEEEE--S-HHHHHTTGGG--EEEE--BTHHHHHTT-HHHHHHHHHHHHTT--EEEETTGGGGGTT-HHHHTT-EE---GGGHHHHHTTT-EE----TT-EEEETTEEEESSGGGHHHHHHHHHHHHT-EEE-/----EEEEE--TTEEHHHHHHHHHHHHHHT-EEEEE-TT--TT-EEEEEEEE--TT-SS-EEEEEEEEE--S-HHHHHTTGGG--EEEE--BTHHHHHTT-HHHHHHHHHHHHTT--EEEETTGGGGGTT-HHHHTT-EE---GGGHHHHHTTT-EE----TT-EEEETTEEEESSGGGHHHHHHHHHHHHT-EEE-

Sequence (394 aa):
MVAQNLILIVGDYVEDYEAMVPYQALTMVGHSVSVISPGKKKGDKVVTAIHDFLPGEQTYTELKGHNFAITADFDDVLSNLDNFGGLILPGGRCSEYLRLHDNVLTIVKHFLEKKKPIAAICHGPLILTPFPEHLKGKRISAYFACKHDIQNTGAEYVQCGAEDAVVSDNIVTGVAWPGHPKWLRAFLDLLGTTITLMVAQNLILIVGDYVEDYEAMVPYQALTMVGHSVSVISPGKKKGDKVVTAIHDFLPGEQTYTELKGHNFAITADFDDVLSNLDNFGGLILPGGRCSEYLRLHDNVLTIVKHFLEKKKPIAAICHGPLILTPFPEHLKGKRISAYFACKHDIQNTGAEYVQCGAEDAVVSDNIVTGVAWPGHPKWLRAFLDLLGTTITL

Radius of gyration: 20.75 Å; Cα contacts (8 Å, |Δi|>4): 974; chains: 2; bounding box: 48×63×48 Å

Organism: Naegleria gruberi (NCBI:txid5762)